Protein AF-0000000075444597 (afdb_homodimer)

Structure (mmCIF, N/CA/C/O backbone):
data_AF-0000000075444597-model_v1
#
loop_
_entity.id
_entity.type
_entity.pdbx_description
1 polymer '6-methylsalicylate decarboxylase'
#
loop_
_atom_site.group_PDB
_atom_site.id
_atom_site.type_symbol
_atom_site.label_atom_id
_atom_site.label_alt_id
_atom_site.label_comp_id
_atom_site.label_asym_id
_atom_site.label_entity_id
_atom_site.label_seq_id
_atom_site.pdbx_PDB_ins_code
_atom_site.Cartn_x
_atom_site.Cartn_y
_atom_site.Cartn_z
_atom_site.occupancy
_atom_site.B_iso_or_equiv
_atom_site.auth_seq_id
_atom_site.auth_comp_id
_atom_site.auth_asym_id
_atom_site.auth_atom_id
_atom_site.pdbx_PDB_model_num
ATOM 1 N N . MET A 1 1 ? -12.586 -16.625 10.609 1 75.44 1 MET A N 1
ATOM 2 C CA . MET A 1 1 ? -12.367 -17.156 9.266 1 75.44 1 MET A CA 1
ATOM 3 C C . MET A 1 1 ? -11 -16.734 8.727 1 75.44 1 MET A C 1
ATOM 5 O O . MET A 1 1 ? -10.453 -15.711 9.156 1 75.44 1 MET A O 1
ATOM 9 N N . PRO A 1 2 ? -10.531 -17.484 7.871 1 85.94 2 PRO A N 1
ATOM 10 C CA . PRO A 1 2 ? -9.219 -17.109 7.348 1 85.94 2 PRO A CA 1
ATOM 11 C C . PRO A 1 2 ? -9.18 -15.688 6.805 1 85.94 2 PRO A C 1
ATOM 13 O O . PRO A 1 2 ? -10.148 -15.234 6.188 1 85.94 2 PRO A O 1
ATOM 16 N N . ASP A 1 3 ? -8.172 -14.898 7.242 1 92.56 3 ASP A N 1
ATOM 17 C CA . ASP A 1 3 ? -7.852 -13.578 6.715 1 92.56 3 ASP A CA 1
ATOM 18 C C . ASP A 1 3 ? -8.945 -12.57 7.062 1 92.56 3 ASP A C 1
ATOM 20 O O . ASP A 1 3 ? -9.031 -11.508 6.441 1 92.56 3 ASP A O 1
ATOM 24 N N . GLY A 1 4 ? -9.898 -12.93 7.938 1 88.81 4 GLY A N 1
ATOM 25 C CA . GLY A 1 4 ? -10.961 -12.031 8.359 1 88.81 4 GLY A CA 1
ATOM 26 C C . GLY A 1 4 ? -12.148 -12.023 7.41 1 88.81 4 GLY A C 1
ATOM 27 O O . GLY A 1 4 ? -13.008 -11.148 7.496 1 88.81 4 GLY A O 1
ATOM 28 N N . MET A 1 5 ? -12.188 -13.008 6.469 1 89.25 5 MET A N 1
ATOM 29 C CA . MET A 1 5 ? -13.289 -13.094 5.508 1 89.25 5 MET A CA 1
ATOM 30 C C . MET A 1 5 ? -14.539 -13.68 6.156 1 89.25 5 MET A C 1
ATOM 32 O O . MET A 1 5 ? -14.438 -14.461 7.102 1 89.25 5 MET A O 1
ATOM 36 N N . PRO A 1 6 ? -15.68 -13.344 5.645 1 83.81 6 PRO A N 1
ATOM 37 C CA . PRO A 1 6 ? -16.906 -13.828 6.27 1 83.81 6 PRO A CA 1
ATOM 38 C C . PRO A 1 6 ? -17.156 -15.312 6.008 1 83.81 6 PRO A C 1
ATOM 40 O O . PRO A 1 6 ? -17.828 -15.984 6.801 1 83.81 6 PRO A O 1
ATOM 43 N N . ALA A 1 7 ? -16.688 -15.812 4.832 1 82.94 7 ALA A N 1
ATOM 44 C CA . ALA A 1 7 ? -16.891 -17.219 4.496 1 82.94 7 ALA A CA 1
ATOM 45 C C . ALA A 1 7 ? -15.859 -17.688 3.479 1 82.94 7 ALA A C 1
ATOM 47 O O . ALA A 1 7 ? -15.203 -16.875 2.82 1 82.94 7 ALA A O 1
ATOM 48 N N . ILE A 1 8 ? -15.727 -18.953 3.443 1 84.88 8 ILE A N 1
ATOM 49 C CA . ILE A 1 8 ? -14.961 -19.594 2.377 1 84.88 8 ILE A CA 1
ATOM 50 C C . ILE A 1 8 ? -15.891 -19.969 1.227 1 84.88 8 ILE A C 1
ATOM 52 O O . ILE A 1 8 ? -16.906 -20.641 1.435 1 84.88 8 ILE A O 1
ATOM 56 N N . PRO A 1 9 ? -15.547 -19.516 0.134 1 89.56 9 PRO A N 1
ATOM 57 C CA . PRO A 1 9 ? -16.453 -19.844 -0.97 1 89.56 9 PRO A CA 1
ATOM 58 C C . PRO A 1 9 ? -16.484 -21.328 -1.296 1 89.56 9 PRO A C 1
ATOM 60 O O . PRO A 1 9 ? -15.469 -22.016 -1.139 1 89.56 9 PRO A O 1
ATOM 63 N N . GLN A 1 10 ? -17.594 -21.75 -1.744 1 92.25 10 GLN A N 1
ATOM 64 C CA . GLN A 1 10 ? -17.719 -23.125 -2.227 1 92.25 10 GLN A CA 1
ATOM 65 C C . GLN A 1 10 ? -17.125 -23.266 -3.623 1 92.25 10 GLN A C 1
ATOM 67 O O . GLN A 1 10 ? -17.125 -22.312 -4.406 1 92.25 10 GLN A O 1
ATOM 72 N N . TRP A 1 11 ? -16.672 -24.469 -3.84 1 96.31 11 TRP A N 1
ATOM 73 C CA . TRP A 1 11 ? -16.094 -24.75 -5.152 1 96.31 11 TRP A CA 1
ATOM 74 C C . TRP A 1 11 ? -16.406 -26.188 -5.59 1 96.31 11 TRP A C 1
ATOM 76 O O . TRP A 1 11 ? -16.281 -27.125 -4.797 1 96.31 11 TRP A O 1
ATOM 86 N N . THR A 1 12 ? -16.906 -26.312 -6.781 1 97.5 12 THR A N 1
ATOM 87 C CA . THR A 1 12 ? -17.047 -27.609 -7.441 1 97.5 12 THR A CA 1
ATOM 88 C C . THR A 1 12 ? -16.5 -27.547 -8.867 1 97.5 12 THR A C 1
ATOM 90 O O . THR A 1 12 ? -16.469 -26.469 -9.484 1 97.5 12 THR A O 1
ATOM 93 N N . GLU A 1 13 ? -16.047 -28.688 -9.289 1 98.19 13 GLU A N 1
ATOM 94 C CA . GLU A 1 13 ? -15.562 -28.781 -10.664 1 98.19 13 GLU A CA 1
ATOM 95 C C . GLU A 1 13 ? -16.625 -28.344 -11.648 1 98.19 13 GLU A C 1
ATOM 97 O O . GLU A 1 13 ? -16.344 -27.578 -12.578 1 98.19 13 GLU A O 1
ATOM 102 N N . GLU A 1 14 ? -17.828 -28.719 -11.414 1 98 14 GLU A N 1
ATOM 103 C CA . GLU A 1 14 ? -18.938 -28.406 -12.305 1 98 14 GLU A CA 1
ATOM 104 C C . GLU A 1 14 ? -19.219 -26.906 -12.336 1 98 14 GLU A C 1
ATOM 106 O O . GLU A 1 14 ? -19.422 -26.328 -13.406 1 98 14 GLU A O 1
ATOM 111 N N . ALA A 1 15 ? -19.234 -26.297 -11.211 1 97.88 15 ALA A N 1
ATOM 112 C CA . ALA A 1 15 ? -19.5 -24.859 -11.125 1 97.88 15 ALA A CA 1
ATOM 113 C C . ALA A 1 15 ? -18.375 -24.062 -11.789 1 97.88 15 ALA A C 1
ATOM 115 O O . ALA A 1 15 ? -18.641 -23.031 -12.422 1 97.88 15 ALA A O 1
ATOM 116 N N . HIS A 1 16 ? -17.172 -24.531 -11.609 1 98.44 16 HIS A N 1
ATOM 117 C CA . HIS A 1 16 ? -16.031 -23.859 -12.227 1 98.44 16 HIS A CA 1
ATOM 118 C C . HIS A 1 16 ? -16.125 -23.891 -13.75 1 98.44 16 HIS A C 1
ATOM 120 O O . HIS A 1 16 ? -15.945 -22.875 -14.414 1 98.44 16 HIS A O 1
ATOM 126 N N . LEU A 1 17 ? -16.438 -25.031 -14.297 1 98.38 17 LEU A N 1
ATOM 127 C CA . LEU A 1 17 ? -16.562 -25.203 -15.742 1 98.38 17 LEU A CA 1
ATOM 128 C C . LEU A 1 17 ? -17.719 -24.344 -16.281 1 98.38 17 LEU A C 1
ATOM 130 O O . LEU A 1 17 ? -17.609 -23.766 -17.375 1 98.38 17 LEU A O 1
ATOM 134 N N . ALA A 1 18 ? -18.781 -24.266 -15.5 1 98 18 ALA A N 1
ATOM 135 C CA . ALA A 1 18 ? -19.906 -23.438 -15.898 1 98 18 ALA A CA 1
ATOM 136 C C . ALA A 1 18 ? -19.516 -21.969 -15.945 1 98 18 ALA A C 1
ATOM 138 O O . ALA A 1 18 ? -19.844 -21.25 -16.906 1 98 18 ALA A O 1
ATOM 139 N N . MET A 1 19 ? -18.828 -21.531 -14.922 1 97.81 19 MET A N 1
ATOM 140 C CA . MET A 1 19 ? -18.344 -20.156 -14.875 1 97.81 19 MET A CA 1
ATOM 141 C C . MET A 1 19 ? -17.422 -19.859 -16.047 1 97.81 19 MET A C 1
ATOM 143 O O . MET A 1 19 ? -17.531 -18.812 -16.688 1 97.81 19 MET A O 1
ATOM 147 N N . MET A 1 20 ? -16.531 -20.797 -16.406 1 98.19 20 MET A N 1
ATOM 148 C CA . MET A 1 20 ? -15.625 -20.641 -17.547 1 98.19 20 MET A CA 1
ATOM 149 C C . MET A 1 20 ? -16.406 -20.438 -18.844 1 98.19 20 MET A C 1
ATOM 151 O O . MET A 1 20 ? -16.078 -19.562 -19.641 1 98.19 20 MET A O 1
ATOM 155 N N . ARG A 1 21 ? -17.422 -21.219 -19.016 1 97.62 21 ARG A N 1
ATOM 156 C CA . ARG A 1 21 ? -18.25 -21.109 -20.219 1 97.62 21 ARG A CA 1
ATOM 157 C C . ARG A 1 21 ? -18.906 -19.734 -20.297 1 97.62 21 ARG A C 1
ATOM 159 O O . ARG A 1 21 ? -18.875 -19.078 -21.344 1 97.62 21 ARG A O 1
ATOM 166 N N . GLN A 1 22 ? -19.406 -19.312 -19.219 1 97.25 22 GLN A N 1
ATOM 167 C CA . GLN A 1 22 ? -20.109 -18.031 -19.188 1 97.25 22 GLN A CA 1
ATOM 168 C C . GLN A 1 22 ? -19.156 -16.859 -19.391 1 97.25 22 GLN A C 1
ATOM 170 O O . GLN A 1 22 ? -19.516 -15.859 -20.016 1 97.25 22 GLN A O 1
ATOM 175 N N . ALA A 1 23 ? -17.969 -16.984 -18.922 1 96.62 23 ALA A N 1
ATOM 176 C CA . ALA A 1 23 ? -16.984 -15.906 -18.984 1 96.62 23 ALA A CA 1
ATOM 177 C C . ALA A 1 23 ? -16.109 -16.016 -20.219 1 96.62 23 ALA A C 1
ATOM 179 O O . ALA A 1 23 ? -15.203 -15.211 -20.422 1 96.62 23 ALA A O 1
ATOM 180 N N . ASN A 1 24 ? -16.344 -17.031 -21.031 1 95.88 24 ASN A N 1
ATOM 181 C CA . ASN A 1 24 ? -15.547 -17.297 -22.219 1 95.88 24 ASN A CA 1
ATOM 182 C C . ASN A 1 24 ? -14.07 -17.516 -21.891 1 95.88 24 ASN A C 1
ATOM 184 O O . ASN A 1 24 ? -13.195 -16.922 -22.516 1 95.88 24 ASN A O 1
ATOM 188 N N . ILE A 1 25 ? -13.875 -18.297 -20.797 1 96.94 25 ILE A N 1
ATOM 189 C CA . ILE A 1 25 ? -12.539 -18.703 -20.391 1 96.94 25 ILE A CA 1
ATOM 190 C C . ILE A 1 25 ? -12.25 -20.109 -20.922 1 96.94 25 ILE A C 1
ATOM 192 O O . ILE A 1 25 ? -12.984 -21.047 -20.609 1 96.94 25 ILE A O 1
ATOM 196 N N . THR A 1 26 ? -11.211 -20.234 -21.672 1 95.88 26 THR A N 1
ATOM 197 C CA . THR A 1 26 ? -10.891 -21.5 -22.312 1 95.88 26 THR A CA 1
ATOM 198 C C . THR A 1 26 ? -10.125 -22.406 -21.359 1 95.88 26 THR A C 1
ATOM 200 O O . THR A 1 26 ? -10.336 -23.625 -21.344 1 95.88 26 THR A O 1
ATOM 203 N N . LYS A 1 27 ? -9.25 -21.859 -20.578 1 97.06 27 LYS A N 1
ATOM 204 C CA . LYS A 1 27 ? -8.414 -22.625 -19.656 1 97.06 27 LYS A CA 1
ATOM 205 C C . LYS A 1 27 ? -8.172 -21.859 -18.359 1 97.06 27 LYS A C 1
ATOM 207 O O . LYS A 1 27 ? -7.926 -20.656 -18.391 1 97.06 27 LYS A O 1
ATOM 212 N N . SER A 1 28 ? -8.289 -22.547 -17.266 1 97.75 28 SER A N 1
ATOM 213 C CA . SER A 1 28 ? -8.008 -21.984 -15.945 1 97.75 28 SER A CA 1
ATOM 214 C C . SER A 1 28 ? -6.777 -22.656 -15.32 1 97.75 28 SER A C 1
ATOM 216 O O . SER A 1 28 ? -6.633 -23.875 -15.375 1 97.75 28 SER A O 1
ATOM 218 N N . ILE A 1 29 ? -5.859 -21.844 -14.875 1 98.12 29 ILE A N 1
ATOM 219 C CA . ILE A 1 29 ? -4.773 -22.344 -14.039 1 98.12 29 ILE A CA 1
ATOM 220 C C . ILE A 1 29 ? -5.16 -22.234 -12.57 1 98.12 29 ILE A C 1
ATOM 222 O O . ILE A 1 29 ? -5.277 -21.141 -12.031 1 98.12 29 ILE A O 1
ATOM 226 N N . LEU A 1 30 ? -5.332 -23.328 -11.875 1 98.19 30 LEU A N 1
ATOM 227 C CA . LEU A 1 30 ? -5.828 -23.406 -10.5 1 98.19 30 LEU A CA 1
ATOM 228 C C . LEU A 1 30 ? -4.688 -23.25 -9.5 1 98.19 30 LEU A C 1
ATOM 230 O O . LEU A 1 30 ? -3.545 -23.625 -9.797 1 98.19 30 LEU A O 1
ATOM 234 N N . SER A 1 31 ? -4.957 -22.734 -8.367 1 97.88 31 SER A N 1
ATOM 235 C CA . SER A 1 31 ? -3.99 -22.672 -7.273 1 97.88 31 SER A CA 1
ATOM 236 C C . SER A 1 31 ? -4.688 -22.594 -5.918 1 97.88 31 SER A C 1
ATOM 238 O O . SER A 1 31 ? -5.855 -22.203 -5.836 1 97.88 31 SER A O 1
ATOM 240 N N . ILE A 1 32 ? -4.031 -23.109 -4.914 1 96.19 32 ILE A N 1
ATOM 241 C CA . ILE A 1 32 ? -4.453 -22.875 -3.537 1 96.19 32 ILE A CA 1
ATOM 242 C C . ILE A 1 32 ? -3.895 -21.547 -3.041 1 96.19 32 ILE A C 1
ATOM 244 O O . ILE A 1 32 ? -2.678 -21.344 -3.016 1 96.19 32 ILE A O 1
ATOM 248 N N . THR A 1 33 ? -4.832 -20.688 -2.695 1 93.56 33 THR A N 1
ATOM 249 C CA . THR A 1 33 ? -4.383 -19.375 -2.223 1 93.56 33 THR A CA 1
ATOM 250 C C . THR A 1 33 ? -4.484 -19.297 -0.703 1 93.56 33 THR A C 1
ATOM 252 O O . THR A 1 33 ? -4.414 -20.312 -0.009 1 93.56 33 THR A O 1
ATOM 255 N N . SER A 1 34 ? -4.465 -18.172 -0.198 1 94.44 34 SER A N 1
ATOM 256 C CA . SER A 1 34 ? -4.449 -17.969 1.248 1 94.44 34 SER A CA 1
ATOM 257 C C . SER A 1 34 ? -5.59 -18.734 1.923 1 94.44 34 SER A C 1
ATOM 259 O O . SER A 1 34 ? -6.734 -18.672 1.463 1 94.44 34 SER A O 1
ATOM 261 N N . PRO A 1 35 ? -5.316 -19.469 2.959 1 93.88 35 PRO A N 1
ATOM 262 C CA . PRO A 1 35 ? -4.156 -19.438 3.854 1 93.88 35 PRO A CA 1
ATOM 263 C C . PRO A 1 35 ? -3.094 -20.469 3.486 1 93.88 35 PRO A C 1
ATOM 265 O O . PRO A 1 35 ? -2.121 -20.641 4.223 1 93.88 35 PRO A O 1
ATOM 268 N N . GLY A 1 36 ? -3.238 -21.141 2.371 1 95.81 36 GLY A N 1
ATOM 269 C CA . GLY A 1 36 ? -2.262 -22.109 1.91 1 95.81 36 GLY A CA 1
ATOM 270 C C . GLY A 1 36 ? -2.482 -23.5 2.484 1 95.81 36 GLY A C 1
ATOM 271 O O . GLY A 1 36 ? -3.613 -23.859 2.803 1 95.81 36 GLY A O 1
ATOM 272 N N . THR A 1 37 ? -1.376 -24.281 2.48 1 98 37 THR A N 1
ATOM 273 C CA . THR A 1 37 ? -1.525 -25.672 2.875 1 98 37 THR A CA 1
ATOM 274 C C . THR A 1 37 ? -0.771 -25.953 4.172 1 98 37 THR A C 1
ATOM 276 O O . THR A 1 37 ? -0.87 -27.047 4.73 1 98 37 THR A O 1
ATOM 279 N N . HIS A 1 38 ? 0.083 -25.031 4.594 1 97.56 38 HIS A N 1
ATOM 280 C CA . HIS A 1 38 ? 0.702 -25.109 5.91 1 97.56 38 HIS A CA 1
ATOM 281 C C . HIS A 1 38 ? -0.169 -24.453 6.977 1 97.56 38 HIS A C 1
ATOM 283 O O . HIS A 1 38 ? 0.127 -23.344 7.422 1 97.56 38 HIS A O 1
ATOM 289 N N . LEU A 1 39 ? -1.088 -25.141 7.492 1 95.69 39 LEU A N 1
ATOM 290 C CA . LEU A 1 39 ? -2.193 -24.562 8.25 1 95.69 39 LEU A CA 1
ATOM 291 C C . LEU A 1 39 ? -1.831 -24.438 9.727 1 95.69 39 LEU A C 1
ATOM 293 O O . LEU A 1 39 ? -2.373 -23.594 10.43 1 95.69 39 LEU A O 1
ATOM 297 N N . VAL A 1 40 ? -0.916 -25.328 10.164 1 94.81 40 VAL A N 1
ATOM 298 C CA . VAL A 1 40 ? -0.507 -25.344 11.562 1 94.81 40 VAL A CA 1
ATOM 299 C C . VAL A 1 40 ? 0.991 -25.062 11.672 1 94.81 40 VAL A C 1
ATOM 301 O O . VAL A 1 40 ? 1.811 -25.906 11.305 1 94.81 40 VAL A O 1
ATOM 304 N N . PRO A 1 41 ? 1.325 -23.875 12.211 1 93.38 41 PRO A N 1
ATOM 305 C CA . PRO A 1 41 ? 2.754 -23.562 12.312 1 93.38 41 PRO A CA 1
ATOM 306 C C . PRO A 1 41 ? 3.545 -24.672 13.016 1 93.38 41 PRO A C 1
ATOM 308 O O . PRO A 1 41 ? 3.137 -25.141 14.078 1 93.38 41 PRO A O 1
ATOM 311 N N . GLY A 1 42 ? 4.609 -25.078 12.367 1 92.81 42 GLY A N 1
ATOM 312 C CA . GLY A 1 42 ? 5.504 -26.047 12.984 1 92.81 42 GLY A CA 1
ATOM 313 C C . GLY A 1 42 ? 5.148 -27.484 12.664 1 92.81 42 GLY A C 1
ATOM 314 O O . GLY A 1 42 ? 5.957 -28.391 12.875 1 92.81 42 GLY A O 1
ATOM 315 N N . ASP A 1 43 ? 3.973 -27.734 12.211 1 97.12 43 ASP A N 1
ATOM 316 C CA . ASP A 1 43 ? 3.576 -29.094 11.852 1 97.12 43 ASP A CA 1
ATOM 317 C C . ASP A 1 43 ? 3.871 -29.375 10.375 1 97.12 43 ASP A C 1
ATOM 319 O O . ASP A 1 43 ? 2.951 -29.469 9.562 1 97.12 43 ASP A O 1
ATOM 323 N N . ASP A 1 44 ? 5.047 -29.672 10.102 1 98.31 44 ASP A N 1
ATOM 324 C CA . ASP A 1 44 ? 5.523 -29.875 8.734 1 98.31 44 ASP A CA 1
ATOM 325 C C . ASP A 1 44 ? 4.93 -31.141 8.133 1 98.31 44 ASP A C 1
ATOM 327 O O . ASP A 1 44 ? 4.613 -31.188 6.941 1 98.31 44 ASP A O 1
ATOM 331 N N . ALA A 1 45 ? 4.789 -32.125 8.93 1 98.62 45 ALA A N 1
ATOM 332 C CA . ALA A 1 45 ? 4.25 -33.375 8.43 1 98.62 45 ALA A CA 1
ATOM 333 C C . ALA A 1 45 ? 2.828 -33.219 7.902 1 98.62 45 ALA A C 1
ATOM 335 O O . ALA A 1 45 ? 2.498 -33.688 6.816 1 98.62 45 ALA A O 1
ATOM 336 N N . LEU A 1 46 ? 2.045 -32.531 8.711 1 98.69 46 LEU A N 1
ATOM 337 C CA . LEU A 1 46 ? 0.681 -32.25 8.273 1 98.69 46 LEU A CA 1
ATOM 338 C C . LEU A 1 46 ? 0.679 -31.406 7.004 1 98.69 46 LEU A C 1
ATOM 340 O O . LEU A 1 46 ? -0.085 -31.688 6.078 1 98.69 46 LEU A O 1
ATOM 344 N N . ALA A 1 47 ? 1.509 -30.391 6.934 1 98.69 47 ALA A N 1
ATOM 345 C CA . ALA A 1 47 ? 1.602 -29.516 5.773 1 98.69 47 ALA A CA 1
ATOM 346 C C . ALA A 1 47 ? 1.978 -30.281 4.516 1 98.69 47 ALA A C 1
ATOM 348 O O . ALA A 1 47 ? 1.402 -30.062 3.449 1 98.69 47 ALA A O 1
ATOM 349 N N . ARG A 1 48 ? 2.955 -31.203 4.652 1 98.88 48 ARG A N 1
ATOM 350 C CA . ARG A 1 48 ? 3.373 -32.031 3.523 1 98.88 48 ARG A CA 1
ATOM 351 C C . ARG A 1 48 ? 2.219 -32.875 3.02 1 98.88 48 ARG A C 1
ATOM 353 O O . ARG A 1 48 ? 1.994 -33 1.812 1 98.88 48 ARG A O 1
ATOM 360 N N . ASN A 1 49 ? 1.52 -33.438 3.943 1 98.81 49 ASN A N 1
ATOM 361 C CA . ASN A 1 49 ? 0.397 -34.281 3.594 1 98.81 49 ASN A CA 1
ATOM 362 C C . ASN A 1 49 ? -0.702 -33.5 2.869 1 98.81 49 ASN A C 1
ATOM 364 O O . ASN A 1 49 ? -1.166 -33.938 1.81 1 98.81 49 ASN A O 1
ATOM 368 N N . ILE A 1 50 ? -1.09 -32.375 3.432 1 98.75 50 ILE A N 1
ATOM 369 C CA . ILE A 1 50 ? -2.145 -31.562 2.848 1 98.75 50 ILE A CA 1
ATOM 370 C C . ILE A 1 50 ? -1.706 -31.062 1.472 1 98.75 50 ILE A C 1
ATOM 372 O O . ILE A 1 50 ? -2.484 -31.094 0.516 1 98.75 50 ILE A O 1
ATOM 376 N N . THR A 1 51 ? -0.479 -30.656 1.374 1 98.88 51 THR A N 1
ATOM 377 C CA . THR A 1 51 ? 0.065 -30.141 0.121 1 98.88 51 THR A CA 1
ATOM 378 C C . THR A 1 51 ? 0.015 -31.203 -0.967 1 98.88 51 THR A C 1
ATOM 380 O O . THR A 1 51 ? -0.459 -30.953 -2.076 1 98.88 51 THR A O 1
ATOM 383 N N . ARG A 1 52 ? 0.47 -32.406 -0.603 1 98.88 52 ARG A N 1
ATOM 384 C CA . ARG A 1 52 ? 0.484 -33.5 -1.54 1 98.88 52 ARG A CA 1
ATOM 385 C C . ARG A 1 52 ? -0.921 -33.812 -2.043 1 98.88 52 ARG A C 1
ATOM 387 O O . ARG A 1 52 ? -1.133 -34 -3.246 1 98.88 52 ARG A O 1
ATOM 394 N N . ARG A 1 53 ? -1.858 -33.844 -1.197 1 98.75 53 ARG A N 1
ATOM 395 C CA . ARG A 1 53 ? -3.242 -34.125 -1.553 1 98.75 53 ARG A CA 1
ATOM 396 C C . ARG A 1 53 ? -3.82 -33.062 -2.463 1 98.75 53 ARG A C 1
ATOM 398 O O . ARG A 1 53 ? -4.523 -33.375 -3.428 1 98.75 53 ARG A O 1
ATOM 405 N N . CYS A 1 54 ? -3.564 -31.812 -2.123 1 98.75 54 CYS A N 1
ATOM 406 C CA . CYS A 1 54 ? -4.051 -30.703 -2.932 1 98.75 54 CYS A CA 1
ATOM 407 C C . CYS A 1 54 ? -3.461 -30.75 -4.336 1 98.75 54 CYS A C 1
ATOM 409 O O . CYS A 1 54 ? -4.18 -30.578 -5.32 1 98.75 54 CYS A O 1
ATOM 411 N N . ASN A 1 55 ? -2.148 -30.984 -4.387 1 98.88 55 ASN A N 1
ATOM 412 C CA . ASN A 1 55 ? -1.485 -31.031 -5.684 1 98.88 55 ASN A CA 1
ATOM 413 C C . ASN A 1 55 ? -1.976 -32.219 -6.516 1 98.88 55 ASN A C 1
ATOM 415 O O . ASN A 1 55 ? -2.172 -32.094 -7.727 1 98.88 55 ASN A O 1
ATOM 419 N N . GLU A 1 56 ? -2.197 -33.344 -5.891 1 98.94 56 GLU A N 1
ATOM 420 C CA . GLU A 1 56 ? -2.693 -34.531 -6.598 1 98.94 56 GLU A CA 1
ATOM 421 C C . GLU A 1 56 ? -4.125 -34.312 -7.086 1 98.94 56 GLU A C 1
ATOM 423 O O . GLU A 1 56 ? -4.488 -34.781 -8.172 1 98.94 56 GLU A O 1
ATOM 428 N N . PHE A 1 57 ? -4.895 -33.688 -6.277 1 98.81 57 PHE A N 1
ATOM 429 C CA . PHE A 1 57 ? -6.25 -33.344 -6.691 1 98.81 57 PHE A CA 1
ATOM 430 C C . PHE A 1 57 ? -6.23 -32.469 -7.941 1 98.81 57 PHE A C 1
ATOM 432 O O . PHE A 1 57 ? -6.949 -32.75 -8.906 1 98.81 57 PHE A O 1
ATOM 439 N N . ALA A 1 58 ? -5.414 -31.406 -7.93 1 98.69 58 ALA A N 1
ATOM 440 C CA . ALA A 1 58 ? -5.305 -30.5 -9.078 1 98.69 58 ALA A CA 1
ATOM 441 C C . ALA A 1 58 ? -4.77 -31.234 -10.305 1 98.69 58 ALA A C 1
ATOM 443 O O . ALA A 1 58 ? -5.234 -31.016 -11.422 1 98.69 58 ALA A O 1
ATOM 444 N N . ALA A 1 59 ? -3.828 -32.062 -10.047 1 98.81 59 ALA A N 1
ATOM 445 C CA . ALA A 1 59 ? -3.26 -32.875 -11.133 1 98.81 59 ALA A CA 1
ATOM 446 C C . ALA A 1 59 ? -4.316 -33.75 -11.773 1 98.81 59 ALA A C 1
ATOM 448 O O . ALA A 1 59 ? -4.328 -33.938 -12.992 1 98.81 59 ALA A O 1
ATOM 449 N N . ASP A 1 60 ? -5.141 -34.344 -10.938 1 98.75 60 ASP A N 1
ATOM 450 C CA . ASP A 1 60 ? -6.219 -35.188 -11.438 1 98.75 60 ASP A CA 1
ATOM 451 C C . ASP A 1 60 ? -7.18 -34.375 -12.32 1 98.75 60 ASP A C 1
ATOM 453 O O . ASP A 1 60 ? -7.617 -34.875 -13.367 1 98.75 60 ASP A O 1
ATOM 457 N N . LEU A 1 61 ? -7.543 -33.188 -11.898 1 98.56 61 LEU A N 1
ATOM 458 C CA . LEU A 1 61 ? -8.406 -32.312 -12.695 1 98.56 61 LEU A CA 1
ATOM 459 C C . LEU A 1 61 ? -7.785 -32.031 -14.055 1 98.56 61 LEU A C 1
ATOM 461 O O . LEU A 1 61 ? -8.469 -32.094 -15.078 1 98.56 61 LEU A O 1
ATOM 465 N N . LYS A 1 62 ? -6.523 -31.734 -14.047 1 98.12 62 LYS A N 1
ATOM 466 C CA . LYS A 1 62 ? -5.809 -31.469 -15.289 1 98.12 62 LYS A CA 1
ATOM 467 C C . LYS A 1 62 ? -5.781 -32.688 -16.188 1 98.12 62 LYS A C 1
ATOM 469 O O . LYS A 1 62 ? -5.961 -32.594 -17.406 1 98.12 62 LYS A O 1
ATOM 474 N N . ARG A 1 63 ? -5.551 -33.812 -15.602 1 98.06 63 ARG A N 1
ATOM 475 C CA . ARG A 1 63 ? -5.508 -35.062 -16.359 1 98.06 63 ARG A CA 1
ATOM 476 C C . ARG A 1 63 ? -6.848 -35.344 -17.031 1 98.06 63 ARG A C 1
ATOM 478 O O . ARG A 1 63 ? -6.898 -35.719 -18.203 1 98.06 63 ARG A O 1
ATOM 485 N N . ARG A 1 64 ? -7.922 -35.125 -16.344 1 98.06 64 ARG A N 1
ATOM 486 C CA . ARG A 1 64 ? -9.258 -35.438 -16.828 1 98.06 64 ARG A CA 1
ATOM 487 C C . ARG A 1 64 ? -9.727 -34.375 -17.844 1 98.06 64 ARG A C 1
ATOM 489 O O . ARG A 1 64 ? -10.523 -34.688 -18.719 1 98.06 64 ARG A O 1
ATOM 496 N N . HIS A 1 65 ? -9.227 -33.094 -17.625 1 97.44 65 HIS A N 1
ATOM 497 C CA . HIS A 1 65 ? -9.594 -31.984 -18.5 1 97.44 65 HIS A CA 1
ATOM 498 C C . HIS A 1 65 ? -8.367 -31.172 -18.906 1 97.44 65 HIS A C 1
ATOM 500 O O . HIS A 1 65 ? -8.281 -29.984 -18.594 1 97.44 65 HIS A O 1
ATOM 506 N N . PRO A 1 66 ? -7.48 -31.75 -19.719 1 96.06 66 PRO A N 1
ATOM 507 C CA . PRO A 1 66 ? -6.203 -31.094 -20 1 96.06 66 PRO A CA 1
ATOM 508 C C . PRO A 1 66 ? -6.371 -29.797 -20.781 1 96.06 66 PRO A C 1
ATOM 510 O O . PRO A 1 66 ? -5.512 -28.906 -20.703 1 96.06 66 PRO A O 1
ATOM 513 N N . ASP A 1 67 ? -7.461 -29.594 -21.453 1 95.75 67 ASP A N 1
ATOM 514 C CA . ASP A 1 67 ? -7.699 -28.391 -22.219 1 95.75 67 ASP A CA 1
ATOM 515 C C . ASP A 1 67 ? -8.383 -27.312 -21.375 1 95.75 67 ASP A C 1
ATOM 517 O O . ASP A 1 67 ? -8.461 -26.156 -21.781 1 95.75 67 ASP A O 1
ATOM 521 N N . LYS A 1 68 ? -8.82 -27.688 -20.141 1 97.62 68 LYS A N 1
ATOM 522 C CA . LYS A 1 68 ? -9.609 -26.766 -19.312 1 97.62 68 LYS A CA 1
ATOM 523 C C . LYS A 1 68 ? -8.836 -26.344 -18.078 1 97.62 68 LYS A C 1
ATOM 525 O O . LYS A 1 68 ? -9.039 -25.234 -17.562 1 97.62 68 LYS A O 1
ATOM 530 N N . PHE A 1 69 ? -7.988 -27.25 -17.656 1 98.06 69 PHE A N 1
ATOM 531 C CA . PHE A 1 69 ? -7.387 -26.969 -16.359 1 98.06 69 PHE A CA 1
ATOM 532 C C . PHE A 1 69 ? -5.875 -27.125 -16.406 1 98.06 69 PHE A C 1
ATOM 534 O O . PHE A 1 69 ? -5.371 -28.047 -17.062 1 98.06 69 PHE A O 1
ATOM 541 N N . GLY A 1 70 ? -5.105 -26.312 -15.875 1 97.94 70 GLY A N 1
ATOM 542 C CA . GLY A 1 70 ? -3.758 -26.438 -15.344 1 97.94 70 GLY A CA 1
ATOM 543 C C . GLY A 1 70 ? -3.662 -26.047 -13.883 1 97.94 70 GLY A C 1
ATOM 544 O O . GLY A 1 70 ? -4.672 -25.734 -13.25 1 97.94 70 GLY A O 1
ATOM 545 N N . PHE A 1 71 ? -2.426 -26.109 -13.344 1 98.38 71 PHE A N 1
ATOM 546 C CA . PHE A 1 71 ? -2.381 -25.703 -11.945 1 98.38 71 PHE A CA 1
ATOM 547 C C . PHE A 1 71 ? -0.972 -25.281 -11.547 1 98.38 71 PHE A C 1
ATOM 549 O O . PHE A 1 71 ? 0.011 -25.781 -12.094 1 98.38 71 PHE A O 1
ATOM 556 N N . TRP A 1 72 ? -0.913 -24.266 -10.648 1 98.62 72 TRP A N 1
ATOM 557 C CA . TRP A 1 72 ? 0.274 -23.969 -9.859 1 98.62 72 TRP A CA 1
ATOM 558 C C . TRP A 1 72 ? 0.326 -24.844 -8.609 1 98.62 72 TRP A C 1
ATOM 560 O O . TRP A 1 72 ? -0.572 -24.781 -7.762 1 98.62 72 TRP A O 1
ATOM 570 N N . ALA A 1 73 ? 1.368 -25.547 -8.461 1 98.88 73 ALA A N 1
ATOM 571 C CA . ALA A 1 73 ? 1.457 -26.484 -7.336 1 98.88 73 ALA A CA 1
ATOM 572 C C . ALA A 1 73 ? 1.739 -25.734 -6.035 1 98.88 73 ALA A C 1
ATOM 574 O O . ALA A 1 73 ? 2.541 -24.797 -6.012 1 98.88 73 ALA A O 1
ATOM 575 N N . SER A 1 74 ? 1.076 -26.172 -4.965 1 98.88 74 SER A N 1
ATOM 576 C CA . SER A 1 74 ? 1.336 -25.609 -3.641 1 98.88 74 SER A CA 1
ATOM 577 C C . SER A 1 74 ? 2.65 -26.141 -3.07 1 98.88 74 SER A C 1
ATOM 579 O O . SER A 1 74 ? 3.1 -27.234 -3.438 1 98.88 74 SER A O 1
ATOM 581 N N . LEU A 1 75 ? 3.287 -25.406 -2.291 1 98.94 75 LEU A N 1
ATOM 582 C CA . LEU A 1 75 ? 4.457 -25.812 -1.517 1 98.94 75 LEU A CA 1
ATOM 583 C C . LEU A 1 75 ? 4.199 -25.656 -0.022 1 98.94 75 LEU A C 1
ATOM 585 O O . LEU A 1 75 ? 3.561 -24.688 0.407 1 98.94 75 LEU A O 1
ATOM 589 N N . PRO A 1 76 ? 4.645 -26.547 0.794 1 98.81 76 PRO A N 1
ATOM 590 C CA . PRO A 1 76 ? 4.426 -26.453 2.238 1 98.81 76 PRO A CA 1
ATOM 591 C C . PRO A 1 76 ? 5.402 -25.5 2.918 1 98.81 76 PRO A C 1
ATOM 593 O O . PRO A 1 76 ? 5.898 -25.781 4.008 1 98.81 76 PRO A O 1
ATOM 596 N N . LEU A 1 77 ? 5.648 -24.375 2.303 1 98.44 77 LEU A N 1
ATOM 597 C CA . LEU A 1 77 ? 6.473 -23.359 2.947 1 98.44 77 LEU A CA 1
ATOM 598 C C . LEU A 1 77 ? 5.926 -23 4.328 1 98.44 77 LEU A C 1
ATOM 600 O O . LEU A 1 77 ? 4.711 -23.047 4.547 1 98.44 77 LEU A O 1
ATOM 604 N N . PRO A 1 78 ? 6.922 -22.828 5.359 1 97.62 78 PRO A N 1
ATOM 605 C CA . PRO A 1 78 ? 8.352 -22.562 5.203 1 97.62 78 PRO A CA 1
ATOM 606 C C . PRO A 1 78 ? 9.211 -23.797 5.391 1 97.62 78 PRO A C 1
ATOM 608 O O . PRO A 1 78 ? 10.422 -23.688 5.605 1 97.62 78 PRO A O 1
ATOM 611 N N . ASP A 1 79 ? 8.625 -24.953 5.32 1 98.5 79 ASP A N 1
ATOM 612 C CA . ASP A 1 79 ? 9.352 -26.219 5.371 1 98.5 79 ASP A CA 1
ATOM 613 C C . ASP A 1 79 ? 10.18 -26.422 4.105 1 98.5 79 ASP A C 1
ATOM 615 O O . ASP A 1 79 ? 9.688 -26.969 3.119 1 98.5 79 ASP A O 1
ATOM 619 N N . VAL A 1 80 ? 11.477 -26.109 4.172 1 98.75 80 VAL A N 1
ATOM 620 C CA . VAL A 1 80 ? 12.352 -26.109 3.002 1 98.75 80 VAL A CA 1
ATOM 621 C C . VAL A 1 80 ? 12.516 -27.531 2.471 1 98.75 80 VAL A C 1
ATOM 623 O O . VAL A 1 80 ? 12.359 -27.766 1.273 1 98.75 80 VAL A O 1
ATOM 626 N N . GLU A 1 81 ? 12.742 -28.453 3.342 1 98.69 81 GLU A N 1
ATOM 627 C CA . GLU A 1 81 ? 12.953 -29.844 2.932 1 98.69 81 GLU A CA 1
ATOM 628 C C . GLU A 1 81 ? 11.719 -30.406 2.234 1 98.69 81 GLU A C 1
ATOM 630 O O . GLU A 1 81 ? 11.82 -30.953 1.138 1 98.69 81 GLU A O 1
ATOM 635 N N . GLY A 1 82 ? 10.578 -30.25 2.877 1 98.88 82 GLY A N 1
ATOM 636 C CA . GLY A 1 82 ? 9.336 -30.703 2.281 1 98.88 82 GLY A CA 1
ATOM 637 C C . GLY A 1 82 ? 9.008 -30.016 0.974 1 98.88 82 GLY A C 1
ATOM 638 O O . GLY A 1 82 ? 8.477 -30.625 0.05 1 98.88 82 GLY A O 1
ATOM 639 N N . SER A 1 83 ? 9.336 -28.766 0.89 1 98.94 83 SER A N 1
ATOM 640 C CA . SER A 1 83 ? 9.055 -27.984 -0.31 1 98.94 83 SER A CA 1
ATOM 641 C C . SER A 1 83 ? 9.93 -28.422 -1.479 1 98.94 83 SER A C 1
ATOM 643 O O . SER A 1 83 ? 9.453 -28.531 -2.613 1 98.94 83 SER A O 1
ATOM 645 N N . LEU A 1 84 ? 11.211 -28.688 -1.185 1 98.88 84 LEU A N 1
ATOM 646 C CA . LEU A 1 84 ? 12.102 -29.156 -2.236 1 98.88 84 LEU A CA 1
ATOM 647 C C . LEU A 1 84 ? 11.633 -30.5 -2.789 1 98.88 84 LEU A C 1
ATOM 649 O O . LEU A 1 84 ? 11.594 -30.703 -4.008 1 98.88 84 LEU A O 1
ATOM 653 N N . ALA A 1 85 ? 11.219 -31.375 -1.902 1 98.88 85 ALA A N 1
ATOM 654 C CA . ALA A 1 85 ? 10.695 -32.656 -2.324 1 98.88 85 ALA A CA 1
ATOM 655 C C . ALA A 1 85 ? 9.422 -32.5 -3.146 1 98.88 85 ALA A C 1
ATOM 657 O O . ALA A 1 85 ? 9.227 -33.188 -4.152 1 98.88 85 ALA A O 1
ATOM 658 N N . GLU A 1 86 ? 8.602 -31.594 -2.709 1 98.94 86 GLU A N 1
ATOM 659 C CA . GLU A 1 86 ? 7.324 -31.391 -3.387 1 98.94 86 GLU A CA 1
ATOM 660 C C . GLU A 1 86 ? 7.523 -30.734 -4.754 1 98.94 86 GLU A C 1
ATOM 662 O O . GLU A 1 86 ? 6.785 -31.031 -5.699 1 98.94 86 GLU A O 1
ATOM 667 N N . ILE A 1 87 ? 8.492 -29.844 -4.859 1 98.88 87 ILE A N 1
ATOM 668 C CA . ILE A 1 87 ? 8.797 -29.219 -6.145 1 98.88 87 ILE A CA 1
ATOM 669 C C . ILE A 1 87 ? 9.141 -30.297 -7.172 1 98.88 87 ILE A C 1
ATOM 671 O O . ILE A 1 87 ? 8.586 -30.312 -8.273 1 98.88 87 ILE A O 1
ATOM 675 N N . GLU A 1 88 ? 10 -31.172 -6.805 1 98.75 88 GLU A N 1
ATOM 676 C CA . GLU A 1 88 ? 10.391 -32.25 -7.695 1 98.75 88 GLU A CA 1
ATOM 677 C C . GLU A 1 88 ? 9.195 -33.125 -8.078 1 98.75 88 GLU A C 1
ATOM 679 O O . GLU A 1 88 ? 8.969 -33.375 -9.266 1 98.75 88 GLU A O 1
ATOM 684 N N . TYR A 1 89 ? 8.414 -33.5 -7.148 1 98.88 89 TYR A N 1
ATOM 685 C CA . TYR A 1 89 ? 7.262 -34.344 -7.367 1 98.88 89 TYR A CA 1
ATOM 686 C C . TYR A 1 89 ? 6.219 -33.656 -8.234 1 98.88 89 TYR A C 1
ATOM 688 O O . TYR A 1 89 ? 5.719 -34.25 -9.203 1 98.88 89 TYR A O 1
ATOM 696 N N . ALA A 1 90 ? 5.891 -32.406 -7.914 1 98.81 90 ALA A N 1
ATOM 697 C CA . ALA A 1 90 ? 4.836 -31.672 -8.594 1 98.81 90 ALA A CA 1
ATOM 698 C C . ALA A 1 90 ? 5.211 -31.375 -10.039 1 98.81 90 ALA A C 1
ATOM 700 O O . ALA A 1 90 ? 4.383 -31.531 -10.945 1 98.81 90 ALA A O 1
ATOM 701 N N . LEU A 1 91 ? 6.449 -30.984 -10.258 1 98.44 91 LEU A N 1
ATOM 702 C CA . LEU A 1 91 ? 6.855 -30.594 -11.602 1 98.44 91 LEU A CA 1
ATOM 703 C C . LEU A 1 91 ? 7.176 -31.812 -12.461 1 98.44 91 LEU A C 1
ATOM 705 O O . LEU A 1 91 ? 6.797 -31.859 -13.633 1 98.44 91 LEU A O 1
ATOM 709 N N . ASP A 1 92 ? 7.781 -32.844 -11.906 1 98.44 92 ASP A N 1
ATOM 710 C CA . ASP A 1 92 ? 8.297 -33.938 -12.703 1 98.44 92 ASP A CA 1
ATOM 711 C C . ASP A 1 92 ? 7.27 -35.062 -12.812 1 98.44 92 ASP A C 1
ATOM 713 O O . ASP A 1 92 ? 7.191 -35.75 -13.836 1 98.44 92 ASP A O 1
ATOM 717 N N . THR A 1 93 ? 6.508 -35.281 -11.766 1 98.69 93 THR A N 1
ATOM 718 C CA . THR A 1 93 ? 5.59 -36.406 -11.727 1 98.69 93 THR A CA 1
ATOM 719 C C . THR A 1 93 ? 4.164 -35.969 -12.047 1 98.69 93 THR A C 1
ATOM 721 O O . THR A 1 93 ? 3.479 -36.594 -12.852 1 98.69 93 THR A O 1
ATOM 724 N N . LEU A 1 94 ? 3.734 -34.844 -11.484 1 98.62 94 LEU A N 1
ATOM 725 C CA . LEU A 1 94 ? 2.348 -34.438 -11.633 1 98.62 94 LEU A CA 1
ATOM 726 C C . LEU A 1 94 ? 2.189 -33.5 -12.828 1 98.62 94 LEU A C 1
ATOM 728 O O . LEU A 1 94 ? 1.069 -33.156 -13.211 1 98.62 94 LEU A O 1
ATOM 732 N N . ASN A 1 95 ? 3.299 -33.062 -13.367 1 97.44 95 ASN A N 1
ATOM 733 C CA . ASN A 1 95 ? 3.312 -32.156 -14.516 1 97.44 95 ASN A CA 1
ATOM 734 C C . ASN A 1 95 ? 2.625 -30.844 -14.195 1 97.44 95 ASN A C 1
ATOM 736 O O . ASN A 1 95 ? 1.781 -30.375 -14.961 1 97.44 95 ASN A O 1
ATOM 740 N N . ALA A 1 96 ? 2.885 -30.312 -13.055 1 98.38 96 ALA A N 1
ATOM 741 C CA . ALA A 1 96 ? 2.4 -28.969 -12.711 1 98.38 96 ALA A CA 1
ATOM 742 C C . ALA A 1 96 ? 2.963 -27.922 -13.672 1 98.38 96 ALA A C 1
ATOM 744 O O . ALA A 1 96 ? 4.051 -28.094 -14.219 1 98.38 96 ALA A O 1
ATOM 745 N N . ASP A 1 97 ? 2.248 -26.812 -13.852 1 98.19 97 ASP A N 1
ATOM 746 C CA . ASP A 1 97 ? 2.66 -25.75 -14.758 1 98.19 97 ASP A CA 1
ATOM 747 C C . ASP A 1 97 ? 3.611 -24.766 -14.07 1 98.19 97 ASP A C 1
ATOM 749 O O . ASP A 1 97 ? 4.234 -23.938 -14.727 1 98.19 97 ASP A O 1
ATOM 753 N N . GLY A 1 98 ? 3.797 -24.828 -12.828 1 98.31 98 GLY A N 1
ATOM 754 C CA . GLY A 1 98 ? 4.621 -24.031 -11.93 1 98.31 98 GLY A CA 1
ATOM 755 C C . GLY A 1 98 ? 4.25 -24.203 -10.469 1 98.31 98 GLY A C 1
ATOM 756 O O . GLY A 1 98 ? 3.658 -25.219 -10.094 1 98.31 98 GLY A O 1
ATOM 757 N N . VAL A 1 99 ? 4.621 -23.25 -9.688 1 98.75 99 VAL A N 1
ATOM 758 C CA . VAL A 1 99 ? 4.301 -23.344 -8.266 1 98.75 99 VAL A CA 1
ATOM 759 C C . VAL A 1 99 ? 3.582 -22.062 -7.812 1 98.75 99 VAL A C 1
ATOM 761 O O . VAL A 1 99 ? 3.74 -21 -8.422 1 98.75 99 VAL A O 1
ATOM 764 N N . ALA A 1 100 ? 2.736 -22.219 -6.82 1 98.75 100 ALA A N 1
ATOM 765 C CA . ALA A 1 100 ? 2.098 -21.109 -6.137 1 98.75 100 ALA A CA 1
ATOM 766 C C . ALA A 1 100 ? 2.645 -20.938 -4.719 1 98.75 100 ALA A C 1
ATOM 768 O O . ALA A 1 100 ? 2.734 -21.922 -3.969 1 98.75 100 ALA A O 1
ATOM 769 N N . VAL A 1 101 ? 3.053 -19.766 -4.445 1 98.75 101 VAL A N 1
ATOM 770 C CA . VAL A 1 101 ? 3.502 -19.469 -3.092 1 98.75 101 VAL A CA 1
ATOM 771 C C . VAL A 1 101 ? 2.777 -18.219 -2.57 1 98.75 101 VAL A C 1
ATOM 773 O O . VAL A 1 101 ? 2.172 -17.484 -3.346 1 98.75 101 VAL A O 1
ATOM 776 N N . LEU A 1 102 ? 2.783 -18.094 -1.25 1 98.69 102 LEU A N 1
ATOM 777 C CA . LEU A 1 102 ? 2.205 -16.906 -0.625 1 98.69 102 LEU A CA 1
ATOM 778 C C . LEU A 1 102 ? 3.283 -15.875 -0.306 1 98.69 102 LEU A C 1
ATOM 780 O O . LEU A 1 102 ? 4.477 -16.188 -0.363 1 98.69 102 LEU A O 1
ATOM 784 N N . THR A 1 103 ? 2.898 -14.688 -0.029 1 98.75 103 THR A N 1
ATOM 785 C CA . THR A 1 103 ? 3.822 -13.586 0.218 1 98.75 103 THR A CA 1
ATOM 786 C C . THR A 1 103 ? 4.688 -13.867 1.441 1 98.75 103 THR A C 1
ATOM 788 O O . THR A 1 103 ? 5.809 -13.359 1.549 1 98.75 103 THR A O 1
ATOM 791 N N . ASN A 1 104 ? 4.168 -14.586 2.352 1 98.44 104 ASN A N 1
ATOM 792 C CA . ASN A 1 104 ? 4.914 -15.078 3.508 1 9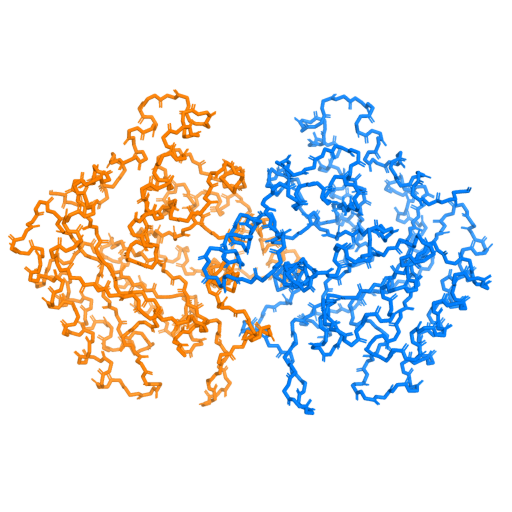8.44 104 ASN A CA 1
ATOM 793 C C . ASN A 1 104 ? 4.371 -16.422 3.998 1 98.44 104 ASN A C 1
ATOM 795 O O . ASN A 1 104 ? 3.244 -16.797 3.668 1 98.44 104 ASN A O 1
ATOM 799 N N . ALA A 1 105 ? 5.141 -17.172 4.605 1 97.69 105 ALA A N 1
ATOM 800 C CA . ALA A 1 105 ? 4.754 -18.422 5.258 1 97.69 105 ALA A CA 1
ATOM 801 C C . ALA A 1 105 ? 5.086 -18.391 6.746 1 97.69 105 ALA A C 1
ATOM 803 O O . ALA A 1 105 ? 6.238 -18.609 7.137 1 97.69 105 ALA A O 1
ATOM 804 N N . HIS A 1 106 ? 4.055 -18.078 7.508 1 96.44 106 HIS A N 1
ATOM 805 C CA . HIS A 1 106 ? 4.234 -17.953 8.945 1 96.44 106 HIS A CA 1
ATOM 806 C C . HIS A 1 106 ? 5.348 -16.969 9.281 1 96.44 106 HIS A C 1
ATOM 808 O O . HIS A 1 106 ? 6.215 -17.266 10.109 1 96.44 106 HIS A O 1
ATOM 814 N N . GLY A 1 107 ? 5.379 -15.844 8.555 1 97.06 107 GLY A N 1
ATOM 815 C CA . GLY A 1 107 ? 6.297 -14.758 8.852 1 97.06 107 GLY A CA 1
ATOM 816 C C . GLY A 1 107 ? 7.602 -14.852 8.086 1 97.06 107 GLY A C 1
ATOM 817 O O . GLY A 1 107 ? 8.422 -13.93 8.125 1 97.06 107 GLY A O 1
ATOM 818 N N . VAL A 1 108 ? 7.844 -15.969 7.441 1 97.75 108 VAL A N 1
ATOM 819 C CA . VAL A 1 108 ? 8.984 -16.078 6.543 1 97.75 108 VAL A CA 1
ATOM 820 C C . VAL A 1 108 ? 8.625 -15.508 5.172 1 97.75 108 VAL A C 1
ATOM 822 O O . VAL A 1 108 ? 7.855 -16.125 4.426 1 97.75 108 VAL A O 1
ATOM 825 N N . TYR A 1 109 ? 9.188 -14.383 4.871 1 98.5 109 TYR A N 1
ATOM 826 C CA . TYR A 1 109 ? 8.891 -13.719 3.605 1 98.5 109 TYR A CA 1
ATOM 827 C C . TYR A 1 109 ? 9.797 -14.234 2.494 1 98.5 109 TYR A C 1
ATOM 829 O O . TYR A 1 109 ? 10.844 -14.828 2.766 1 98.5 109 TYR A O 1
ATOM 837 N N . LEU A 1 110 ? 9.445 -14 1.26 1 98.69 110 LEU A N 1
ATOM 838 C CA . LEU A 1 110 ? 10 -14.688 0.099 1 98.69 110 LEU A CA 1
ATOM 839 C C . LEU A 1 110 ? 11.461 -14.312 -0.114 1 98.69 110 LEU A C 1
ATOM 841 O O . LEU A 1 110 ? 12.211 -15.047 -0.759 1 98.69 110 LEU A O 1
ATOM 845 N N . GLY A 1 111 ? 11.898 -13.172 0.444 1 97.88 111 GLY A N 1
ATOM 846 C CA . GLY A 1 111 ? 13.289 -12.781 0.31 1 97.88 111 GLY A CA 1
ATOM 847 C C . GLY A 1 111 ? 14.164 -13.297 1.44 1 97.88 111 GLY A C 1
ATOM 848 O O . GLY A 1 111 ? 15.367 -13.031 1.47 1 97.88 111 GLY A O 1
ATOM 849 N N . ASP A 1 112 ? 13.594 -13.984 2.395 1 97.56 112 ASP A N 1
ATOM 850 C CA . ASP A 1 112 ? 14.352 -14.523 3.52 1 97.56 112 ASP A CA 1
ATOM 851 C C . ASP A 1 112 ? 15.375 -15.555 3.047 1 97.56 112 ASP A C 1
ATOM 853 O O . ASP A 1 112 ? 15.07 -16.406 2.207 1 97.56 112 ASP A O 1
ATOM 857 N N . LYS A 1 113 ? 16.531 -15.594 3.623 1 97.06 113 LYS A N 1
ATOM 858 C CA . LYS A 1 113 ? 17.641 -16.438 3.205 1 97.06 113 LYS A CA 1
ATOM 859 C C . LYS A 1 113 ? 17.312 -17.906 3.406 1 97.06 113 LYS A C 1
ATOM 861 O O . LYS A 1 113 ? 17.828 -18.766 2.688 1 97.06 113 LYS A O 1
ATOM 866 N N . ILE A 1 114 ? 16.453 -18.203 4.309 1 97.44 114 ILE A N 1
ATOM 867 C CA . ILE A 1 114 ? 16.094 -19.578 4.578 1 97.44 114 ILE A CA 1
ATOM 868 C C . ILE A 1 114 ? 15.469 -20.203 3.336 1 97.44 114 ILE A C 1
ATOM 870 O O . ILE A 1 114 ? 15.5 -21.422 3.16 1 97.44 114 ILE A O 1
ATOM 874 N N . LEU A 1 115 ? 14.969 -19.375 2.43 1 98.62 115 LEU A N 1
ATOM 875 C CA . LEU A 1 115 ? 14.273 -19.875 1.251 1 98.62 115 LEU A CA 1
ATOM 876 C C . LEU A 1 115 ? 15.203 -19.906 0.041 1 98.62 115 LEU A C 1
ATOM 878 O O . LEU A 1 115 ? 14.781 -20.266 -1.059 1 98.62 115 LEU A O 1
ATOM 882 N N . ASP A 1 116 ? 16.484 -19.578 0.245 1 98.5 116 ASP A N 1
ATOM 883 C CA . ASP A 1 116 ? 17.438 -19.547 -0.854 1 98.5 116 ASP A CA 1
ATOM 884 C C . ASP A 1 116 ? 17.453 -20.875 -1.613 1 98.5 116 ASP A C 1
ATOM 886 O O . ASP A 1 116 ? 17.438 -20.875 -2.846 1 98.5 116 ASP A O 1
ATOM 890 N N . PRO A 1 117 ? 17.422 -22.016 -0.909 1 98.81 117 PRO A N 1
ATOM 891 C CA . PRO A 1 117 ? 17.438 -23.281 -1.638 1 98.81 117 PRO A CA 1
ATOM 892 C C . PRO A 1 117 ? 16.234 -23.469 -2.543 1 98.81 117 PRO A C 1
ATOM 894 O O . PRO A 1 117 ? 16.344 -24.094 -3.607 1 98.81 117 PRO A O 1
ATOM 897 N N . ILE A 1 118 ? 15.109 -22.953 -2.105 1 98.88 118 ILE A N 1
ATOM 898 C CA . ILE A 1 118 ? 13.891 -23.047 -2.904 1 98.88 118 ILE A CA 1
ATOM 899 C C . ILE A 1 118 ? 14.07 -22.266 -4.207 1 98.88 118 ILE A C 1
ATOM 901 O O . ILE A 1 118 ? 13.82 -22.797 -5.293 1 98.88 118 ILE A O 1
ATOM 905 N N . PHE A 1 119 ? 14.531 -21.047 -4.164 1 98.88 119 PHE A N 1
ATOM 906 C CA . PHE A 1 119 ? 14.703 -20.203 -5.336 1 98.88 119 PHE A CA 1
ATOM 907 C C . PHE A 1 119 ? 15.805 -20.75 -6.242 1 98.88 119 PHE A C 1
ATOM 909 O O . PHE A 1 119 ? 15.727 -20.609 -7.465 1 98.88 119 PHE A O 1
ATOM 916 N N . GLU A 1 120 ? 16.812 -21.344 -5.605 1 98.75 120 GLU A N 1
ATOM 917 C CA . GLU A 1 120 ? 17.859 -21.969 -6.398 1 98.75 120 GLU A CA 1
ATOM 918 C C . GLU A 1 120 ? 17.312 -23.078 -7.289 1 98.75 120 GLU A C 1
ATOM 920 O O . GLU A 1 120 ? 17.609 -23.125 -8.484 1 98.75 120 GLU A O 1
ATOM 925 N N . VAL A 1 121 ? 16.5 -23.922 -6.746 1 98.81 121 VAL A N 1
ATOM 926 C CA . VAL A 1 121 ? 15.938 -25.031 -7.504 1 98.81 121 VAL A CA 1
ATOM 927 C C . VAL A 1 121 ? 14.969 -24.5 -8.562 1 98.81 121 VAL A C 1
ATOM 929 O O . VAL A 1 121 ? 14.992 -24.953 -9.711 1 98.81 121 VAL A O 1
ATOM 932 N N . LEU A 1 122 ? 14.141 -23.531 -8.219 1 98.88 122 LEU A N 1
ATOM 933 C CA . LEU A 1 122 ? 13.203 -22.953 -9.18 1 98.88 122 LEU A CA 1
ATOM 934 C C . LEU A 1 122 ? 13.945 -22.281 -10.32 1 98.88 122 LEU A C 1
ATOM 936 O O . LEU A 1 122 ? 13.531 -22.359 -11.477 1 98.88 122 LEU A O 1
ATOM 940 N N . ASN A 1 123 ? 15 -21.594 -9.93 1 98.75 123 ASN A N 1
ATOM 941 C CA . ASN A 1 123 ? 15.82 -20.922 -10.93 1 98.75 123 ASN A CA 1
ATOM 942 C C . ASN A 1 123 ? 16.469 -21.906 -11.891 1 98.75 123 ASN A C 1
ATOM 944 O O . ASN A 1 123 ? 16.438 -21.719 -13.109 1 98.75 123 ASN A O 1
ATOM 948 N N . ASN A 1 124 ? 17.031 -22.984 -11.344 1 98.56 124 ASN A N 1
ATOM 949 C CA . ASN A 1 124 ? 17.672 -24.016 -12.156 1 98.56 124 ASN A CA 1
ATOM 950 C C . ASN A 1 124 ? 16.688 -24.688 -13.109 1 98.56 124 ASN A C 1
ATOM 952 O O . ASN A 1 124 ? 17.078 -25.125 -14.195 1 98.56 124 ASN A O 1
ATOM 956 N N . ARG A 1 125 ? 15.445 -24.641 -12.812 1 98.12 125 ARG A N 1
ATOM 957 C CA . ARG A 1 125 ? 14.414 -25.312 -13.594 1 98.12 125 ARG A CA 1
ATOM 958 C C . ARG A 1 125 ? 13.688 -24.344 -14.508 1 98.12 125 ARG A C 1
ATOM 960 O O . ARG A 1 125 ? 12.75 -24.719 -15.211 1 98.12 125 ARG A O 1
ATOM 967 N N . ASN A 1 126 ? 14.086 -23.062 -14.484 1 98 126 ASN A N 1
ATOM 968 C CA . ASN A 1 126 ? 13.352 -22.031 -15.203 1 98 126 ASN A CA 1
ATOM 969 C C . ASN A 1 126 ? 11.859 -22.062 -14.891 1 98 126 ASN A C 1
ATOM 971 O O . ASN A 1 126 ? 11.031 -22.016 -15.797 1 98 126 ASN A O 1
ATOM 975 N N . ALA A 1 127 ? 11.555 -22.188 -13.625 1 98.19 127 ALA A N 1
ATOM 976 C CA . ALA A 1 127 ? 10.18 -22.422 -13.203 1 98.19 127 ALA A CA 1
ATOM 977 C C . ALA A 1 127 ? 9.383 -21.125 -13.156 1 98.19 127 ALA A C 1
ATOM 979 O O . ALA A 1 127 ? 9.969 -20.031 -13.078 1 98.19 127 ALA A O 1
ATOM 980 N N . THR A 1 128 ? 8.047 -21.281 -13.266 1 98.44 128 THR A N 1
ATOM 981 C CA . THR A 1 128 ? 7.113 -20.188 -13.031 1 98.44 128 THR A CA 1
ATOM 982 C C . THR A 1 128 ? 6.586 -20.219 -11.602 1 98.44 128 THR A C 1
ATOM 984 O O . THR A 1 128 ? 6.223 -21.281 -11.094 1 98.44 128 THR A O 1
ATOM 987 N N . MET A 1 129 ? 6.629 -19.078 -11 1 98.69 129 MET A N 1
ATOM 988 C CA . MET A 1 129 ? 6.133 -18.922 -9.641 1 98.69 129 MET A CA 1
ATOM 989 C C . MET A 1 129 ? 5.023 -17.875 -9.578 1 98.69 129 MET A C 1
ATOM 991 O O . MET A 1 129 ? 5.242 -16.719 -9.914 1 98.69 129 MET A O 1
ATOM 995 N N . PHE A 1 130 ? 3.832 -18.359 -9.211 1 98.75 130 PHE A N 1
ATOM 996 C CA . PHE A 1 130 ? 2.695 -17.484 -8.953 1 98.75 130 PHE A CA 1
ATOM 997 C C . PHE A 1 130 ? 2.65 -17.078 -7.488 1 98.75 130 PHE A C 1
ATOM 999 O O . PHE A 1 130 ? 2.688 -17.922 -6.598 1 98.75 130 PHE A O 1
ATOM 1006 N N . ILE A 1 131 ? 2.602 -15.773 -7.238 1 98.88 131 ILE A N 1
ATOM 1007 C CA . ILE A 1 131 ? 2.574 -15.273 -5.867 1 98.88 131 ILE A CA 1
ATOM 1008 C C . ILE A 1 131 ? 1.19 -14.711 -5.547 1 98.88 131 ILE A C 1
ATOM 1010 O O . ILE A 1 131 ? 0.703 -13.82 -6.238 1 98.88 131 ILE A O 1
ATOM 1014 N N . HIS A 1 132 ? 0.547 -15.266 -4.574 1 98.69 132 HIS A N 1
ATOM 1015 C CA . HIS A 1 132 ? -0.694 -14.727 -4.027 1 98.69 132 HIS A CA 1
ATOM 1016 C C . HIS A 1 132 ? -0.487 -14.195 -2.611 1 98.69 132 HIS A C 1
ATOM 1018 O O . HIS A 1 132 ? 0.231 -14.805 -1.814 1 98.69 132 HIS A O 1
ATOM 1024 N N . PRO A 1 133 ? -1.111 -13.062 -2.305 1 98.44 133 PRO A N 1
ATOM 1025 C CA . PRO A 1 133 ? -0.928 -12.492 -0.969 1 98.44 133 PRO A CA 1
ATOM 1026 C C . PRO A 1 133 ? -1.643 -13.289 0.118 1 98.44 133 PRO A C 1
ATOM 1028 O O . PRO A 1 133 ? -2.518 -14.109 -0.184 1 98.44 133 PRO A O 1
ATOM 1031 N N . THR A 1 134 ? -1.203 -13.125 1.298 1 97.94 134 THR A N 1
ATOM 1032 C CA . THR A 1 134 ? -1.835 -13.625 2.514 1 97.94 134 THR A CA 1
ATOM 1033 C C . THR A 1 134 ? -1.73 -12.594 3.639 1 97.94 134 THR A C 1
ATOM 1035 O O . THR A 1 134 ? -1.229 -11.492 3.432 1 97.94 134 THR A O 1
ATOM 1038 N N . SER A 1 135 ? -2.273 -12.891 4.816 1 97.5 135 SER A N 1
ATOM 1039 C CA . SER A 1 135 ? -2.234 -11.984 5.957 1 97.5 135 SER A CA 1
ATOM 1040 C C . SER A 1 135 ? -0.803 -11.734 6.422 1 97.5 135 SER A C 1
ATOM 1042 O O . SER A 1 135 ? 0.013 -12.664 6.449 1 97.5 135 SER A O 1
ATOM 1044 N N . PRO A 1 136 ? -0.478 -10.461 6.715 1 97.81 136 PRO A N 1
ATOM 1045 C CA . PRO A 1 136 ? 0.859 -10.195 7.25 1 97.81 136 PRO A CA 1
ATOM 1046 C C . PRO A 1 136 ? 1.12 -10.922 8.57 1 97.81 136 PRO A C 1
ATOM 1048 O O . PRO A 1 136 ? 0.217 -11.039 9.398 1 97.81 136 PRO A O 1
ATOM 1051 N N . CYS A 1 137 ? 2.32 -11.398 8.672 1 96.25 137 CYS A N 1
ATOM 1052 C CA . CYS A 1 137 ? 2.678 -12.18 9.852 1 96.25 137 CYS A CA 1
ATOM 1053 C C . CYS A 1 137 ? 4.047 -11.766 10.383 1 96.25 137 CYS A C 1
ATOM 1055 O O . CYS A 1 137 ? 4.973 -11.531 9.602 1 96.25 137 CYS A O 1
ATOM 1057 N N . LEU A 1 138 ? 4.094 -11.57 11.664 1 93.69 138 LEU A N 1
ATOM 1058 C CA . LEU A 1 138 ? 5.336 -11.266 12.359 1 93.69 138 LEU A CA 1
ATOM 1059 C C . LEU A 1 138 ? 5.859 -12.492 13.102 1 93.69 138 LEU A C 1
ATOM 1061 O O . LEU A 1 138 ? 5.094 -13.203 13.75 1 93.69 138 LEU A O 1
ATOM 1065 N N . ARG A 1 139 ? 7.105 -12.734 12.852 1 90.56 139 ARG A N 1
ATOM 1066 C CA . ARG A 1 139 ? 7.777 -13.852 13.5 1 90.56 139 ARG A CA 1
ATOM 1067 C C . ARG A 1 139 ? 8.875 -13.367 14.438 1 90.56 139 ARG A C 1
ATOM 1069 O O . ARG A 1 139 ? 9.797 -12.664 14.008 1 90.56 139 ARG A O 1
ATOM 1076 N N . ARG A 1 140 ? 8.711 -13.602 15.68 1 86.69 140 ARG A N 1
ATOM 1077 C CA . ARG A 1 140 ? 9.703 -13.328 16.719 1 86.69 140 ARG A CA 1
ATOM 1078 C C . ARG A 1 140 ? 10.047 -14.594 17.484 1 86.69 140 ARG A C 1
ATOM 1080 O O . ARG A 1 140 ? 9.367 -14.938 18.453 1 86.69 140 ARG A O 1
ATOM 1087 N N . GLY A 1 141 ? 11.102 -15.227 17.078 1 83.25 141 GLY A N 1
ATOM 1088 C CA . GLY A 1 141 ? 11.383 -16.531 17.641 1 83.25 141 GLY A CA 1
ATOM 1089 C C . GLY A 1 141 ? 10.297 -17.562 17.359 1 83.25 141 GLY A C 1
ATOM 1090 O O . GLY A 1 141 ? 9.953 -17.797 16.203 1 83.25 141 GLY A O 1
ATOM 1091 N N . ASN A 1 142 ? 9.672 -18.016 18.406 1 83.94 142 ASN A N 1
ATOM 1092 C CA . ASN A 1 142 ? 8.648 -19.047 18.25 1 83.94 142 ASN A CA 1
ATOM 1093 C C . ASN A 1 142 ? 7.25 -18.438 18.203 1 83.94 142 ASN A C 1
ATOM 1095 O O . ASN A 1 142 ? 6.266 -19.141 18 1 83.94 142 ASN A O 1
ATOM 1099 N N . VAL A 1 143 ? 7.234 -17.156 18.297 1 86.12 143 VAL A N 1
ATOM 1100 C CA . VAL A 1 143 ? 5.941 -16.484 18.297 1 86.12 143 VAL A CA 1
ATOM 1101 C C . VAL A 1 143 ? 5.59 -16.047 16.875 1 86.12 143 VAL A C 1
ATOM 1103 O O . VAL A 1 143 ? 6.371 -15.344 16.219 1 86.12 143 VAL A O 1
ATOM 1106 N N . ILE A 1 144 ? 4.52 -16.547 16.359 1 91.19 144 ILE A N 1
ATOM 1107 C CA . ILE A 1 144 ? 3.982 -16.219 15.047 1 91.19 144 ILE A CA 1
ATOM 1108 C C . ILE A 1 144 ? 2.605 -15.57 15.203 1 91.19 144 ILE A C 1
ATOM 1110 O O . ILE A 1 144 ? 1.715 -16.141 15.836 1 91.19 144 ILE A O 1
ATOM 1114 N N . GLU A 1 145 ? 2.49 -14.359 14.656 1 91.06 145 GLU A N 1
ATOM 1115 C CA . GLU A 1 145 ? 1.232 -13.648 14.852 1 91.06 145 GLU A CA 1
ATOM 1116 C C . GLU A 1 145 ? 0.847 -12.852 13.609 1 91.06 145 GLU A C 1
ATOM 1118 O O . GLU A 1 145 ? 1.697 -12.211 12.984 1 91.06 145 GLU A O 1
ATOM 1123 N N . THR A 1 146 ? -0.435 -13.031 13.273 1 92.69 146 THR A N 1
ATOM 1124 C CA . THR A 1 146 ? -0.969 -12.117 12.266 1 92.69 146 THR A CA 1
ATOM 1125 C C . THR A 1 146 ? -0.992 -10.688 12.797 1 92.69 146 THR A C 1
ATOM 1127 O O . THR A 1 146 ? -1.448 -10.438 13.914 1 92.69 146 THR A O 1
ATOM 1130 N N . VAL A 1 147 ? -0.539 -9.648 11.992 1 94.12 147 VAL A N 1
ATOM 1131 C CA . VAL A 1 147 ? -0.315 -8.32 12.555 1 94.12 147 VAL A CA 1
ATOM 1132 C C . VAL A 1 147 ? -0.997 -7.27 11.688 1 94.12 147 VAL A C 1
ATOM 1134 O O . VAL A 1 147 ? -0.415 -6.219 11.406 1 94.12 147 VAL A O 1
ATOM 1137 N N . ALA A 1 148 ? -2.201 -7.477 11.312 1 94.81 148 ALA A N 1
ATOM 1138 C CA . ALA A 1 148 ? -3.045 -6.473 10.664 1 94.81 148 ALA A CA 1
ATOM 1139 C C . ALA A 1 148 ? -3.703 -5.562 11.695 1 94.81 148 ALA A C 1
ATOM 1141 O O . ALA A 1 148 ? -4.555 -6.008 12.469 1 94.81 148 ALA A O 1
ATOM 1142 N N . PRO A 1 149 ? -3.383 -4.227 11.688 1 96.19 149 PRO A N 1
ATOM 1143 C CA . PRO A 1 149 ? -3.816 -3.361 12.781 1 96.19 149 PRO A CA 1
ATOM 1144 C C . PRO A 1 149 ? -5.336 -3.201 12.844 1 96.19 149 PRO A C 1
ATOM 1146 O O . PRO A 1 149 ? -5.906 -3.107 13.93 1 96.19 149 PRO A O 1
ATOM 1149 N N . LEU A 1 150 ? -6.023 -3.107 11.727 1 96.12 150 LEU A N 1
ATOM 1150 C CA . LEU A 1 150 ? -7.461 -2.879 11.672 1 96.12 150 LEU A CA 1
ATOM 1151 C C . LEU A 1 150 ? -8.219 -4.195 11.523 1 96.12 150 LEU A C 1
ATOM 1153 O O . LEU A 1 150 ? -8.664 -4.535 10.422 1 96.12 150 LEU A O 1
ATOM 1157 N N . THR A 1 151 ? -8.438 -4.879 12.602 1 92.88 151 THR A N 1
ATOM 1158 C CA . THR A 1 151 ? -8.883 -6.27 12.641 1 92.88 151 THR A CA 1
ATOM 1159 C C . THR A 1 151 ? -10.352 -6.379 12.242 1 92.88 151 THR A C 1
ATOM 1161 O O . THR A 1 151 ? -10.844 -7.477 11.969 1 92.88 151 THR A O 1
ATOM 1164 N N . GLN A 1 152 ? -11.047 -5.242 12.188 1 91.19 152 GLN A N 1
ATOM 1165 C CA . GLN A 1 152 ? -12.461 -5.273 11.836 1 91.19 152 GLN A CA 1
ATOM 1166 C C . GLN A 1 152 ? -12.656 -5.414 10.328 1 91.19 152 GLN A C 1
ATOM 1168 O O . GLN A 1 152 ? -13.766 -5.672 9.859 1 91.19 152 GLN A O 1
ATOM 1173 N N . TYR A 1 153 ? -11.586 -5.227 9.578 1 93.75 153 TYR A N 1
ATOM 1174 C CA . TYR A 1 153 ? -11.68 -5.336 8.125 1 93.75 153 TYR A CA 1
ATOM 1175 C C . TYR A 1 153 ? -11 -6.609 7.633 1 93.75 153 TYR A C 1
ATOM 1177 O O . TYR A 1 153 ? -9.953 -7.008 8.156 1 93.75 153 TYR A O 1
ATOM 1185 N N . PRO A 1 154 ? -11.562 -7.234 6.613 1 95.19 154 PRO A N 1
ATOM 1186 C CA . PRO A 1 154 ? -10.875 -8.398 6.051 1 95.19 154 PRO A CA 1
ATOM 1187 C C . PRO A 1 154 ? -9.539 -8.039 5.402 1 95.19 154 PRO A C 1
ATOM 1189 O O . PRO A 1 154 ? -9.422 -6.984 4.77 1 95.19 154 PRO A O 1
ATOM 1192 N N . ASN A 1 155 ? -8.57 -8.875 5.527 1 96.81 155 ASN A N 1
ATOM 1193 C CA . ASN A 1 155 ? -7.215 -8.602 5.066 1 96.81 155 ASN A CA 1
ATOM 1194 C C . ASN A 1 155 ? -7.156 -8.445 3.551 1 96.81 155 ASN A C 1
ATOM 1196 O O . ASN A 1 155 ? -6.379 -7.641 3.035 1 96.81 155 ASN A O 1
ATOM 1200 N N . PRO A 1 156 ? -8.016 -9.18 2.742 1 96.56 156 PRO A N 1
ATOM 1201 C CA . PRO A 1 156 ? -7.984 -8.992 1.29 1 96.56 156 PRO A CA 1
ATOM 1202 C C . PRO A 1 156 ? -8.406 -7.586 0.866 1 96.56 156 PRO A C 1
ATOM 1204 O O . PRO A 1 156 ? -8.172 -7.184 -0.276 1 96.56 156 PRO A O 1
ATOM 1207 N N . MET A 1 157 ? -9.023 -6.895 1.789 1 96.5 157 MET A N 1
ATOM 1208 C CA . MET A 1 157 ? -9.508 -5.555 1.471 1 96.5 157 MET A CA 1
ATOM 1209 C C . MET A 1 157 ? -8.352 -4.605 1.198 1 96.5 157 MET A C 1
ATOM 1211 O O . MET A 1 157 ? -8.422 -3.77 0.295 1 96.5 157 MET A O 1
ATOM 1215 N N . PHE A 1 158 ? -7.23 -4.754 1.979 1 98.06 158 PHE A N 1
ATOM 1216 C CA . PHE A 1 158 ? -6.102 -3.873 1.691 1 98.06 158 PHE A CA 1
ATOM 1217 C C . PHE A 1 158 ? -4.801 -4.473 2.207 1 98.06 158 PHE A C 1
ATOM 1219 O O . PHE A 1 158 ? -3.746 -4.309 1.588 1 98.06 158 PHE A O 1
ATOM 1226 N N . GLU A 1 159 ? -4.785 -5.289 3.252 1 98.44 159 GLU A N 1
ATOM 1227 C CA . GLU A 1 159 ? -3.551 -5.848 3.793 1 98.44 159 GLU A CA 1
ATOM 1228 C C . GLU A 1 159 ? -2.859 -6.75 2.773 1 98.44 159 GLU A C 1
ATOM 1230 O O . GLU A 1 159 ? -1.631 -6.832 2.74 1 98.44 159 GLU A O 1
ATOM 1235 N N . PHE A 1 160 ? -3.631 -7.488 1.955 1 98.62 160 PHE A N 1
ATOM 1236 C CA . PHE A 1 160 ? -3.076 -8.328 0.902 1 98.62 160 PHE A CA 1
ATOM 1237 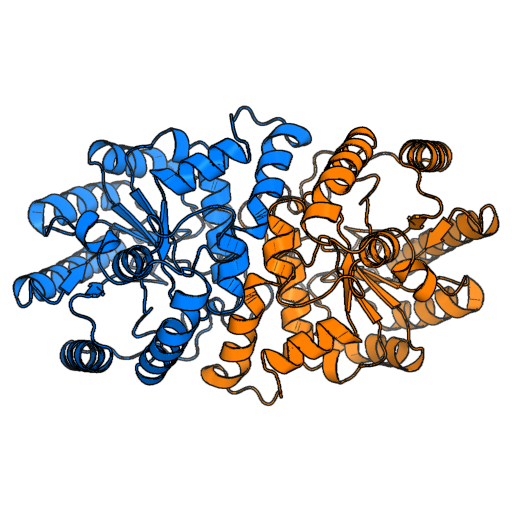C C . PHE A 1 160 ? -2.188 -7.52 -0.03 1 98.62 160 PHE A C 1
ATOM 1239 O O . PHE A 1 160 ? -1.094 -7.957 -0.393 1 98.62 160 PHE A O 1
ATOM 1246 N N . PHE A 1 161 ? -2.666 -6.316 -0.435 1 98.88 161 PHE A N 1
ATOM 1247 C CA . PHE A 1 161 ? -1.882 -5.461 -1.318 1 98.88 161 PHE A CA 1
ATOM 1248 C C . PHE A 1 161 ? -0.576 -5.047 -0.651 1 98.88 161 PHE A C 1
ATOM 1250 O O . PHE A 1 161 ? 0.475 -5.02 -1.295 1 98.88 161 PHE A O 1
ATOM 1257 N N . PHE A 1 162 ? -0.669 -4.77 0.641 1 98.88 162 PHE A N 1
ATOM 1258 C CA . PHE A 1 162 ? 0.512 -4.367 1.395 1 98.88 162 PHE A CA 1
ATOM 1259 C C . PHE A 1 162 ? 1.506 -5.516 1.502 1 98.88 162 PHE A C 1
ATOM 1261 O O . PHE A 1 162 ? 2.713 -5.316 1.352 1 98.88 162 PHE A O 1
ATOM 1268 N N . ASP A 1 163 ? 0.973 -6.668 1.71 1 98.81 163 ASP A N 1
ATOM 1269 C CA . ASP A 1 163 ? 1.87 -7.801 1.918 1 98.81 163 ASP A CA 1
ATOM 1270 C C . ASP A 1 163 ? 2.533 -8.219 0.609 1 98.81 163 ASP A C 1
ATOM 1272 O O . ASP A 1 163 ? 3.672 -8.695 0.608 1 98.81 163 ASP A O 1
ATOM 1276 N N . THR A 1 164 ? 1.818 -8.094 -0.549 1 98.81 164 THR A N 1
ATOM 1277 C CA . THR A 1 164 ? 2.459 -8.25 -1.85 1 98.81 164 THR A CA 1
ATOM 1278 C C . THR A 1 164 ? 3.648 -7.305 -1.986 1 98.81 164 THR A C 1
ATOM 1280 O O . THR A 1 164 ? 4.738 -7.727 -2.379 1 98.81 164 THR A O 1
ATOM 1283 N N . ALA A 1 165 ? 3.428 -6.074 -1.593 1 98.88 165 ALA A N 1
ATOM 1284 C CA . ALA A 1 165 ? 4.496 -5.082 -1.688 1 98.88 165 ALA A CA 1
ATOM 1285 C C . ALA A 1 165 ? 5.66 -5.441 -0.771 1 98.88 165 ALA A C 1
ATOM 1287 O O . ALA A 1 165 ? 6.824 -5.344 -1.171 1 98.88 165 ALA A O 1
ATOM 1288 N N . ARG A 1 166 ? 5.375 -5.871 0.461 1 98.62 166 ARG A N 1
ATOM 1289 C CA . ARG A 1 166 ? 6.422 -6.297 1.386 1 98.62 166 ARG A CA 1
ATOM 1290 C C . ARG A 1 166 ? 7.281 -7.395 0.771 1 98.62 166 ARG A C 1
ATOM 1292 O O . ARG A 1 166 ? 8.508 -7.324 0.812 1 98.62 166 ARG A O 1
ATOM 1299 N N . ALA A 1 167 ? 6.605 -8.398 0.217 1 98.81 167 ALA A N 1
ATOM 1300 C CA . ALA A 1 167 ? 7.309 -9.547 -0.346 1 98.81 167 ALA A CA 1
ATOM 1301 C C . ALA A 1 167 ? 8.195 -9.125 -1.513 1 98.81 167 ALA A C 1
ATOM 1303 O O . ALA A 1 167 ? 9.352 -9.562 -1.613 1 98.81 167 ALA A O 1
ATOM 1304 N N . VAL A 1 168 ? 7.684 -8.289 -2.381 1 98.75 168 VAL A N 1
ATOM 1305 C CA . VAL A 1 168 ? 8.422 -7.855 -3.564 1 98.75 168 VAL A CA 1
ATOM 1306 C C . VAL A 1 168 ? 9.625 -7.016 -3.146 1 98.75 168 VAL A C 1
ATOM 1308 O O . VAL A 1 168 ? 10.742 -7.246 -3.615 1 98.75 168 VAL A O 1
ATOM 1311 N N . VAL A 1 169 ? 9.414 -6.066 -2.209 1 97.94 169 VAL A N 1
ATOM 1312 C CA . VAL A 1 169 ? 10.516 -5.246 -1.706 1 97.94 169 VAL A CA 1
ATOM 1313 C C . VAL A 1 169 ? 11.578 -6.145 -1.076 1 97.94 169 VAL A C 1
ATOM 1315 O O . VAL A 1 169 ? 12.773 -5.996 -1.356 1 97.94 169 VAL A O 1
ATOM 1318 N N . ASN A 1 170 ? 11.133 -7.059 -0.273 1 97.81 170 ASN A N 1
ATOM 1319 C CA . ASN A 1 170 ? 12.023 -7.996 0.404 1 97.81 170 ASN A CA 1
ATOM 1320 C C . ASN A 1 170 ? 12.859 -8.789 -0.592 1 97.81 170 ASN A C 1
ATOM 1322 O O . ASN A 1 170 ? 14.07 -8.938 -0.414 1 97.81 170 ASN A O 1
ATOM 1326 N N . MET A 1 171 ? 12.266 -9.297 -1.667 1 98.06 171 MET A N 1
ATOM 1327 C CA . MET A 1 171 ? 12.961 -10.102 -2.668 1 98.06 171 MET A CA 1
ATOM 1328 C C . MET A 1 171 ? 13.984 -9.266 -3.424 1 98.06 171 MET A C 1
ATOM 1330 O O . MET A 1 171 ? 15.07 -9.75 -3.762 1 98.06 171 MET A O 1
ATOM 1334 N N . PHE A 1 172 ? 13.68 -8.008 -3.723 1 97.56 172 PHE A N 1
ATOM 1335 C CA . PHE A 1 172 ? 14.625 -7.148 -4.426 1 97.56 172 PHE A CA 1
ATOM 1336 C C . PHE A 1 172 ? 15.797 -6.781 -3.521 1 97.56 172 PHE A C 1
ATOM 1338 O O . PHE A 1 172 ? 16.953 -6.934 -3.908 1 97.56 172 PHE A O 1
ATOM 1345 N N . VAL A 1 173 ? 15.492 -6.359 -2.299 1 95.75 173 VAL A N 1
ATOM 1346 C CA . VAL A 1 173 ? 16.516 -5.797 -1.422 1 95.75 173 VAL A CA 1
ATOM 1347 C C . VAL A 1 173 ? 17.406 -6.914 -0.895 1 95.75 173 VAL A C 1
ATOM 1349 O O . VAL A 1 173 ? 18.609 -6.707 -0.676 1 95.75 173 VAL A O 1
ATOM 1352 N N . SER A 1 174 ? 16.906 -8.117 -0.758 1 94.81 174 SER A N 1
ATOM 1353 C CA . SER A 1 174 ? 17.703 -9.242 -0.277 1 94.81 174 SER A CA 1
ATOM 1354 C C . SER A 1 174 ? 18.594 -9.812 -1.381 1 94.81 174 SER A C 1
ATOM 1356 O O . SER A 1 174 ? 19.484 -10.617 -1.115 1 94.81 174 SER A O 1
ATOM 1358 N N . GLY A 1 175 ? 18.281 -9.445 -2.625 1 94.88 175 GLY A N 1
ATOM 1359 C CA . GLY A 1 175 ? 19.047 -9.953 -3.754 1 94.88 175 GLY A CA 1
ATOM 1360 C C . GLY A 1 175 ? 18.469 -11.211 -4.363 1 94.88 175 GLY A C 1
ATOM 1361 O O . GLY A 1 175 ? 19.016 -11.758 -5.32 1 94.88 175 GLY A O 1
ATOM 1362 N N . THR A 1 176 ? 17.344 -11.672 -3.898 1 97 176 THR A N 1
ATOM 1363 C CA . THR A 1 176 ? 16.688 -12.883 -4.375 1 97 176 THR A CA 1
ATOM 1364 C C . THR A 1 176 ? 16.375 -12.789 -5.863 1 97 176 THR A C 1
ATOM 1366 O O . THR A 1 176 ? 16.609 -13.734 -6.617 1 97 176 THR A O 1
ATOM 1369 N N . ILE A 1 177 ? 15.898 -11.633 -6.348 1 97.25 177 ILE A N 1
ATOM 1370 C CA . ILE A 1 177 ? 15.531 -11.438 -7.746 1 97.25 177 ILE A CA 1
ATOM 1371 C C . ILE A 1 177 ? 16.781 -11.547 -8.625 1 97.25 177 ILE A C 1
ATOM 1373 O O . ILE A 1 177 ? 16.766 -12.25 -9.641 1 97.25 177 ILE A O 1
ATOM 1377 N N . ASP A 1 178 ? 17.828 -10.938 -8.164 1 95 178 ASP A N 1
ATOM 1378 C CA . ASP A 1 178 ? 19.062 -10.945 -8.93 1 95 178 ASP A CA 1
ATOM 1379 C C . ASP A 1 178 ? 19.688 -12.344 -8.969 1 95 178 ASP A C 1
ATOM 1381 O O . ASP A 1 178 ? 20.266 -12.742 -9.977 1 95 178 ASP A O 1
ATOM 1385 N N . LYS A 1 179 ? 19.562 -13.062 -7.902 1 95.88 179 LYS A N 1
ATOM 1386 C CA . LYS A 1 179 ? 20.188 -14.375 -7.77 1 95.88 179 LYS A CA 1
ATOM 1387 C C . LYS A 1 179 ? 19.375 -15.445 -8.516 1 95.88 179 LYS A C 1
ATOM 1389 O O . LYS A 1 179 ? 19.891 -16.547 -8.766 1 95.88 179 LYS A O 1
ATOM 1394 N N . SER A 1 180 ? 18.172 -15.141 -8.883 1 97.94 180 SER A N 1
ATOM 1395 C CA . SER A 1 180 ? 17.297 -16.141 -9.516 1 97.94 180 SER A CA 1
ATOM 1396 C C . SER A 1 180 ? 16.656 -15.578 -10.773 1 97.94 180 SER A C 1
ATOM 1398 O O . SER A 1 180 ? 15.43 -15.633 -10.922 1 97.94 180 SER A O 1
ATOM 1400 N N . PRO A 1 181 ? 17.422 -15.18 -11.742 1 97.5 181 PRO A N 1
ATOM 1401 C CA . PRO A 1 181 ? 16.906 -14.477 -12.922 1 97.5 181 PRO A CA 1
ATOM 1402 C C . PRO A 1 181 ? 16.047 -15.375 -13.812 1 97.5 181 PRO A C 1
ATOM 1404 O O . PRO A 1 181 ? 15.297 -14.883 -14.656 1 97.5 181 PRO A O 1
ATOM 1407 N N . ASN A 1 182 ? 16.156 -16.672 -13.594 1 98.31 182 ASN A N 1
ATOM 1408 C CA . ASN A 1 182 ? 15.461 -17.594 -14.492 1 98.31 182 ASN A CA 1
ATOM 1409 C C . ASN A 1 182 ? 14.102 -18 -13.93 1 98.31 182 ASN A C 1
ATOM 1411 O O . ASN A 1 182 ? 13.367 -18.766 -14.562 1 98.31 182 ASN A O 1
ATOM 1415 N N . VAL A 1 183 ? 13.75 -17.5 -12.766 1 98.62 183 VAL A N 1
ATOM 1416 C CA . VAL A 1 183 ? 12.406 -17.719 -12.234 1 98.62 183 VAL A CA 1
ATOM 1417 C C . VAL A 1 183 ? 11.445 -16.703 -12.844 1 98.62 183 VAL A C 1
ATOM 1419 O O . VAL A 1 183 ? 11.68 -15.492 -12.758 1 98.62 183 VAL A O 1
ATOM 1422 N N . THR A 1 184 ? 10.414 -17.172 -13.508 1 98.69 184 THR A N 1
ATOM 1423 C CA . THR A 1 184 ? 9.344 -16.297 -13.938 1 98.69 184 THR A CA 1
ATOM 1424 C C . THR A 1 184 ? 8.344 -16.062 -12.812 1 98.69 184 THR A C 1
ATOM 1426 O O . THR A 1 184 ? 7.812 -17.016 -12.234 1 98.69 184 THR A O 1
ATOM 1429 N N . ILE A 1 185 ? 8.07 -14.836 -12.516 1 98.81 185 ILE A N 1
ATOM 1430 C CA . ILE A 1 185 ? 7.246 -14.508 -11.359 1 98.81 185 ILE A CA 1
ATOM 1431 C C . ILE A 1 185 ? 5.945 -13.859 -11.82 1 98.81 185 ILE A C 1
ATOM 1433 O O . ILE A 1 185 ? 5.965 -12.914 -12.617 1 98.81 185 ILE A O 1
ATOM 1437 N N . ILE A 1 186 ? 4.805 -14.359 -11.367 1 98.81 186 ILE A N 1
ATOM 1438 C CA . ILE A 1 186 ? 3.496 -13.766 -11.625 1 98.81 186 ILE A CA 1
ATOM 1439 C C . ILE A 1 186 ? 2.951 -13.141 -10.344 1 98.81 186 ILE A C 1
ATOM 1441 O O . ILE A 1 186 ? 2.758 -13.828 -9.344 1 98.81 186 ILE A O 1
ATOM 1445 N N . LEU A 1 187 ? 2.756 -11.836 -10.375 1 98.75 187 LEU A N 1
ATOM 1446 C CA . LEU A 1 187 ? 2.127 -11.133 -9.258 1 98.75 187 LEU A CA 1
ATOM 1447 C C . LEU A 1 187 ? 0.632 -10.953 -9.508 1 98.75 187 LEU A C 1
ATOM 1449 O O . LEU A 1 187 ? 0.222 -10.586 -10.609 1 98.75 187 LEU A O 1
ATOM 1453 N N . SER A 1 188 ? -0.112 -11.188 -8.484 1 98.25 188 SER A N 1
ATOM 1454 C CA . SER A 1 188 ? -1.562 -11.062 -8.602 1 98.25 188 SER A CA 1
ATOM 1455 C C . SER A 1 188 ? -2.014 -9.617 -8.414 1 98.25 188 SER A C 1
ATOM 1457 O O . SER A 1 188 ? -1.256 -8.789 -7.914 1 98.25 188 SER A O 1
ATOM 1459 N N . HIS A 1 189 ? -3.186 -9.273 -8.875 1 98.56 189 HIS A N 1
ATOM 1460 C CA . HIS A 1 189 ? -3.91 -8.039 -8.594 1 98.56 189 HIS A CA 1
ATOM 1461 C C . HIS A 1 189 ? -3.141 -6.824 -9.094 1 98.56 189 HIS A C 1
ATOM 1463 O O . HIS A 1 189 ? -3.043 -5.812 -8.391 1 98.56 189 HIS A O 1
ATOM 1469 N N . ALA A 1 190 ? -2.518 -6.984 -10.188 1 98.56 190 ALA A N 1
ATOM 1470 C CA . ALA A 1 190 ? -1.774 -5.906 -10.836 1 98.56 190 ALA A CA 1
ATOM 1471 C C . ALA A 1 190 ? -0.654 -5.395 -9.93 1 98.56 190 ALA A C 1
ATOM 1473 O O . ALA A 1 190 ? -0.318 -4.211 -9.953 1 98.56 190 ALA A O 1
ATOM 1474 N N . GLY A 1 191 ? -0.152 -6.246 -9.016 1 98.62 191 GLY A N 1
ATOM 1475 C CA . GLY A 1 191 ? 0.989 -5.891 -8.188 1 98.62 191 GLY A CA 1
ATOM 1476 C C . GLY A 1 191 ? 0.595 -5.219 -6.883 1 98.62 191 GLY A C 1
ATOM 1477 O O . GLY A 1 191 ? 1.457 -4.836 -6.094 1 98.62 191 GLY A O 1
ATOM 1478 N N . GLY A 1 192 ? -0.716 -5.023 -6.695 1 98.38 192 GLY A N 1
ATOM 1479 C CA . GLY A 1 192 ? -1.185 -4.445 -5.445 1 98.38 192 GLY A CA 1
ATOM 1480 C C . GLY A 1 192 ? -0.589 -3.082 -5.156 1 98.38 192 GLY A C 1
ATOM 1481 O O . GLY A 1 192 ? -0.666 -2.178 -5.992 1 98.38 192 GLY A O 1
ATOM 1482 N N . ALA A 1 193 ? 0.144 -2.961 -4.047 1 98.81 193 ALA A N 1
ATOM 1483 C CA . ALA A 1 193 ? 0.684 -1.679 -3.602 1 98.81 193 ALA A CA 1
ATOM 1484 C C . ALA A 1 193 ? 2.146 -1.529 -4.008 1 98.81 193 ALA A C 1
ATOM 1486 O O . ALA A 1 193 ? 2.852 -0.651 -3.506 1 98.81 193 ALA A O 1
ATOM 1487 N N . VAL A 1 194 ? 2.637 -2.326 -4.938 1 98.88 194 VAL A N 1
ATOM 1488 C CA . VAL A 1 194 ? 4.039 -2.293 -5.34 1 98.88 194 VAL A CA 1
ATOM 1489 C C . VAL A 1 194 ? 4.316 -1.02 -6.137 1 98.88 194 VAL A C 1
ATOM 1491 O O . VAL A 1 194 ? 5.301 -0.32 -5.879 1 98.88 194 VAL A O 1
ATOM 1494 N N . PRO A 1 195 ? 3.406 -0.621 -7.047 1 98.62 195 PRO A N 1
ATOM 1495 C CA . PRO A 1 195 ? 3.779 0.421 -8.008 1 98.62 195 PRO A CA 1
ATOM 1496 C C . PRO A 1 195 ? 4.141 1.743 -7.332 1 98.62 195 PRO A C 1
ATOM 1498 O O . PRO A 1 195 ? 5.172 2.342 -7.648 1 98.62 195 PRO A O 1
ATOM 1501 N N . PRO A 1 196 ? 3.42 2.168 -6.324 1 98.56 196 PRO A N 1
ATOM 1502 C CA . PRO A 1 196 ? 3.781 3.465 -5.746 1 98.56 196 PRO A CA 1
ATOM 1503 C C . PRO A 1 196 ? 5.074 3.41 -4.938 1 98.56 196 PRO A C 1
ATOM 1505 O O . PRO A 1 196 ? 5.617 4.453 -4.559 1 98.56 196 PRO A O 1
ATOM 1508 N N . LEU A 1 197 ? 5.629 2.264 -4.742 1 98.44 197 LEU A N 1
ATOM 1509 C CA . LEU A 1 197 ? 6.73 2.096 -3.799 1 98.44 197 LEU A CA 1
ATOM 1510 C C . LEU A 1 197 ? 8.062 1.997 -4.535 1 98.44 197 LEU A C 1
ATOM 1512 O O . LEU A 1 197 ? 9.125 2.094 -3.916 1 98.44 197 LEU A O 1
ATOM 1516 N N . VAL A 1 198 ? 8.102 1.86 -5.855 1 98.44 198 VAL A N 1
ATOM 1517 C CA . VAL A 1 198 ? 9.289 1.438 -6.59 1 98.44 198 VAL A CA 1
ATOM 1518 C C . VAL A 1 198 ? 10.406 2.453 -6.391 1 98.44 198 VAL A C 1
ATOM 1520 O O . VAL A 1 198 ? 11.516 2.094 -5.977 1 98.44 198 VAL A O 1
ATOM 1523 N N . ALA A 1 199 ? 10.117 3.697 -6.578 1 97.44 199 ALA A N 1
ATOM 1524 C CA . ALA A 1 199 ? 11.156 4.711 -6.402 1 97.44 199 ALA A CA 1
ATOM 1525 C C . ALA A 1 199 ? 11.562 4.832 -4.938 1 97.44 199 ALA A C 1
ATOM 1527 O O . ALA A 1 199 ? 12.742 5 -4.625 1 97.44 199 ALA A O 1
ATOM 1528 N N . ARG A 1 200 ? 10.625 4.738 -4.074 1 97 200 ARG A N 1
ATOM 1529 C CA . ARG A 1 200 ? 10.859 4.953 -2.65 1 97 200 ARG A CA 1
ATOM 1530 C C . ARG A 1 200 ? 11.766 3.871 -2.074 1 97 200 ARG A C 1
ATOM 1532 O O . ARG A 1 200 ? 12.797 4.176 -1.471 1 97 200 ARG A O 1
ATOM 1539 N N . PHE A 1 201 ? 11.453 2.559 -2.35 1 96.88 201 PHE A N 1
ATOM 1540 C CA . PHE A 1 201 ? 12.25 1.533 -1.678 1 96.88 201 PHE A CA 1
ATOM 1541 C C . PHE A 1 201 ? 13.625 1.412 -2.312 1 96.88 201 PHE A C 1
ATOM 1543 O O . PHE A 1 201 ? 14.602 1.076 -1.635 1 96.88 201 PHE A O 1
ATOM 1550 N N . THR A 1 202 ? 13.789 1.721 -3.637 1 96.25 202 THR A N 1
ATOM 1551 C CA . THR A 1 202 ? 15.102 1.658 -4.266 1 96.25 202 THR A CA 1
ATOM 1552 C C . THR A 1 202 ? 16 2.781 -3.756 1 96.25 202 THR A C 1
ATOM 1554 O O . THR A 1 202 ? 17.172 2.559 -3.463 1 96.25 202 THR A O 1
ATOM 1557 N N . GLN A 1 203 ? 15.391 3.979 -3.562 1 92.94 203 GLN A N 1
ATOM 1558 C CA . GLN A 1 203 ? 16.172 5.113 -3.082 1 92.94 203 GLN A CA 1
ATOM 1559 C C . GLN A 1 203 ? 16.547 4.949 -1.61 1 92.94 203 GLN A C 1
ATOM 1561 O O . GLN A 1 203 ? 17.641 5.305 -1.195 1 92.94 203 GLN A O 1
ATOM 1566 N N . PHE A 1 204 ? 15.609 4.414 -0.823 1 92.44 204 PHE A N 1
ATOM 1567 C CA . PHE A 1 204 ? 15.906 4.129 0.575 1 92.44 204 PHE A CA 1
ATOM 1568 C C . PHE A 1 204 ? 17.047 3.119 0.69 1 92.44 204 PHE A C 1
ATOM 1570 O O . PHE A 1 204 ? 17.969 3.305 1.483 1 92.44 204 PHE A O 1
ATOM 1577 N N . ALA A 1 205 ? 16.938 2.104 -0.113 1 90.81 205 ALA A N 1
ATOM 1578 C CA . ALA A 1 205 ? 17.906 1.023 -0.041 1 90.81 205 ALA A CA 1
ATOM 1579 C C . ALA A 1 205 ? 19.312 1.531 -0.37 1 90.81 205 ALA A C 1
ATOM 1581 O O . ALA A 1 205 ? 20.281 1.153 0.284 1 90.81 205 ALA A O 1
ATOM 1582 N N . THR A 1 206 ? 19.438 2.467 -1.283 1 86.38 206 THR A N 1
ATOM 1583 C CA . THR A 1 206 ? 20.734 2.906 -1.763 1 86.38 206 THR A CA 1
ATOM 1584 C C . THR A 1 206 ? 21.172 4.18 -1.046 1 86.38 206 THR A C 1
ATOM 1586 O O . THR A 1 206 ? 22.141 4.168 -0.281 1 86.38 206 THR A O 1
ATOM 1589 N N . SER A 1 207 ? 20.359 5.16 -1.012 1 82.06 207 SER A N 1
ATOM 1590 C CA . SER A 1 207 ? 20.766 6.5 -0.596 1 82.06 207 SER A CA 1
ATOM 1591 C C . SER A 1 207 ? 20.625 6.676 0.913 1 82.06 207 SER A C 1
ATOM 1593 O O . SER A 1 207 ? 21.359 7.453 1.524 1 82.06 207 SER A O 1
ATOM 1595 N N . ILE A 1 208 ? 19.75 5.906 1.478 1 78.06 208 ILE A N 1
ATOM 1596 C CA . ILE A 1 208 ? 19.484 6.141 2.893 1 78.06 208 ILE A CA 1
ATOM 1597 C C . ILE A 1 208 ? 20.156 5.055 3.729 1 78.06 208 ILE A C 1
ATOM 1599 O O . ILE A 1 208 ? 20.859 5.352 4.703 1 78.06 208 ILE A O 1
ATOM 1603 N N . LEU A 1 209 ? 20 3.803 3.281 1 81 209 LEU A N 1
ATOM 1604 C CA . LEU A 1 209 ? 20.516 2.689 4.074 1 81 209 LEU A CA 1
ATOM 1605 C C . LEU A 1 209 ? 21.891 2.271 3.598 1 81 209 LEU A C 1
ATOM 1607 O O . LEU A 1 209 ? 22.641 1.618 4.332 1 81 209 LEU A O 1
ATOM 1611 N N . GLY A 1 210 ? 22.25 2.684 2.412 1 80.56 210 GLY A N 1
ATOM 1612 C CA . GLY A 1 210 ? 23.547 2.326 1.871 1 80.56 210 GLY A CA 1
ATOM 1613 C C . GLY A 1 210 ? 23.766 0.828 1.759 1 80.56 210 GLY A C 1
ATOM 1614 O O . GLY A 1 210 ? 24.844 0.325 2.043 1 80.56 210 GLY A O 1
ATOM 1615 N N . LEU A 1 211 ? 22.703 0.137 1.468 1 79.44 211 LEU A N 1
ATOM 1616 C CA . LEU A 1 211 ? 22.812 -1.313 1.349 1 79.44 211 LEU A CA 1
ATOM 1617 C C . LEU A 1 211 ? 23.625 -1.705 0.117 1 79.44 211 LEU A C 1
ATOM 1619 O O . LEU A 1 211 ? 23.641 -0.968 -0.872 1 79.44 211 LEU A O 1
ATOM 1623 N N . PRO A 1 212 ? 24.391 -2.762 0.209 1 73.25 212 PRO A N 1
ATOM 1624 C CA . PRO A 1 212 ? 25.266 -3.207 -0.879 1 73.25 212 PRO A CA 1
ATOM 1625 C C . PRO A 1 212 ? 24.5 -3.791 -2.057 1 73.25 212 PRO A C 1
ATOM 1627 O O . PRO A 1 212 ? 25.094 -4.332 -2.988 1 73.25 212 PRO A O 1
ATOM 1630 N N . VAL A 1 213 ? 23.391 -3.584 -2.189 1 71.5 213 VAL A N 1
ATOM 1631 C CA . VAL A 1 213 ? 22.594 -4.141 -3.285 1 71.5 213 VAL A CA 1
ATOM 1632 C C . VAL A 1 213 ? 22.578 -3.164 -4.457 1 71.5 213 VAL A C 1
ATOM 1634 O O . VAL A 1 213 ? 22.547 -1.946 -4.258 1 71.5 213 VAL A O 1
ATOM 1637 N N . GLN A 1 214 ? 22.734 -3.643 -5.625 1 81.69 214 GLN A N 1
ATOM 1638 C CA . GLN A 1 214 ? 22.625 -2.838 -6.84 1 81.69 214 GLN A CA 1
ATOM 1639 C C . GLN A 1 214 ? 21.188 -2.719 -7.301 1 81.69 214 GLN A C 1
ATOM 1641 O O . GLN A 1 214 ? 20.766 -3.414 -8.227 1 81.69 214 GLN A O 1
ATOM 1646 N N . ILE A 1 215 ? 20.438 -1.909 -6.586 1 91.12 215 ILE A N 1
ATOM 1647 C CA . ILE A 1 215 ? 19.031 -1.75 -6.926 1 91.12 215 ILE A CA 1
ATOM 1648 C C . ILE A 1 215 ? 18.75 -0.298 -7.312 1 91.12 215 ILE A C 1
ATOM 1650 O O . ILE A 1 215 ? 19.297 0.626 -6.707 1 91.12 215 ILE A O 1
ATOM 1654 N N . SER A 1 216 ? 18.078 -0.112 -8.328 1 93.44 216 SER A N 1
ATOM 1655 C CA . SER A 1 216 ? 17.609 1.175 -8.852 1 93.44 216 SER A CA 1
ATOM 1656 C C . SER A 1 216 ? 16.219 1.062 -9.461 1 93.44 216 SER A C 1
ATOM 1658 O O . SER A 1 216 ? 15.703 -0.042 -9.633 1 93.44 216 SER A O 1
ATOM 1660 N N . ILE A 1 217 ? 15.688 2.156 -9.703 1 95.75 217 ILE A N 1
ATOM 1661 C CA . ILE A 1 217 ? 14.398 2.166 -10.383 1 95.75 217 ILE A CA 1
ATOM 1662 C C . ILE A 1 217 ? 14.523 1.44 -11.719 1 95.75 217 ILE A C 1
ATOM 1664 O O . ILE A 1 217 ? 13.656 0.63 -12.078 1 95.75 217 ILE A O 1
ATOM 1668 N N . GLN A 1 218 ? 15.625 1.614 -12.406 1 95.56 218 GLN A N 1
ATOM 1669 C CA . GLN A 1 218 ? 15.852 1.016 -13.719 1 95.56 218 GLN A CA 1
ATOM 1670 C C . GLN A 1 218 ? 16 -0.499 -13.609 1 95.56 218 GLN A C 1
ATOM 1672 O O . GLN A 1 218 ? 15.5 -1.238 -14.461 1 95.56 218 GLN A O 1
ATOM 1677 N N . SER A 1 219 ? 16.672 -0.912 -12.594 1 95.31 219 SER A N 1
ATOM 1678 C CA . SER A 1 219 ? 16.844 -2.354 -12.438 1 95.31 219 SER A CA 1
ATOM 1679 C C . SER A 1 219 ? 15.523 -3.031 -12.109 1 95.31 219 SER A C 1
ATOM 1681 O O . SER A 1 219 ? 15.273 -4.156 -12.539 1 95.31 219 SER A O 1
ATOM 1683 N N . VAL A 1 220 ? 14.664 -2.387 -11.32 1 97.94 220 VAL A N 1
ATOM 1684 C CA . VAL A 1 220 ? 13.352 -2.93 -11.008 1 97.94 220 VAL A CA 1
ATOM 1685 C C . VAL A 1 220 ? 12.484 -2.967 -12.266 1 97.94 220 VAL A C 1
ATOM 1687 O O . VAL A 1 220 ? 11.844 -3.975 -12.555 1 97.94 220 VAL A O 1
ATOM 1690 N N . LYS A 1 221 ? 12.531 -1.906 -13.039 1 98.06 221 LYS A N 1
ATOM 1691 C CA . LYS A 1 221 ? 11.797 -1.868 -14.297 1 98.06 221 LYS A CA 1
ATOM 1692 C C . LYS A 1 221 ? 12.25 -2.98 -15.234 1 98.06 221 LYS A C 1
ATOM 1694 O O . LYS A 1 221 ? 11.43 -3.637 -15.875 1 98.06 221 LYS A O 1
ATOM 1699 N N . LYS A 1 222 ? 13.547 -3.176 -15.266 1 97.69 222 LYS A N 1
ATOM 1700 C CA . LYS A 1 222 ? 14.078 -4.25 -16.094 1 97.69 222 LYS A CA 1
ATOM 1701 C C . LYS A 1 222 ? 13.57 -5.609 -15.641 1 97.69 222 LYS A C 1
ATOM 1703 O O . LYS A 1 222 ? 13.141 -6.426 -16.453 1 97.69 222 LYS A O 1
ATOM 1708 N N . ALA A 1 223 ? 13.594 -5.812 -14.375 1 98.12 223 ALA A N 1
ATOM 1709 C CA . ALA A 1 223 ? 13.102 -7.078 -13.836 1 98.12 223 ALA A CA 1
ATOM 1710 C C . ALA A 1 223 ? 11.617 -7.27 -14.164 1 98.12 223 ALA A C 1
ATOM 1712 O O . ALA A 1 223 ? 11.203 -8.359 -14.562 1 98.12 223 ALA A O 1
ATOM 1713 N N . PHE A 1 224 ? 10.828 -6.195 -14.008 1 98.62 224 PHE A N 1
ATOM 1714 C CA . PHE A 1 224 ? 9.398 -6.258 -14.281 1 98.62 224 PHE A CA 1
ATOM 1715 C C . PHE A 1 224 ? 9.133 -6.574 -15.75 1 98.62 224 PHE A C 1
ATOM 1717 O O . PHE A 1 224 ? 8.148 -7.23 -16.078 1 98.62 224 PHE A O 1
ATOM 1724 N N . GLN A 1 225 ? 10.031 -6.262 -16.594 1 97.44 225 GLN A N 1
ATOM 1725 C CA . GLN A 1 225 ? 9.836 -6.406 -18.031 1 97.44 225 GLN A CA 1
ATOM 1726 C C . GLN A 1 225 ? 10.422 -7.723 -18.531 1 97.44 225 GLN A C 1
ATOM 1728 O O . GLN A 1 225 ? 10.18 -8.117 -19.672 1 97.44 225 GLN A O 1
ATOM 1733 N N . THR A 1 226 ? 11.172 -8.438 -17.672 1 97.06 226 THR A N 1
ATOM 1734 C CA . THR A 1 226 ? 11.852 -9.625 -18.172 1 97.06 226 THR A CA 1
ATOM 1735 C C . THR A 1 226 ? 11.508 -10.844 -17.328 1 97.06 226 THR A C 1
ATOM 1737 O O . THR A 1 226 ? 11.516 -11.969 -17.828 1 97.06 226 THR A O 1
ATOM 1740 N N . GLN A 1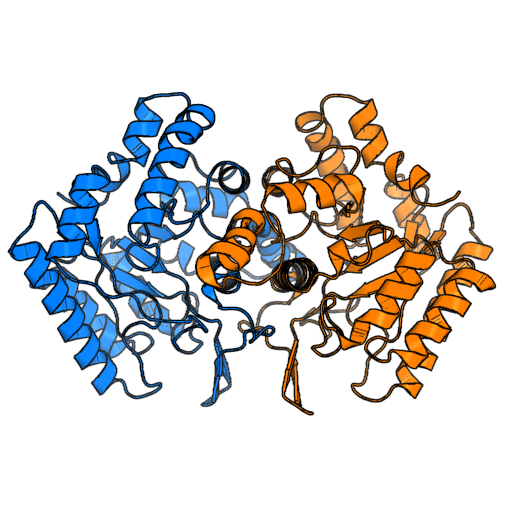 227 ? 11.227 -10.586 -16.109 1 98.06 227 GLN A N 1
ATOM 1741 C CA . GLN A 1 227 ? 11.094 -11.711 -15.18 1 98.06 227 GLN A CA 1
ATOM 1742 C C . GLN A 1 227 ? 9.672 -11.797 -14.617 1 98.06 227 GLN A C 1
ATOM 1744 O O . GLN A 1 227 ? 9.203 -12.883 -14.273 1 98.06 227 GLN A O 1
ATOM 1749 N N . PHE A 1 228 ? 8.93 -10.68 -14.625 1 98.81 228 PHE A N 1
ATOM 1750 C CA . PHE A 1 228 ? 7.652 -10.617 -13.93 1 98.81 228 PHE A CA 1
ATOM 1751 C C . PHE A 1 228 ? 6.496 -10.578 -14.922 1 98.81 228 PHE A C 1
ATOM 1753 O O . PHE A 1 228 ? 6.652 -10.094 -16.047 1 98.81 228 PHE A O 1
ATOM 1760 N N . PHE A 1 229 ? 5.391 -11.117 -14.539 1 98.81 229 PHE A N 1
ATOM 1761 C CA . PHE A 1 229 ? 4.059 -10.891 -15.094 1 98.81 229 PHE A CA 1
ATOM 1762 C C . PHE A 1 229 ? 3.104 -10.398 -14.016 1 98.81 229 PHE A C 1
ATOM 1764 O O . PHE A 1 229 ? 3.32 -10.648 -12.828 1 98.81 229 PHE A O 1
ATOM 1771 N N . PHE A 1 230 ? 2.082 -9.68 -14.461 1 98.88 230 PHE A N 1
ATOM 1772 C CA . PHE A 1 230 ? 1.052 -9.164 -13.57 1 98.88 230 PHE A CA 1
ATOM 1773 C C . PHE A 1 230 ? -0.335 -9.594 -14.039 1 98.88 230 PHE A C 1
ATOM 1775 O O . PHE A 1 230 ? -0.713 -9.336 -15.18 1 98.88 230 PHE A O 1
ATOM 1782 N N . ASP A 1 231 ? -1.058 -10.242 -13.18 1 98.38 231 ASP A N 1
ATOM 1783 C CA . ASP A 1 231 ? -2.422 -10.531 -13.609 1 98.38 231 ASP A CA 1
ATOM 1784 C C . ASP A 1 231 ? -3.383 -9.43 -13.164 1 98.38 231 ASP A C 1
ATOM 1786 O O . ASP A 1 231 ? -3.057 -8.625 -12.289 1 98.38 231 ASP A O 1
ATOM 1790 N N . LEU A 1 232 ? -4.535 -9.414 -13.734 1 98.12 232 LEU A N 1
ATOM 1791 C CA . LEU A 1 232 ? -5.473 -8.305 -13.547 1 98.12 232 LEU A CA 1
ATOM 1792 C C . LEU A 1 232 ? -6.66 -8.742 -12.688 1 98.12 232 LEU A C 1
ATOM 1794 O O . LEU A 1 232 ? -7.777 -8.258 -12.883 1 98.12 232 LEU A O 1
ATOM 1798 N N . ALA A 1 233 ? -6.414 -9.719 -11.828 1 97.75 233 ALA A N 1
ATOM 1799 C CA . ALA A 1 233 ? -7.469 -10.109 -10.891 1 97.75 233 ALA A CA 1
ATOM 1800 C C . ALA A 1 233 ? -7.883 -8.93 -10.008 1 97.75 233 ALA A C 1
ATOM 1802 O O . ALA A 1 233 ? -7.027 -8.219 -9.484 1 97.75 233 ALA A O 1
ATOM 1803 N N . GLY A 1 234 ? -9.188 -8.773 -9.844 1 96.19 234 GLY A N 1
ATOM 1804 C CA . GLY A 1 234 ? -9.695 -7.715 -8.984 1 96.19 234 GLY A CA 1
ATOM 1805 C C . GLY A 1 234 ? -10.164 -6.492 -9.75 1 96.19 234 GLY A C 1
ATOM 1806 O O . GLY A 1 234 ? -10.516 -6.594 -10.93 1 96.19 234 GLY A O 1
ATOM 1807 N N . PHE A 1 235 ? -10.234 -5.352 -9.125 1 96.81 235 PHE A N 1
ATOM 1808 C CA . PHE A 1 235 ? -10.828 -4.117 -9.633 1 96.81 235 PHE A CA 1
ATOM 1809 C C . PHE A 1 235 ? -9.758 -3.211 -10.227 1 96.81 235 PHE A C 1
ATOM 1811 O O . PHE A 1 235 ? -9.617 -2.055 -9.828 1 96.81 235 PHE A O 1
ATOM 1818 N N . VAL A 1 236 ? -9.125 -3.691 -11.297 1 98.12 236 VAL A N 1
ATOM 1819 C CA . VAL A 1 236 ? -7.91 -3.062 -11.812 1 98.12 236 VAL A CA 1
ATOM 1820 C C . VAL A 1 236 ? -8.281 -1.891 -12.719 1 98.12 236 VAL A C 1
ATOM 1822 O O . VAL A 1 236 ? -7.574 -0.879 -12.758 1 98.12 236 VAL A O 1
ATOM 1825 N N . PHE A 1 237 ? -9.352 -2.051 -13.484 1 97.62 237 PHE A N 1
ATOM 1826 C CA . PHE A 1 237 ? -9.773 -1.016 -14.422 1 97.62 237 PHE A CA 1
ATOM 1827 C C . PHE A 1 237 ? -10.891 -0.167 -13.828 1 97.62 237 PHE A C 1
ATOM 1829 O O . PHE A 1 237 ? -11.742 -0.676 -13.094 1 97.62 237 PHE A O 1
ATOM 1836 N N . PRO A 1 238 ? -10.945 1.111 -14.102 1 97.75 238 PRO A N 1
ATOM 1837 C CA . PRO A 1 238 ? -10.047 1.818 -15.016 1 97.75 238 PRO A CA 1
ATOM 1838 C C . PRO A 1 238 ? -8.859 2.449 -14.289 1 97.75 238 PRO A C 1
ATOM 1840 O O . PRO A 1 238 ? -7.883 2.855 -14.938 1 97.75 238 PRO A O 1
ATOM 1843 N N . ASP A 1 239 ? -8.891 2.488 -12.984 1 98.25 239 ASP A N 1
ATOM 1844 C CA . ASP A 1 239 ? -8.039 3.441 -12.289 1 98.25 239 ASP A CA 1
ATOM 1845 C C . ASP A 1 239 ? -6.719 2.797 -11.875 1 98.25 239 ASP A C 1
ATOM 1847 O O . ASP A 1 239 ? -5.645 3.326 -12.172 1 98.25 239 ASP A O 1
ATOM 1851 N N . GLN A 1 240 ? -6.715 1.607 -11.281 1 98.5 240 GLN A N 1
ATOM 1852 C CA . GLN A 1 240 ? -5.531 0.998 -10.688 1 98.5 240 GLN A CA 1
ATOM 1853 C C . GLN A 1 240 ? -4.457 0.744 -11.742 1 98.5 240 GLN A C 1
ATOM 1855 O O . GLN A 1 240 ? -3.264 0.905 -11.477 1 98.5 240 GLN A O 1
ATOM 1860 N N . ILE A 1 241 ? -4.91 0.386 -13 1 98.69 241 ILE A N 1
ATOM 1861 C CA . ILE A 1 241 ? -3.994 -0.002 -14.062 1 98.69 241 ILE A CA 1
ATOM 1862 C C . ILE A 1 241 ? -3.045 1.154 -14.375 1 98.69 241 ILE A C 1
ATOM 1864 O O . ILE A 1 241 ? -1.904 0.935 -14.789 1 98.69 241 ILE A O 1
ATOM 1868 N N . GLN A 1 242 ? -3.465 2.367 -14.094 1 98.5 242 GLN A N 1
ATOM 1869 C CA . GLN A 1 242 ? -2.678 3.547 -14.438 1 98.5 242 GLN A CA 1
ATOM 1870 C C . GLN A 1 242 ? -1.363 3.576 -13.664 1 98.5 242 GLN A C 1
ATOM 1872 O O . GLN A 1 242 ? -0.343 4.035 -14.188 1 98.5 242 GLN A O 1
ATOM 1877 N N . GLY A 1 243 ? -1.361 3.078 -12.477 1 98.5 243 GLY A N 1
ATOM 1878 C CA . GLY A 1 243 ? -0.157 3.049 -11.664 1 98.5 243 GLY A CA 1
ATOM 1879 C C . GLY A 1 243 ? 0.847 2.008 -12.117 1 98.5 243 GLY A C 1
ATOM 1880 O O . GLY A 1 243 ? 2.033 2.096 -11.789 1 98.5 243 GLY A O 1
ATOM 1881 N N . LEU A 1 244 ? 0.418 1.018 -12.867 1 98.69 244 LEU A N 1
ATOM 1882 C CA . LEU A 1 244 ? 1.262 -0.093 -13.289 1 98.69 244 LEU A CA 1
ATOM 1883 C C . LEU A 1 244 ? 1.924 0.21 -14.633 1 98.69 244 LEU A C 1
ATOM 1885 O O . LEU A 1 244 ? 3.02 -0.28 -14.914 1 98.69 244 LEU A O 1
ATOM 1889 N N . LEU A 1 245 ? 1.386 1.094 -15.391 1 98.19 245 LEU A N 1
ATOM 1890 C CA . LEU A 1 245 ? 1.712 1.285 -16.797 1 98.19 245 LEU A CA 1
ATOM 1891 C C . LEU A 1 245 ? 3.115 1.859 -16.969 1 98.19 245 LEU A C 1
ATOM 1893 O O . LEU A 1 245 ? 3.768 1.641 -17.984 1 98.19 245 LEU A O 1
ATOM 1897 N N . PRO A 1 246 ? 3.662 2.605 -15.977 1 98 246 PRO A N 1
ATOM 1898 C CA . PRO A 1 246 ? 5.047 3.066 -16.109 1 98 246 PRO A CA 1
ATOM 1899 C C . PRO A 1 246 ? 6.055 1.922 -16.078 1 98 246 PRO A C 1
ATOM 1901 O O . PRO A 1 246 ? 7.227 2.113 -16.406 1 98 246 PRO A O 1
ATOM 1904 N N . TYR A 1 247 ? 5.602 0.754 -15.719 1 98.19 247 TYR A N 1
ATOM 1905 C CA . TYR A 1 247 ? 6.566 -0.289 -15.391 1 98.19 247 TYR A CA 1
ATOM 1906 C C . TYR A 1 247 ? 6.488 -1.44 -16.391 1 98.19 247 TYR A C 1
ATOM 1908 O O . TYR A 1 247 ? 7.457 -2.18 -16.562 1 98.19 247 TYR A O 1
ATOM 1916 N N . VAL A 1 248 ? 5.34 -1.606 -16.969 1 98 248 VAL A N 1
ATOM 1917 C CA . VAL A 1 248 ? 5.18 -2.783 -17.828 1 98 248 VAL A CA 1
ATOM 1918 C C . VAL A 1 248 ? 4.367 -2.42 -19.062 1 98 248 VAL A C 1
ATOM 1920 O O . VAL A 1 248 ? 3.676 -1.398 -19.078 1 98 248 VAL A O 1
ATOM 1923 N N . ASP A 1 249 ? 4.469 -3.236 -20.078 1 97.94 249 ASP A N 1
ATOM 1924 C CA . ASP A 1 249 ? 3.602 -3.154 -21.25 1 97.94 249 ASP A CA 1
ATOM 1925 C C . ASP A 1 249 ? 2.709 -4.391 -21.359 1 97.94 249 ASP A C 1
ATOM 1927 O O . ASP A 1 249 ? 2.695 -5.234 -20.469 1 97.94 249 ASP A O 1
ATOM 1931 N N . ALA A 1 250 ? 1.996 -4.484 -22.406 1 98.38 250 ALA A N 1
ATOM 1932 C CA . ALA A 1 250 ? 0.98 -5.52 -22.578 1 98.38 250 ALA A CA 1
ATOM 1933 C C . ALA A 1 250 ? 1.601 -6.914 -22.531 1 98.38 250 ALA A C 1
ATOM 1935 O O . ALA A 1 250 ? 0.944 -7.875 -22.125 1 98.38 250 ALA A O 1
ATOM 1936 N N . SER A 1 251 ? 2.875 -7.039 -22.891 1 98.25 251 SER A N 1
ATOM 1937 C CA . SER A 1 251 ? 3.523 -8.344 -22.984 1 98.25 251 SER A CA 1
ATOM 1938 C C . SER A 1 251 ? 3.768 -8.945 -21.609 1 98.25 251 SER A C 1
ATOM 1940 O O . SER A 1 251 ? 4.113 -10.125 -21.5 1 98.25 251 SER A O 1
ATOM 1942 N N . ARG A 1 252 ? 3.492 -8.125 -20.531 1 98.62 252 ARG A N 1
ATOM 1943 C CA . ARG A 1 252 ? 3.789 -8.586 -19.172 1 98.62 252 ARG A CA 1
ATOM 1944 C C . ARG A 1 252 ? 2.516 -8.688 -18.344 1 98.62 252 ARG A C 1
ATOM 1946 O O . ARG A 1 252 ? 2.58 -8.805 -17.109 1 98.62 252 ARG A O 1
ATOM 1953 N N . ILE A 1 253 ? 1.367 -8.625 -18.953 1 98.75 253 ILE A N 1
ATOM 1954 C CA . ILE A 1 253 ? 0.092 -8.578 -18.25 1 98.75 253 ILE A CA 1
ATOM 1955 C C . ILE A 1 253 ? -0.74 -9.812 -18.609 1 98.75 253 ILE A C 1
ATOM 1957 O O . ILE A 1 253 ? -0.774 -10.234 -19.766 1 98.75 253 ILE A O 1
ATOM 1961 N N . LEU A 1 254 ? -1.359 -10.398 -17.641 1 98.44 254 LEU A N 1
ATOM 1962 C CA . LEU A 1 254 ? -2.201 -11.578 -17.781 1 98.44 254 LEU A CA 1
ATOM 1963 C C . LEU A 1 254 ? -3.611 -11.305 -17.281 1 98.44 254 LEU A C 1
ATOM 1965 O O . LEU A 1 254 ? -3.824 -10.375 -16.5 1 98.44 254 LEU A O 1
ATOM 1969 N N . TYR A 1 255 ? -4.551 -12.086 -17.766 1 97.81 255 TYR A N 1
ATOM 1970 C CA . TYR A 1 255 ? -5.887 -12.086 -17.172 1 97.81 255 TYR A CA 1
ATOM 1971 C C . TYR A 1 255 ? -5.938 -12.977 -15.938 1 97.81 255 TYR A C 1
ATOM 1973 O O . TYR A 1 255 ? -5.332 -14.047 -15.906 1 97.81 255 TYR A O 1
ATOM 1981 N N . GLY A 1 256 ? -6.539 -12.516 -14.914 1 97.12 256 GLY A N 1
ATOM 1982 C CA . GLY A 1 256 ? -6.84 -13.281 -13.719 1 97.12 256 GLY A CA 1
ATOM 1983 C C . GLY A 1 256 ? -8.234 -13.031 -13.18 1 97.12 256 GLY A C 1
ATOM 1984 O O . GLY A 1 256 ? -8.688 -11.891 -13.125 1 97.12 256 GLY A O 1
ATOM 1985 N N . SER A 1 257 ? -8.93 -14.094 -12.773 1 96.06 257 SER A N 1
ATOM 1986 C CA . SER A 1 257 ? -10.312 -13.938 -12.32 1 96.06 257 SER A CA 1
ATOM 1987 C C . SER A 1 257 ? -10.391 -13.914 -10.797 1 96.06 257 SER A C 1
ATOM 1989 O O . SER A 1 257 ? -11.281 -13.289 -10.227 1 96.06 257 SER A O 1
ATOM 1991 N N . ASP A 1 258 ? -9.547 -14.625 -10.18 1 95.88 258 ASP A N 1
ATOM 1992 C CA . ASP A 1 258 ? -9.555 -14.82 -8.734 1 95.88 258 ASP A CA 1
ATOM 1993 C C . ASP A 1 258 ? -10.781 -15.617 -8.289 1 95.88 258 ASP A C 1
ATOM 1995 O O . ASP A 1 258 ? -11.234 -15.477 -7.156 1 95.88 258 ASP A O 1
ATOM 1999 N N . TYR A 1 259 ? -11.352 -16.391 -9.164 1 96.38 259 TYR A N 1
ATOM 2000 C CA . TYR A 1 259 ? -12.453 -17.297 -8.828 1 96.38 259 TYR A CA 1
ATOM 2001 C C . TYR A 1 259 ? -11.977 -18.422 -7.918 1 96.38 259 TYR A C 1
ATOM 2003 O O . TYR A 1 259 ? -10.906 -19 -8.141 1 96.38 259 TYR A O 1
ATOM 2011 N N . PRO A 1 260 ? -12.742 -18.781 -6.867 1 95.25 260 PRO A N 1
ATOM 2012 C CA . PRO A 1 260 ? -14.117 -18.375 -6.57 1 95.25 260 PRO A CA 1
ATOM 2013 C C . PRO A 1 260 ? -14.195 -17.297 -5.48 1 95.25 260 PRO A C 1
ATOM 2015 O O . PRO A 1 260 ? -15.281 -16.953 -5.027 1 95.25 260 PRO A O 1
ATOM 2018 N N . TYR A 1 261 ? -13.062 -16.797 -5.062 1 92.5 261 TYR A N 1
ATOM 2019 C CA . TYR A 1 261 ? -13.125 -15.719 -4.086 1 92.5 261 TYR A CA 1
ATOM 2020 C C . TYR A 1 261 ? -13.836 -14.5 -4.664 1 92.5 261 TYR A C 1
ATOM 2022 O O . TYR A 1 261 ? -14.5 -13.766 -3.934 1 92.5 261 TYR A O 1
ATOM 2030 N N . THR A 1 262 ? -13.617 -14.219 -5.91 1 93.25 262 THR A N 1
ATOM 2031 C CA . THR A 1 262 ? -14.555 -13.414 -6.688 1 93.25 262 THR A CA 1
ATOM 2032 C C . THR A 1 262 ? -15.703 -14.273 -7.207 1 93.25 262 THR A C 1
ATOM 2034 O O . THR A 1 262 ? -15.508 -15.094 -8.109 1 93.25 262 THR A O 1
ATOM 2037 N N . PRO A 1 263 ? -16.844 -14.102 -6.656 1 92.12 263 PRO A N 1
ATOM 2038 C CA . PRO A 1 263 ? -17.938 -14.969 -7.094 1 92.12 263 PRO A CA 1
ATOM 2039 C C . PRO A 1 263 ? -18.25 -14.805 -8.578 1 92.12 263 PRO A C 1
ATOM 2041 O O . PRO A 1 263 ? -17.891 -13.797 -9.188 1 92.12 263 PRO A O 1
ATOM 2044 N N . GLU A 1 264 ? -18.969 -15.758 -9.094 1 94.94 264 GLU A N 1
ATOM 2045 C CA . GLU A 1 264 ? -19.234 -15.82 -10.523 1 94.94 264 GLU A CA 1
ATOM 2046 C C . GLU A 1 264 ? -19.781 -14.5 -11.047 1 94.94 264 GLU A C 1
ATOM 2048 O O . GLU A 1 264 ? -19.328 -13.977 -12.062 1 94.94 264 GLU A O 1
ATOM 2053 N N . ALA A 1 265 ? -20.766 -13.969 -10.375 1 93.69 265 ALA A N 1
ATOM 2054 C CA . ALA A 1 265 ? -21.359 -12.703 -10.805 1 93.69 265 ALA A CA 1
ATOM 2055 C C . ALA A 1 265 ? -20.312 -11.594 -10.844 1 93.69 265 ALA A C 1
ATOM 2057 O O . ALA A 1 265 ? -20.344 -10.734 -11.727 1 93.69 265 ALA A O 1
ATOM 2058 N N . GLY A 1 266 ? -19.406 -11.641 -9.898 1 94 266 GLY A N 1
ATOM 2059 C CA . GLY A 1 266 ? -18.312 -10.695 -9.875 1 94 266 GLY A CA 1
ATOM 2060 C C . GLY A 1 266 ? -17.328 -10.875 -11.023 1 94 266 GLY A C 1
ATOM 2061 O O . GLY A 1 266 ? -16.906 -9.898 -11.648 1 94 266 GLY A O 1
ATOM 2062 N N . VAL A 1 267 ? -17 -12.148 -11.312 1 96.56 267 VAL A N 1
ATOM 2063 C CA . VAL A 1 267 ? -16.109 -12.461 -12.422 1 96.56 267 VAL A CA 1
ATOM 2064 C C . VAL A 1 267 ? -16.688 -11.914 -1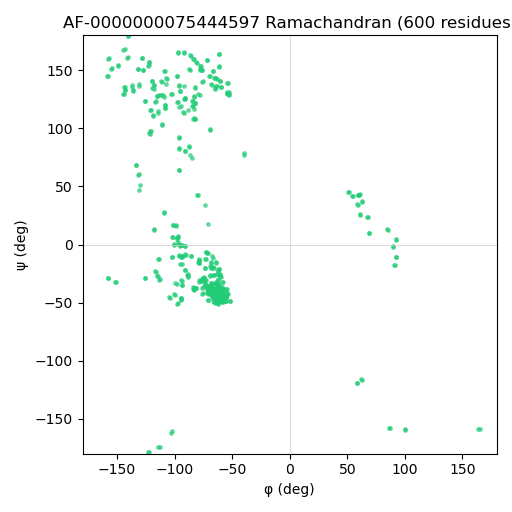3.727 1 96.56 267 VAL A C 1
ATOM 2066 O O . VAL A 1 267 ? -15.992 -11.234 -14.484 1 96.56 267 VAL A O 1
ATOM 2069 N N . LEU A 1 268 ? -17.969 -12.164 -13.953 1 97.12 268 LEU A N 1
ATOM 2070 C CA . LEU A 1 268 ? -18.641 -11.734 -15.18 1 97.12 268 LEU A CA 1
ATOM 2071 C C . LEU A 1 268 ? -18.703 -10.211 -15.258 1 97.12 268 LEU A C 1
ATOM 2073 O O . LEU A 1 268 ? -18.453 -9.633 -16.312 1 97.12 268 LEU A O 1
ATOM 2077 N N . GLY A 1 269 ? -19 -9.586 -14.156 1 96.25 269 GLY A N 1
ATOM 2078 C CA . GLY A 1 269 ? -19.031 -8.133 -14.117 1 96.25 269 GLY A CA 1
ATOM 2079 C C . GLY A 1 269 ? -17.672 -7.496 -14.391 1 96.25 269 GLY A C 1
ATOM 2080 O O . GLY A 1 269 ? -17.578 -6.531 -15.156 1 96.25 269 GLY A O 1
ATOM 2081 N N . LEU A 1 270 ? -16.656 -8.062 -13.789 1 96.31 270 LEU A N 1
ATOM 2082 C CA . LEU A 1 270 ? -15.312 -7.531 -13.969 1 96.31 270 LEU A CA 1
ATOM 2083 C C . LEU A 1 270 ? -14.82 -7.766 -15.398 1 96.31 270 LEU A C 1
ATOM 2085 O O . LEU A 1 270 ? -14.094 -6.938 -15.945 1 96.31 270 LEU A O 1
ATOM 2089 N N . ALA A 1 271 ? -15.211 -8.914 -15.977 1 96.75 271 ALA A N 1
ATOM 2090 C CA . ALA A 1 271 ? -14.875 -9.188 -17.375 1 96.75 271 ALA A CA 1
ATOM 2091 C C . ALA A 1 271 ? -15.492 -8.148 -18.297 1 96.75 271 ALA A C 1
ATOM 2093 O O . ALA A 1 271 ? -14.859 -7.703 -19.25 1 96.75 271 ALA A O 1
ATOM 2094 N N . GLU A 1 272 ? -16.719 -7.742 -18.031 1 97.12 272 GLU A N 1
ATOM 2095 C CA . GLU A 1 272 ? -17.391 -6.723 -18.828 1 97.12 272 GLU A CA 1
ATOM 2096 C C . GLU A 1 272 ? -16.672 -5.379 -18.734 1 97.12 272 GLU A C 1
ATOM 2098 O O . GLU A 1 272 ? -16.469 -4.711 -19.75 1 97.12 272 GLU A O 1
ATOM 2103 N N . VAL A 1 273 ? -16.281 -5.023 -17.547 1 97.25 273 VAL A N 1
ATOM 2104 C CA . VAL A 1 273 ? -15.531 -3.785 -17.344 1 97.25 273 VAL A CA 1
ATOM 2105 C C . VAL A 1 273 ? -14.219 -3.836 -18.109 1 97.25 273 VAL A C 1
ATOM 2107 O O . VAL A 1 273 ? -13.844 -2.869 -18.781 1 97.25 273 VAL A O 1
ATOM 2110 N N . MET A 1 274 ? -13.547 -4.984 -18.047 1 97.25 274 MET A N 1
ATOM 2111 C CA . MET A 1 274 ? -12.266 -5.137 -18.719 1 97.25 274 MET A CA 1
ATOM 2112 C C . MET A 1 274 ? -12.445 -5.035 -20.234 1 97.25 274 MET A C 1
ATOM 2114 O O . MET A 1 274 ? -11.641 -4.395 -20.922 1 97.25 274 MET A O 1
ATOM 2118 N N . ASN A 1 275 ? -13.477 -5.656 -20.734 1 97 275 ASN A N 1
ATOM 2119 C CA . ASN A 1 275 ? -13.75 -5.605 -22.172 1 97 275 ASN A CA 1
ATOM 2120 C C . ASN A 1 275 ? -13.938 -4.168 -22.656 1 97 275 ASN A C 1
ATOM 2122 O O . ASN A 1 275 ? -13.57 -3.832 -23.781 1 97 275 ASN A O 1
ATOM 2126 N N . GLN A 1 276 ? -14.469 -3.344 -21.812 1 97.75 276 GLN A N 1
ATOM 2127 C CA . GLN A 1 276 ? -14.727 -1.952 -22.172 1 97.75 276 GLN A CA 1
ATOM 2128 C C . GLN A 1 276 ? -13.477 -1.097 -22 1 97.75 276 GLN A C 1
ATOM 2130 O O . GLN A 1 276 ? -13.18 -0.239 -22.828 1 97.75 276 GLN A O 1
ATOM 2135 N N . GLU A 1 277 ? -12.711 -1.364 -20.969 1 98.12 277 GLU A N 1
ATOM 2136 C CA . GLU A 1 277 ? -11.648 -0.452 -20.547 1 98.12 277 GLU A CA 1
ATOM 2137 C C . GLU A 1 277 ? -10.312 -0.84 -21.188 1 98.12 277 GLU A C 1
ATOM 2139 O O . GLU A 1 277 ? -9.469 0.021 -21.438 1 98.12 277 GLU A O 1
ATOM 2144 N N . LEU A 1 278 ? -10.086 -2.141 -21.438 1 98.25 278 LEU A N 1
ATOM 2145 C CA . LEU A 1 278 ? -8.805 -2.633 -21.922 1 98.25 278 LEU A CA 1
ATOM 2146 C C . LEU A 1 278 ? -8.43 -1.953 -23.234 1 98.25 278 LEU A C 1
ATOM 2148 O O . LEU A 1 278 ? -7.305 -1.471 -23.391 1 98.25 278 LEU A O 1
ATOM 2152 N N . PRO A 1 279 ? -9.375 -1.756 -24.219 1 97.81 279 PRO A N 1
ATOM 2153 C CA . PRO A 1 279 ? -9.023 -1.105 -25.484 1 97.81 279 PRO A CA 1
ATOM 2154 C C . PRO A 1 279 ? -8.711 0.38 -25.312 1 97.81 279 PRO A C 1
ATOM 2156 O O . PRO A 1 279 ? -8.086 0.984 -26.188 1 97.81 279 PRO A O 1
ATOM 2159 N N . ARG A 1 280 ? -9.148 0.964 -24.203 1 97.44 280 ARG A N 1
ATOM 2160 C CA . ARG A 1 280 ? -8.875 2.373 -23.953 1 97.44 280 ARG A CA 1
ATOM 2161 C C . ARG A 1 280 ? -7.43 2.576 -23.5 1 97.44 280 ARG A C 1
ATOM 2163 O O . ARG A 1 280 ? -6.836 3.627 -23.75 1 97.44 280 ARG A O 1
ATOM 2170 N N . VAL A 1 281 ? -6.914 1.562 -22.859 1 97.62 281 VAL A N 1
ATOM 2171 C CA . VAL A 1 281 ? -5.559 1.638 -22.328 1 97.62 281 VAL A CA 1
ATOM 2172 C C . VAL A 1 281 ? -4.574 1.047 -23.344 1 97.62 281 VAL A C 1
ATOM 2174 O O . VAL A 1 281 ? -3.518 1.629 -23.594 1 97.62 281 VAL A O 1
ATOM 2177 N N . PHE A 1 282 ? -4.953 -0.083 -23.844 1 97.94 282 PHE A N 1
ATOM 2178 C CA . PHE A 1 282 ? -4.164 -0.779 -24.859 1 97.94 282 PHE A CA 1
ATOM 2179 C C . PHE A 1 282 ? -4.871 -0.761 -26.203 1 97.94 282 PHE A C 1
ATOM 2181 O O . PHE A 1 282 ? -5.688 -1.639 -26.5 1 97.94 282 PHE A O 1
ATOM 2188 N N . LYS A 1 283 ? -4.418 0.119 -27.141 1 97.19 283 LYS A N 1
ATOM 2189 C CA . LYS A 1 283 ? -5.164 0.445 -28.344 1 97.19 283 LYS A CA 1
ATOM 2190 C C . LYS A 1 283 ? -5.008 -0.646 -29.406 1 97.19 283 LYS A C 1
ATOM 2192 O O . LYS A 1 283 ? -5.922 -0.891 -30.188 1 97.19 283 LYS A O 1
ATOM 2197 N N . ARG A 1 284 ? -3.838 -1.382 -29.453 1 97.56 284 ARG A N 1
ATOM 2198 C CA . ARG A 1 284 ? -3.59 -2.404 -30.469 1 97.56 284 ARG A CA 1
ATOM 2199 C C . ARG A 1 284 ? -4.305 -3.705 -30.125 1 97.56 284 ARG A C 1
ATOM 2201 O O . ARG A 1 284 ? -4.191 -4.199 -29 1 97.56 284 ARG A O 1
ATOM 2208 N N . ARG A 1 285 ? -5.023 -4.246 -31 1 97.56 285 ARG A N 1
ATOM 2209 C CA . ARG A 1 285 ? -5.719 -5.516 -30.812 1 97.56 285 ARG A CA 1
ATOM 2210 C C . ARG A 1 285 ? -4.75 -6.621 -30.406 1 97.56 285 ARG A C 1
ATOM 2212 O O . ARG A 1 285 ? -5.098 -7.5 -29.625 1 97.56 285 ARG A O 1
ATOM 2219 N N . SER A 1 286 ? -3.629 -6.562 -30.984 1 97.88 286 SER A N 1
ATOM 2220 C CA . SER A 1 286 ? -2.619 -7.562 -30.656 1 97.88 286 SER A CA 1
ATOM 2221 C C . SER A 1 286 ? -2.268 -7.527 -29.172 1 97.88 286 SER A C 1
ATOM 2223 O O . SER A 1 286 ? -2.049 -8.57 -28.547 1 97.88 286 SER A O 1
ATOM 2225 N N . SER A 1 287 ? -2.18 -6.301 -28.578 1 98.19 287 SER A N 1
ATOM 2226 C CA . SER A 1 287 ? -1.928 -6.145 -27.156 1 98.19 287 SER A CA 1
ATOM 2227 C C . SER A 1 287 ? -3.066 -6.73 -26.328 1 98.19 287 SER A C 1
ATOM 2229 O O . SER A 1 287 ? -2.826 -7.43 -25.344 1 98.19 287 SER A O 1
ATOM 2231 N N . GLN A 1 288 ? -4.281 -6.465 -26.734 1 98.06 288 GLN A N 1
ATOM 2232 C CA . GLN A 1 288 ? -5.449 -6.98 -26.031 1 98.06 288 GLN A CA 1
ATOM 2233 C C . GLN A 1 288 ? -5.48 -8.508 -26.062 1 98.06 288 GLN A C 1
ATOM 2235 O O . GLN A 1 288 ? -5.699 -9.148 -25.031 1 98.06 288 GLN A O 1
ATOM 2240 N N . LYS A 1 289 ? -5.18 -9.07 -27.219 1 97.56 289 LYS A N 1
ATOM 2241 C CA . LYS A 1 289 ? -5.145 -10.523 -27.375 1 97.56 289 LYS A CA 1
ATOM 2242 C C . LYS A 1 289 ? -4.031 -11.133 -26.531 1 97.56 289 LYS A C 1
ATOM 2244 O O . LYS A 1 289 ? -4.211 -12.203 -25.938 1 97.56 289 LYS A O 1
ATOM 2249 N N . ALA A 1 290 ? -2.891 -10.453 -26.5 1 97.88 290 ALA A N 1
ATOM 2250 C CA . ALA A 1 290 ? -1.777 -10.922 -25.672 1 97.88 290 ALA A CA 1
ATOM 2251 C C . ALA A 1 290 ? -2.176 -11.008 -24.203 1 97.88 290 ALA A C 1
ATOM 2253 O O . ALA A 1 290 ? -1.883 -12 -23.531 1 97.88 290 ALA A O 1
ATOM 2254 N N . ILE A 1 291 ? -2.906 -10.023 -23.719 1 98.38 291 ILE A N 1
ATOM 2255 C CA . ILE A 1 291 ? -3.291 -9.945 -22.312 1 98.38 291 ILE A CA 1
ATOM 2256 C C . ILE A 1 291 ? -4.324 -11.016 -21.984 1 98.38 291 ILE A C 1
ATOM 2258 O O . ILE A 1 291 ? -4.223 -11.703 -20.969 1 98.38 291 ILE A O 1
ATOM 2262 N N . TYR A 1 292 ? -5.242 -11.242 -22.875 1 96.81 292 TYR A N 1
ATOM 2263 C CA . TYR A 1 292 ? -6.328 -12.18 -22.609 1 96.81 292 TYR A CA 1
ATOM 2264 C C . TYR A 1 292 ? -5.84 -13.625 -22.719 1 96.81 292 TYR A C 1
ATOM 2266 O O . TYR A 1 292 ? -6.258 -14.484 -21.938 1 96.81 292 TYR A O 1
ATOM 2274 N N . ASN A 1 293 ? -4.93 -13.93 -23.672 1 94.12 293 ASN A N 1
ATOM 2275 C CA . ASN A 1 293 ? -4.594 -15.344 -23.828 1 94.12 293 ASN A CA 1
ATOM 2276 C C . ASN A 1 293 ? -3.172 -15.531 -24.344 1 94.12 293 ASN A C 1
ATOM 2278 O O . ASN A 1 293 ? -2.479 -16.469 -23.953 1 94.12 293 ASN A O 1
ATOM 2282 N N . GLY A 1 294 ? -2.664 -14.609 -25.172 1 95.88 294 GLY A N 1
ATOM 2283 C CA . GLY A 1 294 ? -1.383 -14.812 -25.828 1 95.88 294 GLY A CA 1
ATOM 2284 C C . GLY A 1 294 ? -0.234 -14.984 -24.859 1 95.88 294 GLY A C 1
ATOM 2285 O O . GLY A 1 294 ? 0.583 -15.898 -25.016 1 95.88 294 GLY A O 1
ATOM 2286 N N . ASN A 1 295 ? -0.144 -14.141 -23.875 1 97.75 295 ASN A N 1
ATOM 2287 C CA . ASN A 1 295 ? 0.943 -14.211 -22.906 1 97.75 295 ASN A CA 1
ATOM 2288 C C . ASN A 1 295 ? 0.887 -15.492 -22.094 1 97.75 295 ASN A C 1
ATOM 2290 O O . ASN A 1 295 ? 1.916 -16.125 -21.859 1 97.75 295 ASN A O 1
ATOM 2294 N N . ALA A 1 296 ? -0.29 -15.867 -21.656 1 96.5 296 ALA A N 1
ATOM 2295 C CA . ALA A 1 296 ? -0.454 -17.094 -20.875 1 96.5 296 ALA A CA 1
ATOM 2296 C C . ALA A 1 296 ? -0.063 -18.312 -21.703 1 96.5 296 ALA A C 1
ATOM 2298 O O . ALA A 1 296 ? 0.569 -19.25 -21.188 1 96.5 296 ALA A O 1
ATOM 2299 N N . MET A 1 297 ? -0.405 -18.344 -22.969 1 94.19 297 MET A N 1
ATOM 2300 C CA . MET A 1 297 ? -0.091 -19.469 -23.844 1 94.19 297 MET A CA 1
ATOM 2301 C C . MET A 1 297 ? 1.417 -19.625 -24 1 94.19 297 MET A C 1
ATOM 2303 O O . MET A 1 297 ? 1.916 -20.75 -24.125 1 94.19 297 MET A O 1
ATOM 2307 N N . LYS A 1 298 ? 2.086 -18.516 -23.969 1 92.69 298 LYS A N 1
ATOM 2308 C CA . LYS A 1 298 ? 3.541 -18.562 -24.062 1 92.69 298 LYS A CA 1
ATOM 2309 C C . LYS A 1 298 ? 4.164 -19.094 -22.781 1 92.69 298 LYS A C 1
ATOM 2311 O O . LYS A 1 298 ? 5.199 -19.766 -22.812 1 92.69 298 LYS A O 1
ATOM 2316 N N . LEU A 1 299 ? 3.564 -18.75 -21.719 1 92.81 299 LEU A N 1
ATOM 2317 C CA . LEU A 1 299 ? 4.086 -19.109 -20.406 1 92.81 299 LEU A CA 1
ATOM 2318 C C . LEU A 1 299 ? 3.832 -20.578 -20.094 1 92.81 299 LEU A C 1
ATOM 2320 O O . LEU A 1 299 ? 4.668 -21.234 -19.469 1 92.81 299 LEU A O 1
ATOM 2324 N N . ILE A 1 300 ? 2.619 -21.031 -20.438 1 86.5 300 ILE A N 1
ATOM 2325 C CA . ILE A 1 300 ? 2.199 -22.375 -20.047 1 86.5 300 ILE A CA 1
ATOM 2326 C C . ILE A 1 300 ? 2.449 -23.359 -21.188 1 86.5 300 ILE A C 1
ATOM 2328 O O . ILE A 1 300 ? 2.227 -23.031 -22.359 1 86.5 300 ILE A O 1
ATOM 2332 N N . ARG A 1 301 ? 3.633 -24.031 -21.234 1 64.19 301 ARG A N 1
ATOM 2333 C CA . ARG A 1 301 ? 3.984 -25.016 -22.25 1 64.19 301 ARG A CA 1
ATOM 2334 C C . ARG A 1 301 ? 2.785 -25.891 -22.594 1 64.19 301 ARG A C 1
ATOM 2336 O O . ARG A 1 301 ? 2.17 -26.5 -21.719 1 64.19 301 ARG A O 1
ATOM 2343 N N . THR A 1 302 ? 1.859 -25.234 -23.484 1 47.75 302 THR A N 1
ATOM 2344 C CA . THR A 1 302 ? 0.818 -26.125 -23.969 1 47.75 302 THR A CA 1
ATOM 2345 C C . THR A 1 302 ? 1.431 -27.344 -24.672 1 47.75 302 THR A C 1
ATOM 2347 O O . THR A 1 302 ? 2.502 -27.234 -25.281 1 47.75 302 THR A O 1
ATOM 2350 N N . MET B 1 1 ? 15.859 3.473 17.031 1 75.5 1 MET B N 1
ATOM 2351 C CA . MET B 1 1 ? 15.461 4.805 16.578 1 75.5 1 MET B CA 1
ATOM 2352 C C . MET B 1 1 ? 14 4.816 16.141 1 75.5 1 MET B C 1
ATOM 2354 O O . MET B 1 1 ? 13.453 3.783 15.758 1 75.5 1 MET B O 1
ATOM 2358 N N . PRO B 1 2 ? 13.453 5.926 16.234 1 85.81 2 PRO B N 1
ATOM 2359 C CA . PRO B 1 2 ? 12.047 5.969 15.828 1 85.81 2 PRO B CA 1
ATOM 2360 C C . PRO B 1 2 ? 11.82 5.441 14.414 1 85.81 2 PRO B C 1
ATOM 2362 O O . PRO B 1 2 ? 12.633 5.68 13.523 1 85.81 2 PRO B O 1
ATOM 2365 N N . ASP B 1 3 ? 10.828 4.512 14.273 1 92.31 3 ASP B N 1
ATOM 2366 C CA . ASP B 1 3 ? 10.328 4.016 12.992 1 92.31 3 ASP B CA 1
ATOM 2367 C C . ASP B 1 3 ? 11.383 3.17 12.281 1 92.31 3 ASP B C 1
ATOM 2369 O O . ASP B 1 3 ? 11.297 2.938 11.07 1 92.31 3 ASP B O 1
ATOM 2373 N N . GLY B 1 4 ? 12.492 2.824 12.953 1 88.5 4 GLY B N 1
ATOM 2374 C CA . GLY B 1 4 ? 13.547 1.999 12.375 1 88.5 4 GLY B CA 1
ATOM 2375 C C . GLY B 1 4 ? 14.547 2.793 11.57 1 88.5 4 GLY B C 1
ATOM 2376 O O . GLY B 1 4 ? 15.344 2.221 10.82 1 88.5 4 GLY B O 1
ATOM 2377 N N . MET B 1 5 ? 14.516 4.152 11.703 1 89 5 MET B N 1
ATOM 2378 C CA . MET B 1 5 ? 15.438 5.012 10.969 1 89 5 MET B CA 1
ATOM 2379 C C . MET B 1 5 ? 16.812 5 11.617 1 89 5 MET B C 1
ATOM 2381 O O . MET B 1 5 ? 16.938 4.797 12.82 1 89 5 MET B O 1
ATOM 2385 N N . PRO B 1 6 ? 17.828 5.246 10.844 1 83.38 6 PRO B N 1
ATOM 2386 C CA . PRO B 1 6 ? 19.188 5.188 11.406 1 83.38 6 PRO B CA 1
ATOM 2387 C C . PRO B 1 6 ? 19.5 6.371 12.312 1 83.38 6 PRO B C 1
ATOM 2389 O O . PRO B 1 6 ? 20.328 6.258 13.219 1 83.38 6 PRO B O 1
ATOM 2392 N N . ALA B 1 7 ? 18.875 7.559 12.016 1 82.56 7 ALA B N 1
ATOM 2393 C CA . ALA B 1 7 ? 19.125 8.75 12.82 1 82.56 7 ALA B CA 1
ATOM 2394 C C . ALA B 1 7 ? 17.984 9.75 12.695 1 82.56 7 ALA B C 1
ATOM 2396 O O . ALA B 1 7 ? 17.172 9.656 11.773 1 82.56 7 ALA B O 1
ATOM 2397 N N . ILE B 1 8 ? 17.922 10.594 13.648 1 84.56 8 ILE B N 1
ATOM 2398 C CA . ILE B 1 8 ? 17.047 11.758 13.562 1 84.56 8 ILE B CA 1
ATOM 2399 C C . ILE B 1 8 ? 17.812 12.938 12.961 1 84.56 8 ILE B C 1
ATOM 2401 O O . ILE B 1 8 ? 18.891 13.289 13.43 1 84.56 8 ILE B O 1
ATOM 2405 N N . PRO B 1 9 ? 17.266 13.43 11.977 1 89.38 9 PRO B N 1
ATOM 2406 C CA . PRO B 1 9 ? 18.016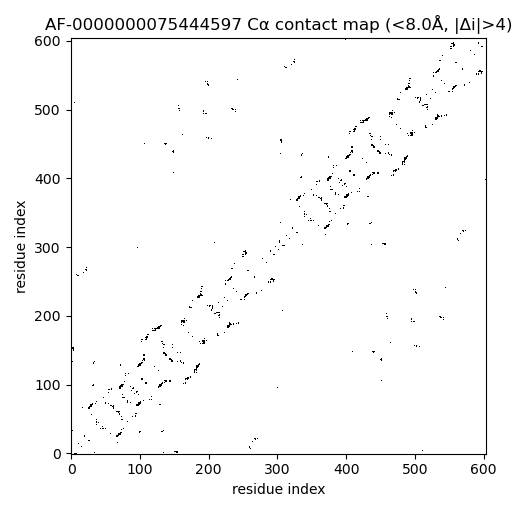 14.539 11.359 1 89.38 9 PRO B CA 1
ATOM 2407 C C . PRO B 1 9 ? 18.094 15.766 12.273 1 89.38 9 PRO B C 1
ATOM 2409 O O . PRO B 1 9 ? 17.172 16.031 13.055 1 89.38 9 PRO B O 1
ATOM 2412 N N . GLN B 1 10 ? 19.156 16.453 12.117 1 92.06 10 GLN B N 1
ATOM 2413 C CA . GLN B 1 10 ? 19.297 17.719 12.812 1 92.06 10 GLN B CA 1
ATOM 2414 C C . GLN B 1 10 ? 18.5 18.828 12.133 1 92.06 10 GLN B C 1
ATOM 2416 O O . GLN B 1 10 ? 18.297 18.797 10.922 1 92.06 10 GLN B O 1
ATOM 2421 N N . TRP B 1 11 ? 18.094 19.75 12.984 1 96.25 11 TRP B N 1
ATOM 2422 C CA . TRP B 1 11 ? 17.328 20.875 12.453 1 96.25 11 TRP B CA 1
ATOM 2423 C C . TRP B 1 11 ? 17.672 22.156 13.195 1 96.25 11 TRP B C 1
ATOM 2425 O O . TRP B 1 11 ? 17.766 22.172 14.43 1 96.25 11 TRP B O 1
ATOM 2435 N N . THR B 1 12 ? 17.984 23.172 12.453 1 97.44 12 THR B N 1
ATOM 2436 C CA . THR B 1 12 ? 18.109 24.531 12.984 1 97.44 12 THR B CA 1
ATOM 2437 C C . THR B 1 12 ? 17.344 25.516 12.117 1 97.44 12 THR B C 1
ATOM 2439 O O . THR B 1 12 ? 17.141 25.281 10.922 1 97.44 12 THR B O 1
ATOM 2442 N N . GLU B 1 13 ? 16.906 26.547 12.781 1 98.12 13 GLU B N 1
ATOM 2443 C CA . GLU B 1 13 ? 16.219 27.625 12.055 1 98.12 13 GLU B CA 1
ATOM 2444 C C . GLU B 1 13 ? 17.078 28.156 10.914 1 98.12 13 GLU B C 1
ATOM 2446 O O . GLU B 1 13 ? 16.578 28.328 9.797 1 98.12 13 GLU B O 1
ATOM 2451 N N . GLU B 1 14 ? 18.328 28.312 11.148 1 98 14 GLU B N 1
ATOM 2452 C CA . GLU B 1 14 ? 19.25 28.859 10.164 1 98 14 GLU B CA 1
ATOM 2453 C C . GLU B 1 14 ? 19.406 27.906 8.977 1 98 14 GLU B C 1
ATOM 2455 O O . GLU B 1 14 ? 19.375 28.359 7.824 1 98 14 GLU B O 1
ATOM 2460 N N . ALA B 1 15 ? 19.562 26.672 9.234 1 97.81 15 ALA B N 1
ATOM 2461 C CA . ALA B 1 15 ? 19.719 25.688 8.172 1 97.81 15 ALA B CA 1
ATOM 2462 C C . ALA B 1 15 ? 18.453 25.578 7.32 1 97.81 15 ALA B C 1
ATOM 2464 O O . ALA B 1 15 ? 18.531 25.406 6.102 1 97.81 15 ALA B O 1
ATOM 2465 N N . HIS B 1 16 ? 17.312 25.656 7.988 1 98.44 16 HIS B N 1
ATOM 2466 C CA . HIS B 1 16 ? 16.047 25.594 7.27 1 98.44 16 HIS B CA 1
ATOM 2467 C C . HIS B 1 16 ? 15.898 26.781 6.312 1 98.44 16 HIS B C 1
ATOM 2469 O O . HIS B 1 16 ? 15.531 26.594 5.148 1 98.44 16 HIS B O 1
ATOM 2475 N N . LEU B 1 17 ? 16.203 27.969 6.77 1 98.38 17 LEU B N 1
ATOM 2476 C CA . LEU B 1 17 ? 16.109 29.172 5.949 1 98.38 17 LEU B CA 1
ATOM 2477 C C . LEU B 1 17 ? 17.094 29.109 4.777 1 98.38 17 LE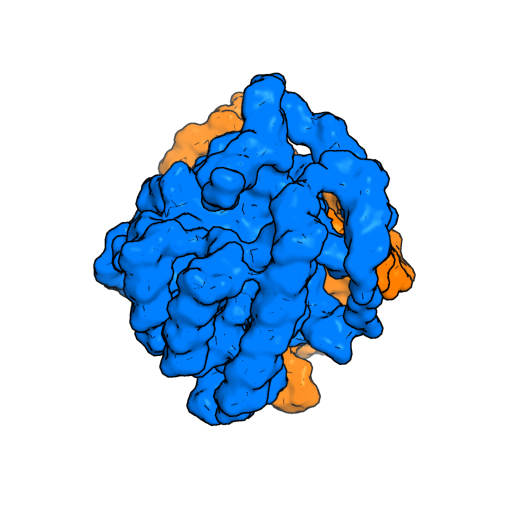U B C 1
ATOM 2479 O O . LEU B 1 17 ? 16.75 29.531 3.668 1 98.38 17 LEU B O 1
ATOM 2483 N N . ALA B 1 18 ? 18.266 28.547 5.043 1 98 18 ALA B N 1
ATOM 2484 C CA . ALA B 1 18 ? 19.25 28.375 3.975 1 98 18 ALA B CA 1
ATOM 2485 C C . ALA B 1 18 ? 18.734 27.422 2.904 1 98 18 ALA B C 1
ATOM 2487 O O . ALA B 1 18 ? 18.844 27.703 1.707 1 98 18 ALA B O 1
ATOM 2488 N N . MET B 1 19 ? 18.188 26.312 3.34 1 97.81 19 MET B N 1
ATOM 2489 C CA . MET B 1 19 ? 17.609 25.344 2.418 1 97.81 19 MET B CA 1
ATOM 2490 C C . MET B 1 19 ? 16.5 25.969 1.594 1 97.81 19 MET B C 1
ATOM 2492 O O . MET B 1 19 ? 16.422 25.75 0.381 1 97.81 19 MET B O 1
ATOM 2496 N N . MET B 1 20 ? 15.633 26.781 2.219 1 98.19 20 MET B N 1
ATOM 2497 C CA . MET B 1 20 ? 14.547 27.469 1.527 1 98.19 20 MET B CA 1
ATOM 2498 C C . MET B 1 20 ? 15.086 28.359 0.42 1 98.19 20 MET B C 1
ATOM 2500 O O . MET B 1 20 ? 14.57 28.359 -0.698 1 98.19 20 MET B O 1
ATOM 2504 N N . ARG B 1 21 ? 16.125 29.078 0.728 1 97.62 21 ARG B N 1
ATOM 2505 C CA . ARG B 1 21 ? 16.719 29.969 -0.264 1 97.62 21 ARG B CA 1
ATOM 2506 C C . ARG B 1 21 ? 17.25 29.172 -1.454 1 97.62 21 ARG B C 1
ATOM 2508 O O . ARG B 1 21 ? 17.016 29.531 -2.607 1 97.62 21 ARG B O 1
ATOM 2515 N N . GLN B 1 22 ? 17.891 28.141 -1.17 1 97.25 22 GLN B N 1
ATOM 2516 C CA . GLN B 1 22 ? 18.5 27.328 -2.219 1 97.25 22 GLN B CA 1
ATOM 2517 C C . GLN B 1 22 ? 17.438 26.641 -3.07 1 97.25 22 GLN B C 1
ATOM 2519 O O . GLN B 1 22 ? 17.609 26.484 -4.281 1 97.25 22 GLN B O 1
ATOM 2524 N N . ALA B 1 23 ? 16.344 26.281 -2.484 1 96.62 23 ALA B N 1
ATOM 2525 C CA . ALA B 1 23 ? 15.297 25.531 -3.168 1 96.62 23 ALA B CA 1
ATOM 2526 C C . ALA B 1 23 ? 14.234 26.484 -3.73 1 96.62 23 ALA B C 1
ATOM 2528 O O . ALA B 1 23 ? 13.25 26.031 -4.324 1 96.62 23 ALA B O 1
ATOM 2529 N N . ASN B 1 24 ? 14.414 27.766 -3.52 1 95.88 24 ASN B N 1
ATOM 2530 C CA . ASN B 1 24 ? 13.461 28.781 -3.963 1 95.88 24 ASN B CA 1
ATOM 2531 C C . ASN B 1 24 ? 12.086 28.562 -3.34 1 95.88 24 ASN B C 1
ATOM 2533 O O . ASN B 1 24 ? 11.07 28.594 -4.039 1 95.88 24 ASN B O 1
ATOM 2537 N N . ILE B 1 25 ? 12.125 28.234 -2.031 1 96.94 25 ILE B N 1
ATOM 2538 C CA . ILE B 1 25 ? 10.898 28.109 -1.242 1 96.94 25 ILE B CA 1
ATOM 2539 C C . ILE B 1 25 ? 10.648 29.391 -0.471 1 96.94 25 ILE B C 1
ATOM 2541 O O . ILE B 1 25 ? 11.492 29.844 0.306 1 96.94 25 ILE B O 1
ATOM 2545 N N . THR B 1 26 ? 9.508 29.969 -0.695 1 95.94 26 THR B N 1
ATOM 2546 C CA . THR B 1 26 ? 9.188 31.25 -0.093 1 95.94 26 THR B CA 1
ATOM 2547 C C . THR B 1 26 ? 8.664 31.078 1.329 1 95.94 26 THR B C 1
ATOM 2549 O O . THR B 1 26 ? 8.977 31.875 2.217 1 95.94 26 THR B O 1
ATOM 2552 N N . LYS B 1 27 ? 7.871 30.078 1.544 1 97.06 27 LYS B N 1
ATOM 2553 C CA . LYS B 1 27 ? 7.262 29.828 2.848 1 97.06 27 LYS B CA 1
ATOM 2554 C C . LYS B 1 27 ? 7.172 28.328 3.139 1 97.06 27 LYS B C 1
ATOM 2556 O O . LYS B 1 27 ? 6.832 27.547 2.258 1 97.06 27 LYS B O 1
ATOM 2561 N N . SER B 1 28 ? 7.523 27.953 4.332 1 97.75 28 SER B N 1
ATOM 2562 C CA . SER B 1 28 ? 7.41 26.578 4.809 1 97.75 28 SER B CA 1
ATOM 2563 C C . SER B 1 28 ? 6.352 26.453 5.902 1 97.75 28 SER B C 1
ATOM 2565 O O . SER B 1 28 ? 6.293 27.297 6.809 1 97.75 28 SER B O 1
ATOM 2567 N N . ILE B 1 29 ? 5.461 25.516 5.734 1 98.06 29 ILE B N 1
ATOM 2568 C CA . ILE B 1 29 ? 4.566 25.156 6.824 1 98.06 29 ILE B CA 1
ATOM 2569 C C . ILE B 1 29 ? 5.176 24 7.617 1 98.06 29 ILE B C 1
ATOM 2571 O O . ILE B 1 29 ? 5.293 22.875 7.109 1 98.06 29 ILE B O 1
ATOM 2575 N N . LEU B 1 30 ? 5.547 24.203 8.859 1 98.19 30 LEU B N 1
ATOM 2576 C CA . LEU B 1 30 ? 6.262 23.25 9.703 1 98.19 30 LEU B CA 1
ATOM 2577 C C . LEU B 1 30 ? 5.289 22.328 10.422 1 98.19 30 LEU B C 1
ATOM 2579 O O . LEU B 1 30 ? 4.145 22.703 10.695 1 98.19 30 LEU B O 1
ATOM 2583 N N . SER B 1 31 ? 5.695 21.156 10.711 1 97.88 31 SER B N 1
ATOM 2584 C CA . SER B 1 31 ? 4.918 20.219 11.516 1 97.88 31 SER B CA 1
ATOM 2585 C C . SER B 1 31 ? 5.82 19.203 12.211 1 97.88 31 SER B C 1
ATOM 2587 O O . SER B 1 31 ? 6.953 18.969 11.781 1 97.88 31 SER B O 1
ATOM 2589 N N . ILE B 1 32 ? 5.375 18.719 13.344 1 96.25 32 ILE B N 1
ATOM 2590 C CA . ILE B 1 32 ? 5.996 17.578 13.977 1 96.25 32 ILE B CA 1
ATOM 2591 C C . ILE B 1 32 ? 5.426 16.281 13.391 1 96.25 32 ILE B C 1
ATOM 2593 O O . ILE B 1 32 ? 4.219 16.047 13.469 1 96.25 32 ILE B O 1
ATOM 2597 N N . THR B 1 33 ? 6.34 15.523 12.805 1 93.75 33 THR B N 1
ATOM 2598 C CA . THR B 1 33 ? 5.875 14.281 12.195 1 93.75 33 THR B CA 1
ATOM 2599 C C . THR B 1 33 ? 6.207 13.086 13.086 1 93.75 33 THR B C 1
ATOM 2601 O O . THR B 1 33 ? 6.305 13.227 14.312 1 93.75 33 THR B O 1
ATOM 2604 N N . SER B 1 34 ? 6.211 11.977 12.57 1 94.56 34 SER B N 1
ATOM 2605 C CA . SER B 1 34 ? 6.422 10.758 13.352 1 94.56 34 SER B CA 1
ATOM 2606 C C . SER B 1 34 ? 7.707 10.836 14.164 1 94.56 34 SER B C 1
ATOM 2608 O O . SER B 1 34 ? 8.75 11.242 13.648 1 94.56 34 SER B O 1
ATOM 2610 N N . PRO B 1 35 ? 7.66 10.516 15.438 1 93.88 35 PRO B N 1
ATOM 2611 C CA . PRO B 1 35 ? 6.664 9.727 16.172 1 93.88 35 PRO B CA 1
ATOM 2612 C C . PRO B 1 35 ? 5.633 10.602 16.875 1 93.88 35 PRO B C 1
ATOM 2614 O O . PRO B 1 35 ? 4.809 10.086 17.641 1 93.88 35 PRO B O 1
ATOM 2617 N N . GLY B 1 36 ? 5.645 11.891 16.656 1 95.88 36 GLY B N 1
ATOM 2618 C CA . GLY B 1 36 ? 4.68 12.797 17.25 1 95.88 36 GLY B CA 1
ATOM 2619 C C . GLY B 1 36 ? 5.094 13.289 18.625 1 95.88 36 GLY B C 1
ATOM 2620 O O . GLY B 1 36 ? 6.285 13.375 18.922 1 95.88 36 GLY B O 1
ATOM 2621 N N . THR B 1 37 ? 4.059 13.727 19.375 1 98 37 THR B N 1
ATOM 2622 C CA . THR B 1 37 ? 4.371 14.359 20.656 1 98 37 THR B CA 1
ATOM 2623 C C . THR B 1 37 ? 3.861 13.508 21.812 1 98 37 THR B C 1
ATOM 2625 O O . THR B 1 37 ? 4.133 13.812 22.984 1 98 37 THR B O 1
ATOM 2628 N N . HIS B 1 38 ? 3.023 12.516 21.531 1 97.62 38 HIS B N 1
ATOM 2629 C CA . HIS B 1 38 ? 2.635 11.539 22.547 1 97.62 38 HIS B CA 1
ATOM 2630 C C . HIS B 1 38 ? 3.617 10.375 22.594 1 97.62 38 HIS B C 1
ATOM 2632 O O . HIS B 1 38 ? 3.316 9.281 22.094 1 97.62 38 HIS B O 1
ATOM 2638 N N . LEU B 1 39 ? 4.652 10.508 23.281 1 95.69 39 LEU B N 1
ATOM 2639 C CA . LEU B 1 39 ? 5.824 9.648 23.156 1 95.69 39 LEU B CA 1
ATOM 2640 C C . LEU B 1 39 ? 5.699 8.43 24.062 1 95.69 39 LEU B C 1
ATOM 2642 O O . LEU B 1 39 ? 6.285 7.379 23.781 1 95.69 39 LEU B O 1
ATOM 2646 N N . VAL B 1 40 ? 4.953 8.609 25.172 1 94.81 40 VAL B N 1
ATOM 2647 C CA . VAL B 1 40 ? 4.777 7.527 26.125 1 94.81 40 VAL B CA 1
ATOM 2648 C C . VAL B 1 40 ? 3.299 7.156 26.234 1 94.81 40 VAL B C 1
ATOM 2650 O O . VAL B 1 40 ? 2.492 7.926 26.75 1 94.81 40 VAL B O 1
ATOM 2653 N N . PRO B 1 41 ? 2.98 5.941 25.734 1 93.31 41 PRO B N 1
ATOM 2654 C CA . PRO B 1 41 ? 1.569 5.555 25.797 1 93.31 41 PRO B CA 1
ATOM 2655 C C . PRO B 1 41 ? 0.978 5.688 27.188 1 93.31 41 PRO B C 1
ATOM 2657 O O . PRO B 1 41 ? 1.582 5.23 28.172 1 93.31 41 PRO B O 1
ATOM 2660 N N . GLY B 1 42 ? -0.147 6.383 27.25 1 92.88 42 GLY B N 1
ATOM 2661 C CA . GLY B 1 42 ? -0.864 6.48 28.516 1 92.88 42 GLY B CA 1
ATOM 2662 C C . GLY B 1 42 ? -0.463 7.691 29.344 1 92.88 42 GLY B C 1
ATOM 2663 O O . GLY B 1 42 ? -1.162 8.062 30.281 1 92.88 42 GLY B O 1
ATOM 2664 N N . ASP B 1 43 ? 0.647 8.281 29.047 1 97.12 43 ASP B N 1
ATOM 2665 C CA . ASP B 1 43 ? 1.076 9.469 29.781 1 97.12 43 ASP B CA 1
ATOM 2666 C C . ASP B 1 43 ? 0.566 10.742 29.109 1 97.12 43 ASP B C 1
ATOM 2668 O O . ASP B 1 43 ? 1.344 11.484 28.516 1 97.12 43 ASP B O 1
ATOM 2672 N N . ASP B 1 44 ? -0.616 11.047 29.344 1 98.31 44 ASP B N 1
ATOM 2673 C CA . ASP B 1 44 ? -1.294 12.172 28.719 1 98.31 44 ASP B CA 1
ATOM 2674 C C . ASP B 1 44 ? -0.714 13.508 29.188 1 98.31 44 ASP B C 1
ATOM 2676 O O . ASP B 1 44 ? -0.593 14.453 28.406 1 98.31 44 ASP B O 1
ATOM 2680 N N . ALA B 1 45 ? -0.373 13.562 30.406 1 98.62 45 ALA B N 1
ATOM 2681 C CA . ALA B 1 45 ? 0.168 14.805 30.953 1 98.62 45 ALA B CA 1
ATOM 2682 C C . ALA B 1 45 ? 1.469 15.188 30.25 1 98.62 45 ALA B C 1
ATOM 2684 O O . ALA B 1 45 ? 1.654 16.344 29.859 1 98.62 45 ALA B O 1
ATOM 2685 N N . LEU B 1 46 ? 2.328 14.195 30.125 1 98.69 46 LEU B N 1
ATOM 2686 C CA . LEU B 1 46 ? 3.576 14.438 29.422 1 98.69 46 LEU B CA 1
ATOM 2687 C C . LEU B 1 46 ? 3.307 14.844 27.969 1 98.69 46 LEU B C 1
ATOM 2689 O O . LEU B 1 46 ? 3.93 15.773 27.453 1 98.69 46 LEU B O 1
ATOM 2693 N N . ALA B 1 47 ? 2.406 14.172 27.281 1 98.69 47 ALA B N 1
ATOM 2694 C CA . ALA B 1 47 ? 2.061 14.453 25.891 1 98.69 47 ALA B CA 1
ATOM 2695 C C . ALA B 1 47 ? 1.543 15.883 25.734 1 98.69 47 ALA B C 1
ATOM 2697 O O . ALA B 1 47 ? 1.919 16.594 24.797 1 98.69 47 ALA B O 1
ATOM 2698 N N . ARG B 1 48 ? 0.664 16.312 26.688 1 98.88 48 ARG B N 1
ATOM 2699 C CA . ARG B 1 48 ? 0.131 17.672 26.656 1 98.88 48 ARG B CA 1
ATOM 2700 C C . ARG B 1 48 ? 1.248 18.703 26.781 1 98.88 48 ARG B C 1
ATOM 2702 O O . ARG B 1 48 ? 1.281 19.688 26.047 1 98.88 48 ARG B O 1
ATOM 2709 N N . ASN B 1 49 ? 2.133 18.406 27.656 1 98.81 49 ASN B N 1
ATOM 2710 C CA . ASN B 1 49 ? 3.246 19.312 27.906 1 98.81 49 ASN B CA 1
ATOM 2711 C C . ASN B 1 49 ? 4.148 19.438 26.672 1 98.81 49 ASN B C 1
ATOM 2713 O O . ASN B 1 49 ? 4.465 20.547 26.234 1 98.81 49 ASN B O 1
ATOM 2717 N N . ILE B 1 50 ? 4.535 18.297 2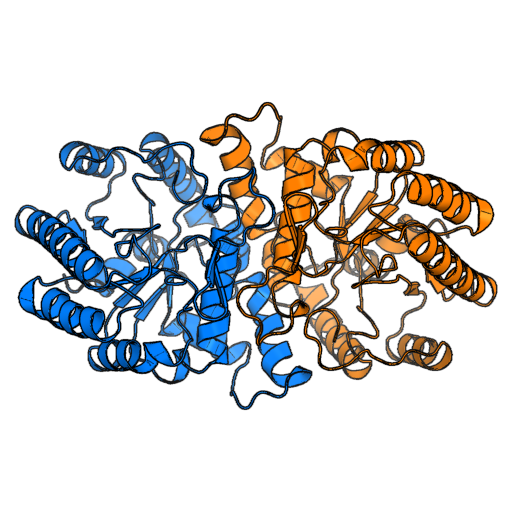6.125 1 98.75 50 ILE B N 1
ATOM 2718 C CA . ILE B 1 50 ? 5.414 18.281 24.969 1 98.75 50 ILE B CA 1
ATOM 2719 C C . ILE B 1 50 ? 4.723 18.953 23.781 1 98.75 50 ILE B C 1
ATOM 2721 O O . ILE B 1 50 ? 5.336 19.75 23.062 1 98.75 50 ILE B O 1
ATOM 2725 N N . THR B 1 51 ? 3.469 18.672 23.609 1 98.88 51 THR B N 1
ATOM 2726 C CA . THR B 1 51 ? 2.691 19.234 22.516 1 98.88 51 THR B CA 1
ATOM 2727 C C . THR B 1 51 ? 2.646 20.766 22.609 1 98.88 51 THR B C 1
ATOM 2729 O O . THR B 1 51 ? 2.916 21.453 21.625 1 98.88 51 THR B O 1
ATOM 2732 N N . ARG B 1 52 ? 2.344 21.219 23.797 1 98.88 52 ARG B N 1
ATOM 2733 C CA . ARG B 1 52 ? 2.264 22.656 24.047 1 98.88 52 ARG B CA 1
ATOM 2734 C C . ARG B 1 52 ? 3.588 23.344 23.734 1 98.88 52 ARG B C 1
ATOM 2736 O O . ARG B 1 52 ? 3.615 24.375 23.047 1 98.88 52 ARG B O 1
ATOM 2743 N N . ARG B 1 53 ? 4.656 22.781 24.141 1 98.75 53 ARG B N 1
ATOM 2744 C CA . ARG B 1 53 ? 5.98 23.344 23.906 1 98.75 53 ARG B CA 1
ATOM 2745 C C . ARG B 1 53 ? 6.32 23.375 22.422 1 98.75 53 ARG B C 1
ATOM 2747 O O . ARG B 1 53 ? 6.879 24.344 21.922 1 98.75 53 ARG B O 1
ATOM 2754 N N . CYS B 1 54 ? 6.031 22.281 21.734 1 98.75 54 CYS B N 1
ATOM 2755 C CA . CYS B 1 54 ? 6.293 22.203 20.312 1 98.75 54 CYS B CA 1
ATOM 2756 C C . CYS B 1 54 ? 5.488 23.234 19.547 1 98.75 54 CYS B C 1
ATOM 2758 O O . CYS B 1 54 ? 6.023 23.922 18.672 1 98.75 54 CYS B O 1
ATOM 2760 N N . ASN B 1 55 ? 4.203 23.344 19.891 1 98.88 55 ASN B N 1
ATOM 2761 C CA . ASN B 1 55 ? 3.344 24.297 19.219 1 98.88 55 ASN B CA 1
ATOM 2762 C C . ASN B 1 55 ? 3.779 25.734 19.5 1 98.88 55 ASN B C 1
ATOM 2764 O O . ASN B 1 55 ? 3.768 26.578 18.594 1 98.88 55 ASN B O 1
ATOM 2768 N N . GLU B 1 56 ? 4.18 26.016 20.719 1 98.94 56 GLU B N 1
ATOM 2769 C CA . GLU B 1 56 ? 4.641 27.359 21.062 1 98.94 56 GLU B CA 1
ATOM 2770 C C . GLU B 1 56 ? 5.953 27.703 20.359 1 98.94 56 GLU B C 1
ATOM 2772 O O . GLU B 1 56 ? 6.168 28.844 19.953 1 98.94 56 GLU B O 1
ATOM 2777 N N . PHE B 1 57 ? 6.805 26.734 20.266 1 98.81 57 PHE B N 1
ATOM 2778 C CA . PHE B 1 57 ? 8.047 26.922 19.531 1 98.81 57 PHE B CA 1
ATOM 2779 C C . PHE B 1 57 ? 7.762 27.281 18.078 1 98.81 57 PHE B C 1
ATOM 2781 O O . PHE B 1 57 ? 8.336 28.234 17.547 1 98.81 57 PHE B O 1
ATOM 2788 N N . ALA B 1 58 ? 6.871 26.531 17.422 1 98.69 58 ALA B N 1
ATOM 2789 C CA . ALA B 1 58 ? 6.512 26.797 16.031 1 98.69 58 ALA B CA 1
ATOM 2790 C C . ALA B 1 58 ? 5.84 28.156 15.891 1 98.69 58 ALA B C 1
ATOM 2792 O O . ALA B 1 58 ? 6.098 28.875 14.922 1 98.69 58 ALA B O 1
ATOM 2793 N N . ALA B 1 59 ? 5.012 28.453 16.828 1 98.81 59 ALA B N 1
ATOM 2794 C CA . ALA B 1 59 ? 4.332 29.734 16.812 1 98.81 59 ALA B CA 1
ATOM 2795 C C . ALA B 1 59 ? 5.336 30.891 16.922 1 98.81 59 ALA B C 1
ATOM 2797 O O . ALA B 1 59 ? 5.156 31.922 16.281 1 98.81 59 ALA B O 1
ATOM 2798 N N . ASP B 1 60 ? 6.324 30.703 17.75 1 98.75 60 ASP B N 1
ATOM 2799 C CA . ASP B 1 60 ? 7.367 31.719 17.891 1 98.75 60 ASP B CA 1
ATOM 2800 C C . ASP B 1 60 ? 8.109 31.922 16.562 1 98.75 60 ASP B C 1
ATOM 2802 O O . ASP B 1 60 ? 8.414 33.062 16.188 1 98.75 60 ASP B O 1
ATOM 2806 N N . LEU B 1 61 ? 8.453 30.844 15.867 1 98.56 61 LEU B N 1
ATOM 2807 C CA . LEU B 1 61 ? 9.109 30.922 14.57 1 98.56 61 LEU B CA 1
ATOM 2808 C C . LEU B 1 61 ? 8.258 31.719 13.586 1 98.56 61 LEU B C 1
ATOM 2810 O O . LEU B 1 61 ? 8.766 32.594 12.875 1 98.56 61 LEU B O 1
ATOM 2814 N N . LYS B 1 62 ? 6.992 31.438 13.578 1 98.12 62 LYS B N 1
ATOM 2815 C CA . LYS B 1 62 ? 6.066 32.125 12.695 1 98.12 62 LYS B CA 1
ATOM 2816 C C . LYS B 1 62 ? 5.988 33.625 13.047 1 98.12 62 LYS B C 1
ATOM 2818 O O . LYS B 1 62 ? 5.957 34.469 12.164 1 98.12 62 LYS B O 1
ATOM 2823 N N . ARG B 1 63 ? 5.941 33.906 14.297 1 98.06 63 ARG B N 1
ATOM 2824 C CA . ARG B 1 63 ? 5.867 35.281 14.75 1 98.06 63 ARG B CA 1
ATOM 2825 C C . ARG B 1 63 ? 7.105 36.062 14.32 1 98.06 63 ARG B C 1
ATOM 2827 O O . ARG B 1 63 ? 6.996 37.188 13.867 1 98.06 63 ARG B O 1
ATOM 2834 N N . ARG B 1 64 ? 8.258 35.5 14.438 1 98 64 ARG B N 1
ATOM 2835 C CA . ARG B 1 64 ? 9.516 36.156 14.133 1 98 64 ARG B CA 1
ATOM 2836 C C . ARG B 1 64 ? 9.734 36.25 12.625 1 98 64 ARG B C 1
ATOM 2838 O O . ARG B 1 64 ? 10.398 37.156 12.148 1 98 64 ARG B O 1
ATOM 2845 N N . HIS B 1 65 ? 9.18 35.219 11.875 1 97.38 65 HIS B N 1
ATOM 2846 C CA . HIS B 1 65 ? 9.305 35.156 10.422 1 97.38 65 HIS B CA 1
ATOM 2847 C C . HIS B 1 65 ? 7.977 34.844 9.758 1 97.38 65 HIS B C 1
ATOM 2849 O O . HIS B 1 65 ? 7.848 33.844 9.07 1 97.38 65 HIS B O 1
ATOM 2855 N N . PRO B 1 66 ? 7.016 35.781 9.805 1 96 66 PRO B N 1
ATOM 2856 C CA . PRO B 1 66 ? 5.664 35.469 9.336 1 96 66 PRO B CA 1
ATOM 2857 C C . PRO B 1 66 ? 5.602 35.219 7.836 1 96 66 PRO B C 1
ATOM 2859 O O . PRO B 1 66 ? 4.699 34.531 7.359 1 96 66 PRO B O 1
ATOM 2862 N N . ASP B 1 67 ? 6.551 35.656 7.09 1 95.75 67 ASP B N 1
ATOM 2863 C CA . ASP B 1 67 ? 6.566 35.469 5.641 1 95.75 67 ASP B CA 1
ATOM 2864 C C . ASP B 1 67 ? 7.293 34.188 5.266 1 95.75 67 ASP B C 1
ATOM 2866 O O . ASP B 1 67 ? 7.227 33.75 4.117 1 95.75 67 ASP B O 1
ATOM 2870 N N . LYS B 1 68 ? 7.953 33.531 6.266 1 97.62 68 LYS B N 1
ATOM 2871 C CA . LYS B 1 68 ? 8.797 32.375 5.973 1 97.62 68 LYS B CA 1
ATOM 2872 C C . LYS B 1 68 ? 8.203 31.094 6.57 1 97.62 68 LYS B C 1
ATOM 2874 O O . LYS B 1 68 ? 8.406 30 6.035 1 97.62 68 LYS B O 1
ATOM 2879 N N . PHE B 1 69 ? 7.508 31.312 7.668 1 98.06 69 PHE B N 1
ATOM 2880 C CA . PHE B 1 69 ? 7.105 30.094 8.367 1 98.06 69 PHE B CA 1
ATOM 2881 C C . PHE B 1 69 ? 5.621 30.141 8.711 1 98.06 69 PHE B C 1
ATOM 2883 O O . PHE B 1 69 ? 5.09 31.188 9.078 1 98.06 69 PHE B O 1
ATOM 2890 N N . GLY B 1 70 ? 4.895 29.141 8.578 1 97.88 70 GLY B N 1
ATOM 2891 C CA . GLY B 1 70 ? 3.662 28.719 9.219 1 97.88 70 GLY B CA 1
ATOM 2892 C C . GLY B 1 70 ? 3.773 27.359 9.883 1 97.88 70 GLY B C 1
ATOM 2893 O O . GLY B 1 70 ? 4.848 26.75 9.883 1 97.88 70 GLY B O 1
ATOM 2894 N N . PHE B 1 71 ? 2.652 26.906 10.469 1 98.38 71 PHE B N 1
ATOM 2895 C CA . PHE B 1 71 ? 2.807 25.594 11.07 1 98.38 71 PHE B CA 1
ATOM 2896 C C . PHE B 1 71 ? 1.454 24.906 11.234 1 98.38 71 PHE B C 1
ATOM 2898 O O . PHE B 1 71 ? 0.436 25.578 11.422 1 98.38 71 PHE B O 1
ATOM 2905 N N . TRP B 1 72 ? 1.471 23.562 11.062 1 98.62 72 TRP B N 1
ATOM 2906 C CA . TRP B 1 72 ? 0.409 22.688 11.539 1 98.62 72 TRP B CA 1
ATOM 2907 C C . TRP B 1 72 ? 0.627 22.312 13 1 98.62 72 TRP B C 1
ATOM 2909 O O . TRP B 1 72 ? 1.644 21.703 13.344 1 98.62 72 TRP B O 1
ATOM 2919 N N . ALA B 1 73 ? -0.326 22.594 13.797 1 98.88 73 ALA B N 1
ATOM 2920 C CA . ALA B 1 73 ? -0.16 22.344 15.227 1 98.88 73 ALA B CA 1
ATOM 2921 C C . ALA B 1 73 ? -0.284 20.859 15.539 1 98.88 73 ALA B C 1
ATOM 2923 O O . ALA B 1 73 ? -1.139 20.172 14.984 1 98.88 73 ALA B O 1
ATOM 2924 N N . SER B 1 74 ? 0.567 20.391 16.453 1 98.88 74 SER B N 1
ATOM 2925 C CA . SER B 1 74 ? 0.485 19.016 16.922 1 98.88 74 SER B CA 1
ATOM 2926 C C . SER B 1 74 ? -0.674 18.828 17.891 1 98.88 74 SER B C 1
ATOM 2928 O O . SER B 1 74 ? -1.097 19.781 18.547 1 98.88 74 SER B O 1
ATOM 2930 N N . LEU B 1 75 ? -1.226 17.703 17.938 1 98.94 75 LEU B N 1
ATOM 2931 C CA . LEU B 1 75 ? -2.219 17.297 18.938 1 98.94 75 LEU B CA 1
ATOM 2932 C C . LEU B 1 75 ? -1.733 16.094 19.734 1 98.94 75 LEU B C 1
ATOM 2934 O O . LEU B 1 75 ? -1.112 15.188 19.172 1 98.94 75 LEU B O 1
ATOM 2938 N N . PRO B 1 76 ? -1.973 16.047 21 1 98.81 76 PRO B N 1
ATOM 2939 C CA . PRO B 1 76 ? -1.529 14.906 21.812 1 98.81 76 PRO B CA 1
ATOM 2940 C C . PRO B 1 76 ? -2.451 13.695 21.688 1 98.81 76 PRO B C 1
ATOM 2942 O O . PRO B 1 76 ? -2.748 13.031 22.688 1 98.81 76 PRO B O 1
ATOM 2945 N N . LEU B 1 77 ? -2.865 13.406 20.5 1 98.44 77 LEU B N 1
ATOM 2946 C CA . LEU B 1 77 ? -3.648 12.188 20.266 1 98.44 77 LEU B CA 1
ATOM 2947 C C . LEU B 1 77 ? -2.912 10.969 20.797 1 98.44 77 LEU B C 1
ATOM 2949 O O . LEU B 1 77 ? -1.681 10.914 20.781 1 98.44 77 LEU B O 1
ATOM 2953 N N . PRO B 1 78 ? -3.75 10 21.484 1 97.62 78 PRO B N 1
ATOM 2954 C CA . PRO B 1 78 ? -5.203 9.82 21.406 1 97.62 78 PRO B CA 1
ATOM 2955 C C . PRO B 1 78 ? -5.934 10.43 22.609 1 97.62 78 PRO B C 1
ATOM 2957 O O . PRO B 1 78 ? -7.102 10.117 22.844 1 97.62 78 PRO B O 1
ATOM 2960 N N . ASP B 1 79 ? -5.266 11.281 23.328 1 98.56 79 ASP B N 1
ATOM 2961 C CA . ASP B 1 79 ? -5.887 12.016 24.438 1 98.56 79 ASP B CA 1
ATOM 2962 C C . ASP B 1 79 ? -6.891 13.039 23.906 1 98.56 79 ASP B C 1
ATOM 2964 O O . ASP B 1 79 ? -6.523 14.18 23.609 1 98.56 79 ASP B O 1
ATOM 2968 N N . VAL B 1 80 ? -8.18 12.695 23.938 1 98.75 80 VAL B N 1
ATOM 2969 C CA . VAL B 1 80 ? -9.227 13.508 23.328 1 98.75 80 VAL B CA 1
ATOM 2970 C C . VAL B 1 80 ? -9.375 14.82 24.078 1 98.75 80 VAL B C 1
ATOM 2972 O O . VAL B 1 80 ? -9.391 15.898 23.484 1 98.75 80 VAL B O 1
ATOM 2975 N N . GLU B 1 81 ? -9.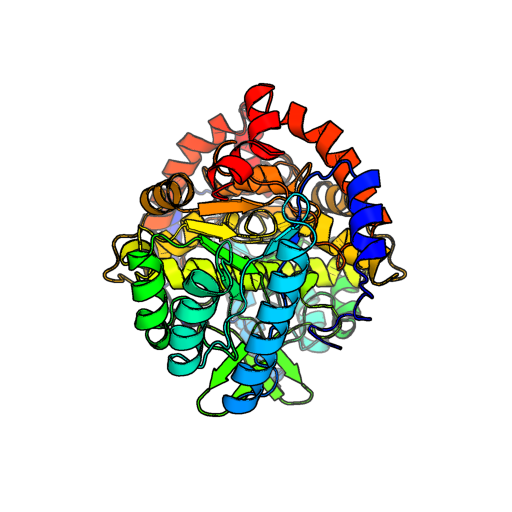391 14.758 25.375 1 98.69 81 GLU B N 1
ATOM 2976 C CA . GLU B 1 81 ? -9.562 15.953 26.188 1 98.69 81 GLU B CA 1
ATOM 2977 C C . GLU B 1 81 ? -8.414 16.938 25.969 1 98.69 81 GLU B C 1
ATOM 2979 O O . GLU B 1 81 ? -8.648 18.125 25.688 1 98.69 81 GLU B O 1
ATOM 2984 N N . GLY B 1 82 ? -7.203 16.438 26.062 1 98.88 82 GLY B N 1
ATOM 2985 C CA . GLY B 1 82 ? -6.043 17.281 25.828 1 98.88 82 GLY B CA 1
ATOM 2986 C C . GLY B 1 82 ? -5.984 17.828 24.422 1 98.88 82 GLY B C 1
ATOM 2987 O O . GLY B 1 82 ? -5.566 18.969 24.203 1 98.88 82 GLY B O 1
ATOM 2988 N N . SER B 1 83 ? -6.418 17.062 23.484 1 98.94 83 SER B N 1
ATOM 2989 C CA . SER B 1 83 ? -6.391 17.469 22.094 1 98.94 83 SER B CA 1
ATOM 2990 C C . SER B 1 83 ? -7.406 18.578 21.812 1 98.94 83 SER B C 1
ATOM 2992 O O . SER B 1 83 ? -7.121 19.531 21.094 1 98.94 83 SER B O 1
ATOM 2994 N N . LEU B 1 84 ? -8.602 18.438 22.406 1 98.88 84 LEU B N 1
ATOM 2995 C CA . LEU B 1 84 ? -9.617 19.469 22.234 1 98.88 84 LEU B CA 1
ATOM 2996 C C . LEU B 1 84 ? -9.148 20.797 22.812 1 98.88 84 LEU B C 1
ATOM 2998 O O . LEU B 1 84 ? -9.289 21.844 22.188 1 98.88 84 LEU B O 1
ATOM 3002 N N . ALA B 1 85 ? -8.531 20.719 23.969 1 98.88 85 ALA B N 1
ATOM 3003 C CA . ALA B 1 85 ? -7.988 21.938 24.578 1 98.88 85 ALA B CA 1
ATOM 3004 C C . ALA B 1 85 ? -6.879 22.531 23.719 1 98.88 85 ALA B C 1
ATOM 3006 O O . ALA B 1 85 ? -6.801 23.75 23.562 1 98.88 85 ALA B O 1
ATOM 3007 N N . GLU B 1 86 ? -6.07 21.672 23.188 1 98.94 86 GLU B N 1
ATOM 3008 C CA . GLU B 1 86 ? -4.941 22.141 22.391 1 98.94 86 GLU B CA 1
ATOM 3009 C C . GLU B 1 86 ? -5.406 22.734 21.062 1 98.94 86 GLU B C 1
ATOM 3011 O O . GLU B 1 86 ? -4.816 23.688 20.562 1 98.94 86 GLU B O 1
ATOM 3016 N N . ILE B 1 87 ? -6.449 22.156 20.484 1 98.88 87 ILE B N 1
ATOM 3017 C CA . ILE B 1 87 ? -7 22.688 19.234 1 98.88 87 ILE B CA 1
ATOM 3018 C C . ILE B 1 87 ? -7.426 24.141 19.453 1 98.88 87 ILE B C 1
ATOM 3020 O O . ILE B 1 87 ? -7.059 25.016 18.672 1 98.88 87 ILE B O 1
ATOM 3024 N N . GLU B 1 88 ? -8.133 24.375 20.484 1 98.75 88 GLU B N 1
ATOM 3025 C CA . GLU B 1 88 ? -8.586 25.719 20.812 1 98.75 88 GLU B CA 1
ATOM 3026 C C . GLU B 1 88 ? -7.406 26.656 21.016 1 98.75 88 GLU B C 1
ATOM 3028 O O . GLU B 1 88 ? -7.363 27.75 20.422 1 98.75 88 GLU B O 1
ATOM 3033 N N . TYR B 1 89 ? -6.465 26.266 21.766 1 98.88 89 TYR B N 1
ATOM 3034 C CA . TYR B 1 89 ? -5.297 27.078 22.078 1 98.88 89 TYR B CA 1
ATOM 3035 C C . TYR B 1 89 ? -4.465 27.359 20.828 1 98.88 89 TYR B C 1
ATOM 3037 O O . TYR B 1 89 ? -4.086 28.5 20.562 1 98.88 89 TYR B O 1
ATOM 3045 N N . ALA B 1 90 ? -4.184 26.328 20.047 1 98.81 90 ALA B N 1
ATOM 3046 C CA . ALA B 1 90 ? -3.316 26.422 18.875 1 98.81 90 ALA B CA 1
ATOM 3047 C C . ALA B 1 90 ? -3.941 27.297 17.797 1 98.81 90 ALA B C 1
ATOM 3049 O O . ALA B 1 90 ? -3.262 28.141 17.188 1 98.81 90 ALA B O 1
ATOM 3050 N N . LEU B 1 91 ? -5.227 27.109 17.562 1 98.44 91 LEU B N 1
ATOM 3051 C CA . LEU B 1 91 ? -5.875 27.828 16.469 1 98.44 91 LEU B CA 1
ATOM 3052 C C . LEU B 1 91 ? -6.242 29.25 16.891 1 98.44 91 LEU B C 1
ATOM 3054 O O . LEU B 1 91 ? -6.059 30.188 16.125 1 98.44 91 LEU B O 1
ATOM 3058 N N . ASP B 1 92 ? -6.672 29.469 18.125 1 98.38 92 ASP B N 1
ATOM 3059 C CA . ASP B 1 92 ? -7.23 30.75 18.531 1 98.38 92 ASP B CA 1
ATOM 3060 C C . ASP B 1 92 ? -6.152 31.641 19.141 1 98.38 92 ASP B C 1
ATOM 3062 O O . ASP B 1 92 ? -6.195 32.875 19 1 98.38 92 ASP B O 1
ATOM 3066 N N . THR B 1 93 ? -5.215 31.062 19.844 1 98.69 93 THR B N 1
ATOM 3067 C CA . THR B 1 93 ? -4.223 31.844 20.562 1 98.69 93 THR B CA 1
ATOM 3068 C C . THR B 1 93 ? -2.908 31.891 19.797 1 98.69 93 THR B C 1
ATOM 3070 O O . THR B 1 93 ? -2.316 32.969 19.641 1 98.69 93 THR B O 1
ATOM 3073 N N . LEU B 1 94 ? -2.463 30.766 19.234 1 98.62 94 LEU B N 1
ATOM 3074 C CA . LEU B 1 94 ? -1.155 30.703 18.594 1 98.62 94 LEU B CA 1
ATOM 3075 C C . LEU B 1 94 ? -1.267 31 17.109 1 98.62 94 LEU B C 1
ATOM 3077 O O . LEU B 1 94 ? -0.253 31.156 16.422 1 98.62 94 LEU B O 1
ATOM 3081 N N . ASN B 1 95 ? -2.484 31.062 16.625 1 97.44 95 ASN B N 1
ATOM 3082 C CA . ASN B 1 95 ? -2.754 31.328 15.211 1 97.44 95 ASN B CA 1
ATOM 3083 C C . ASN B 1 95 ? -2.121 30.266 14.312 1 97.44 95 ASN B C 1
ATOM 3085 O O . ASN B 1 95 ? -1.45 30.609 13.336 1 97.44 95 ASN B O 1
ATOM 3089 N N . ALA B 1 96 ? -2.225 29.047 14.68 1 98.38 96 ALA B N 1
ATOM 3090 C CA . ALA B 1 96 ? -1.79 27.953 13.82 1 98.38 96 ALA B CA 1
ATOM 3091 C C . ALA B 1 96 ? -2.576 27.938 12.508 1 98.38 96 ALA B C 1
ATOM 3093 O O . ALA B 1 96 ? -3.725 28.391 12.469 1 98.38 96 ALA B O 1
ATOM 3094 N N . ASP B 1 97 ? -1.979 27.406 11.438 1 98.19 97 ASP B N 1
ATOM 3095 C CA . ASP B 1 97 ? -2.613 27.375 10.125 1 98.19 97 ASP B CA 1
ATOM 3096 C C . ASP B 1 97 ? -3.51 26.141 9.984 1 98.19 97 ASP B C 1
ATOM 3098 O O . ASP B 1 97 ? -4.297 26.047 9.047 1 98.19 97 ASP B O 1
ATOM 3102 N N . GLY B 1 98 ? -3.477 25.219 10.852 1 98.31 98 GLY B N 1
ATOM 3103 C CA . GLY B 1 98 ? -4.199 23.969 10.961 1 98.31 98 GLY B CA 1
ATOM 3104 C C . GLY B 1 98 ? -3.588 23 11.969 1 98.31 98 GLY B C 1
ATOM 3105 O O . GLY B 1 98 ? -2.867 23.422 12.875 1 98.31 98 GLY B O 1
ATOM 3106 N N . VAL B 1 99 ? -3.896 21.766 11.812 1 98.75 99 VAL B N 1
ATOM 3107 C CA . VAL B 1 99 ? -3.342 20.781 12.734 1 98.75 99 VAL B CA 1
ATOM 3108 C C . VAL B 1 99 ? -2.656 19.656 11.953 1 98.75 99 VAL B C 1
ATOM 3110 O O . VAL B 1 99 ? -2.988 19.406 10.789 1 98.75 99 VAL B O 1
ATOM 3113 N N . ALA B 1 100 ? -1.657 19.078 12.57 1 98.75 100 ALA B N 1
ATOM 3114 C CA . ALA B 1 100 ? -1.004 17.875 12.055 1 98.75 100 ALA B CA 1
ATOM 3115 C C . ALA B 1 100 ? -1.319 16.672 12.93 1 98.75 100 ALA B C 1
ATOM 3117 O O . ALA B 1 100 ? -1.216 16.734 14.156 1 98.75 100 ALA B O 1
ATOM 3118 N N . VAL B 1 101 ? -1.758 15.656 12.281 1 98.75 101 VAL B N 1
ATOM 3119 C CA . VAL B 1 101 ? -2 14.406 12.992 1 98.75 101 VAL B CA 1
ATOM 3120 C C . VAL B 1 101 ? -1.295 13.258 12.273 1 98.75 101 VAL B C 1
ATOM 3122 O O . VAL B 1 101 ? -0.879 13.398 11.125 1 98.75 101 VAL B O 1
ATOM 3125 N N . LEU B 1 102 ? -1.099 12.172 13.023 1 98.69 102 LEU B N 1
ATOM 3126 C CA . LEU B 1 102 ? -0.515 10.969 12.438 1 98.69 102 LEU B CA 1
ATOM 3127 C C . LEU B 1 102 ? -1.601 9.977 12.039 1 98.69 102 LEU B C 1
ATOM 3129 O O . LEU B 1 102 ? -2.76 10.125 12.43 1 98.69 102 LEU B O 1
ATOM 3133 N N . THR B 1 103 ? -1.264 9.016 11.258 1 98.75 103 THR B N 1
ATOM 3134 C CA . THR B 1 103 ? -2.215 8.039 10.742 1 98.75 103 THR B CA 1
ATOM 3135 C C . THR B 1 103 ? -2.848 7.242 11.883 1 98.75 103 THR B C 1
ATOM 3137 O O . THR B 1 103 ? -3.971 6.754 11.75 1 98.75 103 THR B O 1
ATOM 3140 N N . ASN B 1 104 ? -2.139 7.066 12.922 1 98.44 104 ASN B N 1
ATOM 3141 C CA . ASN B 1 104 ? -2.646 6.465 14.148 1 98.44 104 ASN B CA 1
ATOM 3142 C C . ASN B 1 104 ? -1.934 7.012 15.375 1 98.44 104 ASN B C 1
ATOM 3144 O O . ASN B 1 104 ? -0.854 7.598 15.266 1 98.44 104 ASN B O 1
ATOM 3148 N N . ALA B 1 105 ? -2.541 7 16.453 1 97.69 105 ALA B N 1
ATOM 3149 C CA . ALA B 1 105 ? -1.963 7.352 17.75 1 97.69 105 ALA B CA 1
ATOM 3150 C C . ALA B 1 105 ? -2.051 6.184 18.734 1 97.69 105 ALA B C 1
ATOM 3152 O O . ALA B 1 105 ? -3.1 5.945 19.328 1 97.69 105 ALA B O 1
ATOM 3153 N N . HIS B 1 106 ? -0.933 5.48 18.812 1 96.31 106 HIS B N 1
ATOM 3154 C CA . HIS B 1 106 ? -0.88 4.301 19.672 1 96.31 106 HIS B CA 1
ATOM 3155 C C . HIS B 1 106 ? -1.995 3.318 19.328 1 96.31 106 HIS B C 1
ATOM 3157 O O . HIS B 1 106 ? -2.691 2.828 20.219 1 96.31 106 HIS B O 1
ATOM 3163 N N . GLY B 1 107 ? -2.229 3.125 18.016 1 97 107 GLY B N 1
ATOM 3164 C CA . GLY B 1 107 ? -3.168 2.119 17.547 1 97 107 GLY B CA 1
ATOM 3165 C C . GLY B 1 107 ? -4.566 2.662 17.344 1 97 107 GLY B C 1
ATOM 3166 O O . GLY B 1 107 ? -5.434 1.968 16.797 1 97 107 GLY B O 1
ATOM 3167 N N . VAL B 1 108 ? -4.824 3.861 17.797 1 97.69 108 VAL B N 1
ATOM 3168 C CA . VAL B 1 108 ? -6.086 4.527 17.484 1 97.69 108 VAL B CA 1
ATOM 3169 C C . VAL B 1 108 ? -5.992 5.211 16.125 1 97.69 108 VAL B C 1
ATOM 3171 O O . VAL B 1 108 ? -5.312 6.23 15.984 1 97.69 108 VAL B O 1
ATOM 3174 N N . TYR B 1 109 ? -6.672 4.652 15.172 1 98.5 109 TYR B N 1
ATOM 3175 C CA . TYR B 1 109 ? -6.637 5.191 13.82 1 98.5 109 TYR B CA 1
ATOM 3176 C C . TYR B 1 109 ? -7.672 6.297 13.648 1 98.5 109 TYR B C 1
ATOM 3178 O O . TYR B 1 109 ? -8.617 6.398 14.43 1 98.5 109 TYR B O 1
ATOM 3186 N N . LEU B 1 110 ? -7.535 7.102 12.633 1 98.69 110 LEU B N 1
ATOM 3187 C CA . LEU B 1 110 ? -8.219 8.383 12.5 1 98.69 110 LEU B CA 1
ATOM 3188 C C . LEU B 1 110 ? -9.719 8.188 12.312 1 98.69 110 LEU B C 1
ATOM 3190 O O . LEU B 1 110 ? -10.508 9.094 12.578 1 98.69 110 LEU B O 1
ATOM 3194 N N . GLY B 1 111 ? -10.148 6.984 11.883 1 97.81 111 GLY B N 1
ATOM 3195 C CA . GLY B 1 111 ? -11.57 6.727 11.727 1 97.81 111 GLY B CA 1
ATOM 3196 C C . GLY B 1 111 ? -12.203 6.145 12.977 1 97.81 111 GLY B C 1
ATOM 3197 O O . GLY B 1 111 ? -13.406 5.859 12.992 1 97.81 111 GLY B O 1
ATOM 3198 N N . ASP B 1 112 ? -11.43 5.926 14.016 1 97.5 112 ASP B N 1
ATOM 3199 C CA . ASP B 1 112 ? -11.961 5.371 15.258 1 97.5 112 ASP B CA 1
ATOM 3200 C C . ASP B 1 112 ? -12.969 6.32 15.898 1 97.5 112 ASP B C 1
ATOM 3202 O O . ASP B 1 112 ? -12.75 7.531 15.945 1 97.5 112 ASP B O 1
ATOM 3206 N N . LYS B 1 113 ? -14 5.828 16.484 1 97.06 113 LYS B N 1
ATOM 3207 C CA . LYS B 1 113 ? -15.109 6.609 17.031 1 97.06 113 LYS B CA 1
ATOM 3208 C C . LYS B 1 113 ? -14.648 7.449 18.219 1 97.06 113 LYS B C 1
ATOM 3210 O O . LYS B 1 113 ? -15.211 8.508 18.5 1 97.06 113 LYS B O 1
ATOM 3215 N N . ILE B 1 114 ? -13.633 7.02 18.875 1 97.44 114 ILE B N 1
ATOM 3216 C CA . ILE B 1 114 ? -13.133 7.75 20.031 1 97.44 114 ILE B CA 1
ATOM 3217 C C . ILE B 1 114 ? -12.68 9.141 19.594 1 97.44 114 ILE B C 1
ATOM 3219 O O . ILE B 1 114 ? -12.648 10.07 20.406 1 97.44 114 ILE B O 1
ATOM 3223 N N . LEU B 1 115 ? -12.391 9.312 18.312 1 98.62 115 LEU B N 1
ATOM 3224 C CA . LEU B 1 115 ? -11.859 10.586 17.828 1 98.62 115 LEU B CA 1
ATOM 3225 C C . LEU B 1 115 ? -12.969 11.445 17.219 1 98.62 115 LEU B C 1
ATOM 3227 O O . LEU B 1 115 ? -12.711 12.547 16.734 1 98.62 115 LEU B O 1
ATOM 3231 N N . ASP B 1 116 ? -14.227 10.984 17.312 1 98.5 116 ASP B N 1
ATOM 3232 C CA . ASP B 1 116 ? -15.352 11.719 16.75 1 98.5 116 ASP B CA 1
ATOM 3233 C C . ASP B 1 116 ? -15.391 13.156 17.266 1 98.5 116 ASP B C 1
ATOM 3235 O O . ASP B 1 116 ? -15.57 14.094 16.484 1 98.5 116 ASP B O 1
ATOM 3239 N N . PRO B 1 117 ? -15.156 13.383 18.578 1 98.81 117 PRO B N 1
ATOM 3240 C CA . PRO B 1 117 ? -15.203 14.758 19.078 1 98.81 117 PRO B CA 1
ATOM 3241 C C . PRO B 1 117 ? -14.141 15.656 18.438 1 98.81 117 PRO B C 1
ATOM 3243 O O . PRO B 1 117 ? -14.375 16.844 18.25 1 98.81 117 PRO B O 1
ATOM 3246 N N . ILE B 1 118 ? -13.008 15.07 18.141 1 98.88 118 ILE B N 1
ATOM 3247 C CA . ILE B 1 118 ? -11.93 15.82 17.5 1 98.88 118 ILE B CA 1
ATOM 3248 C C . ILE B 1 118 ? -12.375 16.281 16.109 1 98.88 118 ILE B C 1
ATOM 3250 O O . ILE B 1 118 ? -12.266 17.469 15.781 1 98.88 118 ILE B O 1
ATOM 3254 N N . PHE B 1 119 ? -12.914 15.414 15.305 1 98.81 119 PHE B N 1
ATOM 3255 C CA . PHE B 1 119 ? -13.336 15.727 13.945 1 98.81 119 PHE B CA 1
ATOM 3256 C C . PHE B 1 119 ? -14.523 16.688 13.953 1 98.81 119 PHE B C 1
ATOM 3258 O O . PHE B 1 119 ? -14.656 17.516 13.062 1 98.81 119 PHE B O 1
ATOM 3265 N N . GLU B 1 120 ? -15.367 16.531 14.969 1 98.75 120 GLU B N 1
ATOM 3266 C CA . GLU B 1 120 ? -16.484 17.453 15.102 1 98.75 120 GLU B CA 1
ATOM 3267 C C . GLU B 1 120 ? -16.016 18.891 15.281 1 98.75 120 GLU B C 1
ATOM 3269 O O . GLU B 1 120 ? -16.484 19.797 14.594 1 98.75 120 GLU B O 1
ATOM 3274 N N . VAL B 1 121 ? -15.062 19.094 16.125 1 98.81 121 VAL B N 1
ATOM 3275 C CA . VAL B 1 121 ? -14.547 20.438 16.391 1 98.81 121 VAL B CA 1
ATOM 3276 C C . VAL B 1 121 ? -13.805 20.953 15.164 1 98.81 121 VAL B C 1
ATOM 3278 O O . VAL B 1 121 ? -13.984 22.109 14.766 1 98.81 121 VAL B O 1
ATOM 3281 N N . LEU B 1 122 ? -13 20.125 14.516 1 98.88 122 LEU B N 1
ATOM 3282 C CA . LEU B 1 122 ? -12.273 20.531 13.32 1 98.88 122 LEU B CA 1
ATOM 3283 C C . LEU B 1 122 ? -13.242 20.891 12.195 1 98.88 122 LEU B C 1
ATOM 3285 O O . LEU B 1 122 ? -13.016 21.859 11.461 1 98.88 122 LEU B O 1
ATOM 3289 N N . ASN B 1 123 ? -14.266 20.078 12.109 1 98.75 123 ASN B N 1
ATOM 3290 C CA . ASN B 1 123 ? -15.289 20.328 11.094 1 98.75 123 ASN B CA 1
ATOM 3291 C C . ASN B 1 123 ? -16 21.656 11.328 1 98.75 123 ASN B C 1
ATOM 3293 O O . ASN B 1 123 ? -16.188 22.438 10.391 1 98.75 123 ASN B O 1
ATOM 3297 N N . ASN B 1 124 ? -16.391 21.906 12.578 1 98.56 124 ASN B N 1
ATOM 3298 C CA . ASN B 1 124 ? -17.094 23.141 12.93 1 98.56 124 ASN B CA 1
ATOM 3299 C C . ASN B 1 124 ? -16.219 24.359 12.672 1 98.56 124 ASN B C 1
ATOM 3301 O O . ASN B 1 124 ? -16.734 25.438 12.367 1 98.56 124 ASN B O 1
ATOM 3305 N N . ARG B 1 125 ? -14.953 24.219 12.625 1 98.19 125 ARG B N 1
ATOM 3306 C CA . ARG B 1 125 ? -14.008 25.312 12.469 1 98.19 125 ARG B CA 1
ATOM 3307 C C . ARG B 1 125 ? -13.516 25.422 11.031 1 98.19 125 ARG B C 1
ATOM 3309 O O . ARG B 1 125 ? -12.68 26.266 10.719 1 98.19 125 ARG B O 1
ATOM 3316 N N . ASN B 1 126 ? -13.992 24.531 10.156 1 98 126 ASN B N 1
ATOM 3317 C CA . ASN B 1 126 ? -13.477 24.453 8.797 1 98 126 ASN B CA 1
ATOM 3318 C C . ASN B 1 126 ? -11.953 24.344 8.781 1 98 126 ASN B C 1
ATOM 3320 O O . ASN B 1 126 ? -11.289 25.062 8.023 1 98 126 ASN B O 1
ATOM 3324 N N . ALA B 1 127 ? -11.438 23.5 9.633 1 98.19 127 ALA B N 1
ATOM 3325 C CA . ALA B 1 127 ? -10 23.438 9.859 1 98.19 127 ALA B CA 1
ATOM 3326 C C . ALA B 1 127 ? -9.305 22.625 8.773 1 98.19 127 ALA B C 1
ATOM 3328 O O . ALA B 1 127 ? -9.945 21.812 8.102 1 98.19 127 ALA B O 1
ATOM 3329 N N . THR B 1 128 ? -7.996 22.906 8.594 1 98.44 128 THR B N 1
ATOM 3330 C CA . THR B 1 128 ? -7.117 22.078 7.762 1 98.44 128 THR B CA 1
ATOM 3331 C C . THR B 1 128 ? -6.359 21.062 8.617 1 98.44 128 THR B C 1
ATOM 3333 O O . THR B 1 128 ? -5.836 21.406 9.68 1 98.44 128 THR B O 1
ATOM 3336 N N . MET B 1 129 ? -6.395 19.875 8.156 1 98.69 129 MET B N 1
ATOM 3337 C CA . MET B 1 129 ? -5.695 18.781 8.828 1 98.69 129 MET B CA 1
ATOM 3338 C C . MET B 1 129 ? -4.672 18.141 7.902 1 98.69 129 MET B C 1
ATOM 3340 O O . MET B 1 129 ? -5.027 17.609 6.852 1 98.69 129 MET B O 1
ATOM 3344 N N . PHE B 1 130 ? -3.406 18.266 8.305 1 98.75 130 PHE B N 1
ATOM 3345 C CA . PHE B 1 130 ? -2.309 17.578 7.625 1 98.75 130 PHE B CA 1
ATOM 3346 C C . PHE B 1 130 ? -2.057 16.219 8.25 1 98.75 130 PHE B C 1
ATOM 3348 O O . PHE B 1 130 ? -1.891 16.094 9.461 1 98.75 130 PHE B O 1
ATOM 3355 N N . ILE B 1 131 ? -2.064 15.18 7.422 1 98.88 131 ILE B N 1
ATOM 3356 C CA . ILE B 1 131 ? -1.852 13.82 7.918 1 98.88 131 ILE B CA 1
ATOM 3357 C C . ILE B 1 131 ? -0.48 13.32 7.477 1 98.88 131 ILE B C 1
ATOM 3359 O O . ILE B 1 131 ? -0.179 13.289 6.281 1 98.88 131 ILE B O 1
ATOM 3363 N N . HIS B 1 132 ? 0.351 12.992 8.406 1 98.69 132 HIS B N 1
ATOM 3364 C CA . HIS B 1 132 ? 1.621 12.32 8.148 1 98.69 132 HIS B CA 1
ATOM 3365 C C . HIS B 1 132 ? 1.606 10.891 8.688 1 98.69 132 HIS B C 1
ATOM 3367 O O . HIS B 1 132 ? 1.069 10.633 9.766 1 98.69 132 HIS B O 1
ATOM 3373 N N . PRO B 1 133 ? 2.193 9.961 7.934 1 98.44 133 PRO B N 1
ATOM 3374 C CA . PRO B 1 133 ? 2.191 8.57 8.391 1 98.44 133 PRO B CA 1
ATOM 3375 C C . PRO B 1 133 ? 3.131 8.328 9.57 1 98.44 133 PRO B C 1
ATOM 3377 O O . PRO B 1 133 ? 4.004 9.156 9.844 1 98.44 133 PRO B O 1
ATOM 3380 N N . THR B 1 134 ? 2.871 7.305 10.266 1 97.94 134 THR B N 1
ATOM 3381 C CA . THR B 1 134 ? 3.729 6.766 11.312 1 97.94 134 THR B CA 1
ATOM 3382 C C . THR B 1 134 ? 3.734 5.238 11.273 1 97.94 134 THR B C 1
ATOM 3384 O O . THR B 1 134 ? 3.123 4.633 10.391 1 97.94 134 THR B O 1
ATOM 3387 N N . SER B 1 135 ? 4.477 4.582 12.156 1 97.44 135 SER B N 1
ATOM 3388 C CA . SER B 1 135 ? 4.555 3.125 12.203 1 97.44 135 SER B CA 1
ATOM 3389 C C . SER B 1 135 ? 3.205 2.51 12.547 1 97.44 135 SER B C 1
ATOM 3391 O O . SER B 1 135 ? 2.477 3.033 13.398 1 97.44 135 SER B O 1
ATOM 3393 N N . PRO B 1 136 ? 2.836 1.425 11.828 1 97.81 136 PRO B N 1
ATOM 3394 C CA . PRO B 1 136 ? 1.588 0.749 12.188 1 97.81 136 PRO B CA 1
ATOM 3395 C C . PRO B 1 136 ? 1.6 0.208 13.617 1 97.81 136 PRO B C 1
ATOM 3397 O O . PRO B 1 136 ? 2.633 -0.27 14.094 1 97.81 136 PRO B O 1
ATOM 3400 N N . CYS B 1 137 ? 0.464 0.351 14.242 1 96.19 137 CYS B N 1
ATOM 3401 C CA . CYS B 1 137 ? 0.364 -0.052 15.641 1 96.19 137 CYS B CA 1
ATOM 3402 C C . CYS B 1 137 ? -0.924 -0.828 15.891 1 96.19 137 CYS B C 1
ATOM 3404 O O . CYS B 1 137 ? -1.981 -0.472 15.367 1 96.19 137 CYS B O 1
ATOM 3406 N N . LEU B 1 138 ? -0.776 -1.929 16.562 1 93.62 138 LEU B N 1
ATOM 3407 C CA . LEU B 1 138 ? -1.905 -2.752 16.984 1 93.62 138 LEU B CA 1
ATOM 3408 C C . LEU B 1 138 ? -2.211 -2.543 18.453 1 93.62 138 LEU B C 1
ATOM 3410 O O . LEU B 1 138 ? -1.298 -2.516 19.281 1 93.62 138 LEU B O 1
ATOM 3414 N N . ARG B 1 139 ? -3.455 -2.297 18.688 1 90.31 139 ARG B N 1
ATOM 3415 C CA . ARG B 1 139 ? -3.928 -2.104 20.047 1 90.31 139 ARG B CA 1
ATOM 3416 C C . ARG B 1 139 ? -4.887 -3.217 20.469 1 90.31 139 ARG B C 1
ATOM 3418 O O . ARG B 1 139 ? -5.91 -3.432 19.812 1 90.31 139 ARG B O 1
ATOM 3425 N N . ARG B 1 140 ? -4.492 -3.998 21.391 1 86.19 140 ARG B N 1
ATOM 3426 C CA . ARG B 1 140 ? -5.312 -5.039 22 1 86.19 140 ARG B CA 1
ATOM 3427 C C . ARG B 1 140 ? -5.441 -4.824 23.5 1 86.19 140 ARG B C 1
ATOM 3429 O O . ARG B 1 140 ? -4.586 -5.262 24.281 1 86.19 140 ARG B O 1
ATOM 3436 N N . GLY B 1 141 ? -6.492 -4.184 23.906 1 83.06 141 GLY B N 1
ATOM 3437 C CA . GLY B 1 141 ? -6.586 -3.783 25.297 1 83.06 141 GLY B CA 1
ATOM 3438 C C . GLY B 1 141 ? -5.508 -2.801 25.703 1 83.06 141 GLY B C 1
ATOM 3439 O O . GLY B 1 141 ? -5.355 -1.742 25.094 1 83.06 141 GLY B O 1
ATOM 3440 N N . ASN B 1 142 ? -4.688 -3.238 26.609 1 83.56 142 ASN B N 1
ATOM 3441 C CA . ASN B 1 142 ? -3.641 -2.359 27.125 1 83.56 142 ASN B CA 1
ATOM 3442 C C . ASN B 1 142 ? -2.311 -2.604 26.422 1 83.56 142 ASN B C 1
ATOM 3444 O O . ASN B 1 142 ? -1.331 -1.898 26.672 1 83.56 142 ASN B O 1
ATOM 3448 N N . VAL B 1 143 ? -2.371 -3.496 25.5 1 85.94 143 VAL B N 1
ATOM 3449 C CA . VAL B 1 143 ? -1.142 -3.826 24.797 1 85.94 143 VAL B CA 1
ATOM 3450 C C . VAL B 1 143 ? -1.063 -3.023 23.5 1 85.94 143 VAL B C 1
ATOM 3452 O O . VAL B 1 143 ? -1.988 -3.059 22.688 1 85.94 143 VAL B O 1
ATOM 3455 N N . ILE B 1 144 ? -0.065 -2.217 23.391 1 90.88 144 ILE B N 1
ATOM 3456 C CA . ILE B 1 144 ? 0.225 -1.408 22.203 1 90.88 144 ILE B CA 1
ATOM 3457 C C . ILE B 1 144 ? 1.554 -1.846 21.594 1 90.88 144 ILE B C 1
ATOM 3459 O O . ILE B 1 144 ? 2.576 -1.89 22.281 1 90.88 144 ILE B O 1
ATOM 3463 N N . GLU B 1 145 ? 1.494 -2.221 20.312 1 90.75 145 GLU B N 1
ATOM 3464 C CA . GLU B 1 145 ? 2.707 -2.75 19.703 1 90.75 145 GLU B CA 1
ATOM 3465 C C . GLU B 1 145 ? 2.828 -2.303 18.25 1 90.75 145 GLU B C 1
ATOM 3467 O O . GLU B 1 145 ? 1.848 -2.328 17.5 1 90.75 145 GLU B O 1
ATOM 3472 N N . THR B 1 146 ? 4.047 -1.837 17.953 1 92.44 146 THR B N 1
ATOM 3473 C CA . THR B 1 146 ? 4.344 -1.632 16.547 1 92.44 146 THR B CA 1
ATOM 3474 C C . THR B 1 146 ? 4.352 -2.961 15.797 1 92.44 146 THR B C 1
ATOM 3476 O O . THR B 1 146 ? 4.969 -3.93 16.25 1 92.44 146 THR B O 1
ATOM 3479 N N . VAL B 1 147 ? 3.688 -3.059 14.578 1 93.88 147 VAL B N 1
ATOM 3480 C CA . VAL B 1 147 ? 3.465 -4.363 13.969 1 93.88 147 VAL B CA 1
ATOM 3481 C C . VAL B 1 147 ? 3.916 -4.336 12.516 1 93.88 147 VAL B C 1
ATOM 3483 O O . VAL B 1 147 ? 3.199 -4.809 11.625 1 93.88 147 VAL B O 1
ATOM 3486 N N . ALA B 1 148 ? 5.098 -3.904 12.25 1 94.56 148 ALA B N 1
ATOM 3487 C CA . ALA B 1 148 ? 5.746 -4 10.945 1 94.56 148 ALA B CA 1
ATOM 3488 C C . ALA B 1 148 ? 6.492 -5.324 10.805 1 94.56 148 ALA B C 1
ATOM 3490 O O . ALA B 1 148 ? 7.504 -5.551 11.469 1 94.56 148 ALA B O 1
ATOM 3491 N N . PRO B 1 149 ? 6.055 -6.215 9.852 1 96.12 149 PRO B N 1
ATOM 3492 C CA . PRO B 1 149 ? 6.594 -7.574 9.82 1 96.12 149 PRO B CA 1
ATOM 3493 C C . PRO B 1 149 ? 8.086 -7.609 9.492 1 96.12 149 PRO B C 1
ATOM 3495 O O . PRO B 1 149 ? 8.82 -8.453 10.016 1 96.12 149 PRO B O 1
ATOM 3498 N N . LEU B 1 150 ? 8.57 -6.785 8.602 1 96.12 150 LEU B N 1
ATOM 3499 C CA . LEU B 1 150 ? 9.961 -6.777 8.156 1 96.12 150 LEU B CA 1
ATOM 3500 C C . LEU B 1 150 ? 10.773 -5.742 8.93 1 96.12 150 LEU B C 1
ATOM 3502 O O . LEU B 1 150 ? 11.039 -4.652 8.414 1 96.12 150 LEU B O 1
ATOM 3506 N N . THR B 1 151 ? 11.234 -6.086 10.102 1 92.81 151 THR B N 1
ATOM 3507 C CA . THR B 1 151 ? 11.773 -5.168 11.094 1 92.81 151 THR B CA 1
ATOM 3508 C C . THR B 1 151 ? 13.156 -4.68 10.68 1 92.81 151 THR B C 1
ATOM 3510 O O . THR B 1 151 ? 13.68 -3.715 11.242 1 92.81 151 THR B O 1
ATOM 3513 N N . GLN B 1 152 ? 13.75 -5.328 9.672 1 91.12 152 GLN B N 1
ATOM 3514 C CA . GLN B 1 152 ? 15.086 -4.938 9.234 1 91.12 152 GLN B CA 1
ATOM 3515 C C . GLN B 1 152 ? 15.039 -3.697 8.352 1 91.12 152 GLN B C 1
ATOM 3517 O O . GLN B 1 152 ? 16.078 -3.09 8.062 1 91.12 152 GLN B O 1
ATOM 3522 N N . TYR B 1 153 ? 13.852 -3.336 7.902 1 93.62 153 TYR B N 1
ATOM 3523 C CA . TYR B 1 153 ? 13.703 -2.164 7.051 1 93.62 153 TYR B CA 1
ATOM 3524 C C . TYR B 1 153 ? 13.055 -1.013 7.809 1 93.62 153 TYR B C 1
ATOM 3526 O O . TYR B 1 153 ? 12.148 -1.226 8.617 1 93.62 153 TYR B O 1
ATOM 3534 N N . PRO B 1 154 ? 13.492 0.211 7.543 1 95.06 154 PRO B N 1
ATOM 3535 C CA . PRO B 1 154 ? 12.812 1.343 8.172 1 95.06 154 PRO B CA 1
ATOM 3536 C C . PRO B 1 154 ? 11.367 1.495 7.707 1 95.06 154 PRO B C 1
ATOM 3538 O O . PRO B 1 154 ? 11.07 1.276 6.531 1 95.06 154 PRO B O 1
ATOM 3541 N N . ASN B 1 155 ? 10.492 1.876 8.57 1 96.75 155 ASN B N 1
ATOM 3542 C CA . ASN B 1 155 ? 9.062 1.945 8.297 1 96.75 155 ASN B CA 1
ATOM 3543 C C . ASN B 1 155 ? 8.75 2.977 7.215 1 96.75 155 ASN B C 1
ATOM 3545 O O . ASN B 1 155 ? 7.844 2.779 6.406 1 96.75 155 ASN B O 1
ATOM 3549 N N . PRO B 1 156 ? 9.516 4.133 7.109 1 96.44 156 PRO B N 1
ATOM 3550 C CA . PRO B 1 156 ? 9.234 5.102 6.047 1 96.44 156 PRO B CA 1
ATOM 3551 C C . PRO B 1 156 ? 9.477 4.535 4.652 1 96.44 156 PRO B C 1
ATOM 3553 O O . PRO B 1 156 ? 9.031 5.117 3.66 1 96.44 156 PRO B O 1
ATOM 3556 N N . MET B 1 157 ? 10.18 3.426 4.617 1 96.38 157 MET B N 1
ATOM 3557 C CA . MET B 1 157 ? 10.508 2.828 3.326 1 96.38 157 MET B CA 1
ATOM 3558 C C . MET B 1 157 ? 9.25 2.324 2.627 1 96.38 157 MET B C 1
ATOM 3560 O O . MET B 1 157 ? 9.109 2.463 1.411 1 96.38 157 MET B O 1
ATOM 3564 N N . PHE B 1 158 ? 8.281 1.749 3.418 1 97.94 158 PHE B N 1
ATOM 3565 C CA . PHE B 1 158 ? 7.062 1.307 2.756 1 97.94 158 PHE B CA 1
ATOM 3566 C C . PHE B 1 158 ? 5.91 1.213 3.752 1 97.94 158 PHE B C 1
ATOM 3568 O O . PHE B 1 158 ? 4.762 1.485 3.406 1 97.94 158 PHE B O 1
ATOM 3575 N N . GLU B 1 159 ? 6.133 0.956 5.035 1 98.44 159 GLU B N 1
ATOM 3576 C CA . GLU B 1 159 ? 5.051 0.825 6.008 1 98.44 159 GLU B CA 1
ATOM 3577 C C . GLU B 1 159 ? 4.273 2.131 6.145 1 98.44 159 GLU B C 1
ATOM 3579 O O . GLU B 1 159 ? 3.066 2.119 6.387 1 98.44 159 GLU B O 1
ATOM 3584 N N . PHE B 1 160 ? 4.953 3.283 6.047 1 98.62 160 PHE B N 1
ATOM 3585 C CA . PHE B 1 160 ? 4.301 4.586 6.098 1 98.62 160 PHE B CA 1
ATOM 3586 C C . PHE B 1 160 ? 3.211 4.688 5.039 1 98.62 160 PHE B C 1
ATOM 3588 O O . PHE B 1 160 ? 2.109 5.168 5.316 1 98.62 160 PHE B O 1
ATOM 3595 N N . PHE B 1 161 ? 3.523 4.246 3.799 1 98.88 161 PHE B N 1
ATOM 3596 C CA . PHE B 1 161 ? 2.543 4.293 2.721 1 98.88 161 PHE B CA 1
ATOM 3597 C C . PHE B 1 161 ? 1.336 3.422 3.047 1 98.88 161 PHE B C 1
ATOM 3599 O O . PHE B 1 161 ? 0.196 3.811 2.787 1 98.88 161 PHE B O 1
ATOM 3606 N N . PHE B 1 162 ? 1.615 2.273 3.65 1 98.88 162 PHE B N 1
ATOM 3607 C CA . PHE B 1 162 ? 0.547 1.354 4.023 1 98.88 162 PHE B CA 1
ATOM 3608 C C . PHE B 1 162 ? -0.326 1.952 5.117 1 98.88 162 PHE B C 1
ATOM 3610 O O . PHE B 1 162 ? -1.553 1.845 5.07 1 98.88 162 PHE B O 1
ATOM 3617 N N . ASP B 1 163 ? 0.317 2.594 6.027 1 98.81 163 ASP B N 1
ATOM 3618 C CA . ASP B 1 163 ? -0.448 3.111 7.156 1 98.81 163 ASP B CA 1
ATOM 3619 C C . ASP B 1 163 ? -1.283 4.32 6.746 1 98.81 163 ASP B C 1
ATOM 3621 O O . ASP B 1 163 ? -2.371 4.543 7.285 1 98.81 163 ASP B O 1
ATOM 3625 N N . THR B 1 164 ? -0.778 5.16 5.789 1 98.81 164 THR B N 1
ATOM 3626 C CA . THR B 1 164 ? -1.608 6.195 5.188 1 98.81 164 THR B CA 1
ATOM 3627 C C . THR B 1 164 ? -2.873 5.594 4.582 1 98.81 164 THR B C 1
ATOM 3629 O O . THR B 1 164 ? -3.979 6.082 4.828 1 98.81 164 THR B O 1
ATOM 3632 N N . ALA B 1 165 ? -2.684 4.516 3.875 1 98.88 165 ALA B N 1
ATOM 3633 C CA . ALA B 1 165 ? -3.822 3.855 3.24 1 98.88 165 ALA B CA 1
ATOM 3634 C C . ALA B 1 165 ? -4.793 3.314 4.285 1 98.88 165 ALA B C 1
ATOM 3636 O O . ALA B 1 165 ? -6.012 3.463 4.145 1 98.88 165 ALA B O 1
ATOM 3637 N N . ARG B 1 166 ? -4.277 2.688 5.352 1 98.69 166 ARG B N 1
ATOM 3638 C CA . ARG B 1 166 ? -5.125 2.193 6.434 1 98.69 166 ARG B CA 1
ATOM 3639 C C . ARG B 1 166 ? -5.988 3.311 7.008 1 98.69 166 ARG B C 1
ATOM 3641 O O . ARG B 1 166 ? -7.195 3.141 7.18 1 98.69 166 ARG B O 1
ATOM 3648 N N . ALA B 1 167 ? -5.336 4.434 7.293 1 98.81 167 ALA B N 1
ATOM 3649 C CA . ALA B 1 167 ? -6.039 5.555 7.91 1 98.81 167 ALA B CA 1
ATOM 3650 C C . ALA B 1 167 ? -7.133 6.09 6.992 1 98.81 167 ALA B C 1
ATOM 3652 O O . ALA B 1 167 ? -8.25 6.367 7.445 1 98.81 167 ALA B O 1
ATOM 3653 N N . VAL B 1 168 ? -6.832 6.238 5.723 1 98.75 168 VAL B N 1
ATOM 3654 C CA . VAL B 1 168 ? -7.781 6.789 4.762 1 98.75 168 VAL B CA 1
ATOM 3655 C C . VAL B 1 168 ? -8.961 5.832 4.594 1 98.75 168 VAL B C 1
ATOM 3657 O O . VAL B 1 168 ? -10.117 6.254 4.648 1 98.75 168 VAL B O 1
ATOM 3660 N N . VAL B 1 169 ? -8.672 4.52 4.445 1 98 169 VAL B N 1
ATOM 3661 C CA . VAL B 1 169 ? -9.734 3.525 4.328 1 98 169 VAL B CA 1
ATOM 3662 C C . VAL B 1 169 ? -10.617 3.557 5.578 1 98 169 VAL B C 1
ATOM 3664 O O . VAL B 1 169 ? -11.844 3.58 5.48 1 98 169 VAL B O 1
ATOM 3667 N N . ASN B 1 170 ? -9.969 3.584 6.703 1 97.81 170 ASN B N 1
ATOM 3668 C CA . ASN B 1 170 ? -10.672 3.619 7.98 1 97.81 170 ASN B CA 1
ATOM 3669 C C . ASN B 1 170 ? -11.602 4.828 8.078 1 97.81 170 ASN B C 1
ATOM 3671 O O . ASN B 1 170 ? -12.75 4.699 8.5 1 97.81 170 ASN B O 1
ATOM 3675 N N . MET B 1 171 ? -11.148 6.012 7.684 1 98.06 171 MET B N 1
ATOM 3676 C CA . MET B 1 171 ? -11.938 7.238 7.762 1 98.06 171 MET B CA 1
ATOM 3677 C C . MET B 1 171 ? -13.133 7.18 6.816 1 98.06 171 MET B C 1
ATOM 3679 O O . MET B 1 171 ? -14.211 7.668 7.145 1 98.06 171 MET B O 1
ATOM 3683 N N . PHE B 1 172 ? -12.969 6.609 5.629 1 97.5 172 PHE B N 1
ATOM 3684 C CA . PHE B 1 172 ? -14.078 6.508 4.691 1 97.5 172 PHE B CA 1
ATOM 3685 C C . PHE B 1 172 ? -15.109 5.496 5.18 1 97.5 172 PHE B C 1
ATOM 3687 O O . PHE B 1 172 ? -16.297 5.801 5.238 1 97.5 172 PHE B O 1
ATOM 3694 N N . VAL B 1 173 ? -14.641 4.316 5.598 1 95.75 173 VAL B N 1
ATOM 3695 C CA . VAL B 1 173 ? -15.547 3.213 5.898 1 95.75 173 VAL B CA 1
ATOM 3696 C C . VAL B 1 173 ? -16.25 3.479 7.223 1 95.75 173 VAL B C 1
ATOM 3698 O O . VAL B 1 173 ? -17.406 3.086 7.402 1 95.75 173 VAL B O 1
ATOM 3701 N N . SER B 1 174 ? -15.656 4.199 8.133 1 94.81 174 SER B N 1
ATOM 3702 C CA . SER B 1 174 ? -16.281 4.52 9.414 1 94.81 174 SER B CA 1
ATOM 3703 C C . SER B 1 174 ? -17.281 5.652 9.281 1 94.81 174 SER B C 1
ATOM 3705 O O . SER B 1 174 ? -18.047 5.922 10.211 1 94.81 174 SER B O 1
ATOM 3707 N N . GLY B 1 175 ? -17.219 6.375 8.172 1 94.88 175 GLY B N 1
ATOM 3708 C CA . GLY B 1 175 ? -18.109 7.492 7.953 1 94.88 175 GLY B CA 1
ATOM 3709 C C . GLY B 1 175 ? -17.547 8.82 8.414 1 94.88 175 GLY B C 1
ATOM 3710 O O . GLY B 1 175 ? -18.203 9.859 8.312 1 94.88 175 GLY B O 1
ATOM 3711 N N . THR B 1 176 ? -16.312 8.867 8.867 1 96.94 176 THR B N 1
ATOM 3712 C CA . THR B 1 176 ? -15.672 10.07 9.375 1 96.94 176 THR B CA 1
ATOM 3713 C C . THR B 1 176 ? -15.617 11.148 8.297 1 96.94 176 THR B C 1
ATOM 3715 O O . THR B 1 176 ? -15.906 12.32 8.57 1 96.94 176 THR B O 1
ATOM 3718 N N . ILE B 1 177 ? -15.312 10.789 7.039 1 97.25 177 ILE B N 1
ATOM 3719 C CA . ILE B 1 177 ? -15.203 11.742 5.938 1 97.25 177 ILE B CA 1
ATOM 3720 C C . ILE B 1 177 ? -16.562 12.375 5.664 1 97.25 177 ILE B C 1
ATOM 3722 O O . ILE B 1 177 ? -16.672 13.602 5.539 1 97.25 177 ILE B O 1
ATOM 3726 N N . ASP B 1 178 ? -17.562 11.547 5.672 1 94.88 178 ASP B N 1
ATOM 3727 C CA . ASP B 1 178 ? -18.906 12.031 5.391 1 94.88 178 ASP B CA 1
ATOM 3728 C C . ASP B 1 178 ? -19.422 12.93 6.516 1 94.88 178 ASP B C 1
ATOM 3730 O O . ASP B 1 178 ? -20.125 13.906 6.266 1 94.88 178 ASP B O 1
ATOM 3734 N N . LYS B 1 179 ? -19.062 12.617 7.727 1 95.81 179 LYS B N 1
ATOM 3735 C CA . LYS B 1 179 ? -19.562 13.328 8.898 1 95.81 179 LYS B CA 1
ATOM 3736 C C . LYS B 1 179 ? -18.812 14.648 9.094 1 95.81 179 LYS B C 1
ATOM 3738 O O . LYS B 1 179 ? -19.266 15.523 9.836 1 95.81 179 LYS B O 1
ATOM 3743 N N . SER B 1 180 ? -17.688 14.82 8.445 1 97.94 180 SER B N 1
ATOM 3744 C CA . SER B 1 180 ? -16.875 16.016 8.648 1 97.94 180 SER B CA 1
ATOM 3745 C C . SER B 1 180 ? -16.484 16.641 7.316 1 97.94 180 SER B C 1
ATOM 3747 O O . SER B 1 180 ? -15.297 16.875 7.062 1 97.94 180 SER B O 1
ATOM 3749 N N . PRO B 1 181 ? -17.422 17.047 6.512 1 97.5 181 PRO B N 1
ATOM 3750 C CA . PRO B 1 181 ? -17.156 17.516 5.148 1 97.5 181 PRO B CA 1
ATOM 3751 C C . PRO B 1 181 ? -16.406 18.844 5.113 1 97.5 181 PRO B C 1
ATOM 3753 O O . PRO B 1 181 ? -15.828 19.203 4.082 1 97.5 181 PRO B O 1
ATOM 3756 N N . ASN B 1 182 ? -16.375 19.516 6.25 1 98.31 182 ASN B N 1
ATOM 3757 C CA . ASN B 1 182 ? -15.773 20.844 6.254 1 98.31 182 ASN B CA 1
ATOM 3758 C C . ASN B 1 182 ? -14.312 20.797 6.684 1 98.31 182 ASN B C 1
ATOM 3760 O O . ASN B 1 182 ? -13.633 21.828 6.727 1 98.31 182 ASN B O 1
ATOM 3764 N N . VAL B 1 183 ? -13.812 19.625 7.008 1 98.62 183 VAL B N 1
ATOM 3765 C CA . VAL B 1 183 ? -12.383 19.469 7.289 1 98.62 183 VAL B CA 1
ATOM 3766 C C . VAL B 1 183 ? -11.609 19.328 5.977 1 98.62 183 VAL B C 1
ATOM 3768 O O . VAL B 1 183 ? -11.922 18.453 5.16 1 98.62 183 VAL B O 1
ATOM 3771 N N . THR B 1 184 ? -10.672 20.219 5.75 1 98.69 184 THR B N 1
ATOM 3772 C CA . THR B 1 184 ? -9.75 20.047 4.629 1 98.69 184 THR B CA 1
ATOM 3773 C C . THR B 1 184 ? -8.602 19.125 5.012 1 98.69 184 THR B C 1
ATOM 3775 O O . THR B 1 184 ? -7.918 19.359 6.012 1 98.69 184 THR B O 1
ATOM 3778 N N . ILE B 1 185 ? -8.375 18.125 4.23 1 98.81 185 ILE B N 1
ATOM 3779 C CA . ILE B 1 185 ? -7.402 17.094 4.59 1 98.81 185 ILE B CA 1
ATOM 3780 C C . ILE B 1 185 ? -6.246 17.109 3.592 1 98.81 185 ILE B C 1
ATOM 3782 O O . ILE B 1 185 ? -6.465 17.094 2.379 1 98.81 185 ILE B O 1
ATOM 3786 N N . ILE B 1 186 ? -5.012 17.188 4.07 1 98.81 186 ILE B N 1
ATOM 3787 C CA . ILE B 1 186 ? -3.814 17.094 3.244 1 98.81 186 ILE B CA 1
ATOM 3788 C C . ILE B 1 186 ? -3.115 15.758 3.506 1 98.81 186 ILE B C 1
ATOM 3790 O O . ILE B 1 186 ? -2.715 15.469 4.637 1 98.81 186 ILE B O 1
ATOM 3794 N N . LEU B 1 187 ? -3.02 14.93 2.482 1 98.75 187 LEU B N 1
ATOM 3795 C CA . LEU B 1 187 ? -2.271 13.68 2.566 1 98.75 187 LEU B CA 1
ATOM 3796 C C . LEU B 1 187 ? -0.857 13.852 2.025 1 98.75 187 LEU B C 1
ATOM 3798 O O . LEU B 1 187 ? -0.662 14.469 0.974 1 98.75 187 LEU B O 1
ATOM 3802 N N . SER B 1 188 ? 0.061 13.312 2.732 1 98.25 188 SER B N 1
ATOM 3803 C CA . SER B 1 188 ? 1.458 13.43 2.328 1 98.25 188 SER B CA 1
ATOM 3804 C C . SER B 1 188 ? 1.821 12.375 1.288 1 98.25 188 SER B C 1
ATOM 3806 O O . SER B 1 188 ? 1.092 11.398 1.104 1 98.25 188 SER B O 1
ATOM 3808 N N . HIS B 1 189 ? 2.869 12.57 0.54 1 98.56 189 HIS B N 1
ATOM 3809 C CA . HIS B 1 189 ? 3.535 11.602 -0.326 1 98.56 189 HIS B CA 1
ATOM 3810 C C . HIS B 1 189 ? 2.604 11.125 -1.437 1 98.56 189 HIS B C 1
ATOM 3812 O O . HIS B 1 189 ? 2.545 9.93 -1.73 1 98.56 189 HIS B O 1
ATOM 3818 N N . ALA B 1 190 ? 1.827 12.016 -1.914 1 98.56 190 ALA B N 1
ATOM 3819 C CA . ALA B 1 190 ? 0.91 11.734 -3.018 1 98.56 190 ALA B CA 1
ATOM 3820 C C . ALA B 1 190 ? -0.084 10.641 -2.643 1 98.56 190 ALA B C 1
ATOM 3822 O O . ALA B 1 190 ? -0.508 9.859 -3.5 1 98.56 190 ALA B O 1
ATOM 3823 N N . GLY B 1 191 ? -0.36 10.477 -1.329 1 98.62 191 GLY B N 1
ATOM 3824 C CA . GLY B 1 191 ? -1.373 9.531 -0.882 1 98.62 191 GLY B CA 1
ATOM 3825 C C . GLY B 1 191 ? -0.821 8.141 -0.623 1 98.62 191 GLY B C 1
ATOM 3826 O O . GLY B 1 191 ? -1.568 7.227 -0.268 1 98.62 191 GLY B O 1
ATOM 3827 N N . GLY B 1 192 ? 0.484 7.965 -0.871 1 98.38 192 GLY B N 1
ATOM 3828 C CA . GLY B 1 192 ? 1.108 6.68 -0.587 1 98.38 192 GLY B CA 1
ATOM 3829 C C . GLY B 1 192 ? 0.465 5.527 -1.332 1 98.38 192 GLY B C 1
ATOM 3830 O O . GLY B 1 192 ? 0.329 5.57 -2.557 1 98.38 192 GLY B O 1
ATOM 3831 N N . ALA B 1 193 ? -0.082 4.555 -0.59 1 98.81 193 ALA B N 1
ATOM 3832 C CA . ALA B 1 193 ? -0.639 3.34 -1.181 1 98.81 193 ALA B CA 1
ATOM 3833 C C . ALA B 1 193 ? -2.156 3.439 -1.309 1 98.81 193 ALA B C 1
ATOM 3835 O O . ALA B 1 193 ? -2.834 2.432 -1.531 1 98.81 193 ALA B O 1
ATOM 3836 N N . VAL B 1 194 ? -2.73 4.621 -1.214 1 98.88 194 VAL B N 1
ATOM 3837 C CA . VAL B 1 194 ? -4.18 4.797 -1.263 1 98.88 194 VAL B CA 1
ATOM 3838 C C . VAL B 1 194 ? -4.684 4.539 -2.68 1 98.88 194 VAL B C 1
ATOM 3840 O O . VAL B 1 194 ? -5.66 3.812 -2.875 1 98.88 194 VAL B O 1
ATOM 3843 N N . PRO B 1 195 ? -3.973 5.039 -3.713 1 98.62 195 PRO B N 1
ATOM 3844 C CA . PRO B 1 195 ? -4.578 5.051 -5.047 1 98.62 195 PRO B CA 1
ATOM 3845 C C . PRO B 1 195 ? -4.922 3.65 -5.551 1 98.62 195 PRO B C 1
ATOM 3847 O O . PRO B 1 195 ? -6.035 3.416 -6.027 1 98.62 195 PRO B O 1
ATOM 3850 N N . PRO B 1 196 ? -4.078 2.664 -5.344 1 98.56 196 PRO B N 1
ATOM 3851 C CA . PRO B 1 196 ? -4.438 1.354 -5.891 1 98.56 196 PRO B CA 1
ATOM 3852 C C . PRO B 1 196 ? -5.574 0.687 -5.121 1 98.56 196 PRO B C 1
ATOM 3854 O O . PRO B 1 196 ? -6.125 -0.319 -5.578 1 98.56 196 PRO B O 1
ATOM 3857 N N . LEU B 1 197 ? -6 1.237 -4.039 1 98.5 197 LEU B N 1
ATOM 3858 C CA . LEU B 1 197 ? -6.918 0.556 -3.135 1 98.5 197 LEU B CA 1
ATOM 3859 C C . LEU B 1 197 ? -8.344 1.074 -3.312 1 98.5 197 LEU B C 1
ATOM 3861 O O . LEU B 1 197 ? -9.297 0.468 -2.816 1 98.5 197 LEU B O 1
ATOM 3865 N N . VAL B 1 198 ? -8.578 2.16 -4.047 1 98.44 198 VAL B N 1
ATOM 3866 C CA . VAL B 1 198 ? -9.836 2.902 -4.004 1 98.44 198 VAL B CA 1
ATOM 3867 C C . VAL B 1 198 ? -10.984 2.002 -4.457 1 98.44 198 VAL B C 1
ATOM 3869 O O . VAL B 1 198 ? -11.977 1.844 -3.74 1 98.44 198 VAL B O 1
ATOM 3872 N N . ALA B 1 199 ? -10.828 1.348 -5.562 1 97.5 199 ALA B N 1
ATOM 3873 C CA . ALA B 1 199 ? -11.898 0.476 -6.039 1 97.5 199 ALA B CA 1
ATOM 3874 C C . ALA B 1 199 ? -12.062 -0.736 -5.129 1 97.5 199 ALA B C 1
ATOM 3876 O O . ALA B 1 199 ? -13.188 -1.168 -4.859 1 97.5 199 ALA B O 1
ATOM 3877 N N . ARG B 1 200 ? -11 -1.257 -4.652 1 97.06 200 ARG B N 1
ATOM 3878 C CA . ARG B 1 200 ? -11.016 -2.484 -3.863 1 97.06 200 ARG B CA 1
ATOM 3879 C C . ARG B 1 200 ? -11.727 -2.271 -2.533 1 97.06 200 ARG B C 1
ATOM 3881 O O . ARG B 1 200 ? -12.664 -3.002 -2.201 1 97.06 200 ARG B O 1
ATOM 3888 N N . PHE B 1 201 ? -11.367 -1.178 -1.784 1 96.94 201 PHE B N 1
ATOM 3889 C CA . PHE B 1 201 ? -11.953 -1.062 -0.455 1 96.94 201 PHE B CA 1
ATOM 3890 C C . PHE B 1 201 ? -13.406 -0.611 -0.545 1 96.94 201 PHE B C 1
ATOM 3892 O O . PHE B 1 201 ? -14.227 -0.967 0.305 1 96.94 201 PHE B O 1
ATOM 3899 N N . THR B 1 202 ? -13.805 0.17 -1.595 1 96.31 202 THR B N 1
ATOM 3900 C CA . THR B 1 202 ? -15.195 0.586 -1.735 1 96.31 202 THR B CA 1
ATOM 3901 C C . THR B 1 202 ? -16.078 -0.602 -2.1 1 96.31 202 THR B C 1
ATOM 3903 O O . THR B 1 202 ? -17.172 -0.76 -1.553 1 96.31 202 THR B O 1
ATOM 3906 N N . GLN B 1 203 ? -15.539 -1.496 -2.975 1 93.12 203 GLN B N 1
ATOM 3907 C CA . GLN B 1 203 ? -16.312 -2.662 -3.385 1 93.12 203 GLN B CA 1
ATOM 3908 C C . GLN B 1 203 ? -16.422 -3.678 -2.252 1 93.12 203 GLN B C 1
ATOM 3910 O O . GLN B 1 203 ? -17.469 -4.301 -2.068 1 93.12 203 GLN B O 1
ATOM 3915 N N . PHE B 1 204 ? -15.344 -3.85 -1.494 1 92.62 204 PHE B N 1
ATOM 3916 C CA . PHE B 1 204 ? -15.383 -4.73 -0.332 1 92.62 204 PHE B CA 1
ATOM 3917 C C . PHE B 1 204 ? -16.406 -4.23 0.687 1 92.62 204 PHE B C 1
ATOM 3919 O O . PHE B 1 204 ? -17.188 -5.016 1.215 1 92.62 204 PHE B O 1
ATOM 3926 N N . ALA B 1 205 ? -16.359 -2.951 0.902 1 91 205 ALA B N 1
ATOM 3927 C CA . ALA B 1 205 ? -17.219 -2.363 1.915 1 91 205 ALA B CA 1
ATOM 3928 C C . ALA B 1 205 ? -18.703 -2.562 1.557 1 91 205 ALA B C 1
ATOM 3930 O O . ALA B 1 205 ? -19.516 -2.871 2.424 1 91 205 ALA B O 1
ATOM 3931 N N . THR B 1 206 ? -19.047 -2.506 0.292 1 86.38 206 THR B N 1
ATOM 3932 C CA . THR B 1 206 ? -20.438 -2.545 -0.13 1 86.38 206 THR B CA 1
ATOM 3933 C C . THR B 1 206 ? -20.844 -3.961 -0.531 1 86.38 206 THR B C 1
ATOM 3935 O O . THR B 1 206 ? -21.688 -4.574 0.117 1 86.38 206 THR B O 1
ATOM 3938 N N . SER B 1 207 ? -20.094 -4.59 -1.357 1 82.44 207 SER B N 1
ATOM 3939 C CA . SER B 1 207 ? -20.516 -5.828 -2 1 82.44 207 SER B CA 1
ATOM 3940 C C . SER B 1 207 ? -20.141 -7.047 -1.157 1 82.44 207 SER B C 1
ATOM 3942 O O . SER B 1 207 ? -20.828 -8.07 -1.199 1 82.44 207 SER B O 1
ATOM 3944 N N . ILE B 1 208 ? -19.125 -6.902 -0.368 1 78.5 208 ILE B N 1
ATOM 3945 C CA . ILE B 1 208 ? -18.656 -8.086 0.352 1 78.5 208 ILE B CA 1
ATOM 3946 C C . ILE B 1 208 ? -19.109 -8.008 1.812 1 78.5 208 ILE B C 1
ATOM 3948 O O . ILE B 1 208 ? -19.656 -8.969 2.352 1 78.5 208 ILE B O 1
ATOM 3952 N N . LEU B 1 209 ? -18.906 -6.82 2.41 1 81.06 209 LEU B N 1
ATOM 3953 C CA . LEU B 1 209 ? -19.203 -6.684 3.836 1 81.06 209 LEU B CA 1
ATOM 3954 C C . LEU B 1 209 ? -20.609 -6.156 4.059 1 81.06 209 LEU B C 1
ATOM 3956 O O . LEU B 1 209 ? -21.172 -6.305 5.148 1 81.06 209 LEU B O 1
ATOM 3960 N N . GLY B 1 210 ? -21.188 -5.598 3.035 1 80.75 210 GLY B N 1
ATOM 3961 C CA . GLY B 1 210 ? -22.531 -5.059 3.162 1 80.75 210 GLY B CA 1
ATOM 3962 C C . GLY B 1 210 ? -22.656 -3.994 4.238 1 80.75 210 GLY B C 1
ATOM 3963 O O . GLY B 1 210 ? -23.641 -3.961 4.98 1 80.75 210 GLY B O 1
ATOM 3964 N N . LEU B 1 211 ? -21.641 -3.225 4.398 1 79.44 211 LEU B N 1
ATOM 3965 C CA . LEU B 1 211 ? -21.641 -2.191 5.426 1 79.44 211 LEU B CA 1
ATOM 3966 C C . LEU B 1 211 ? -22.609 -1.076 5.074 1 79.44 211 LEU B C 1
ATOM 3968 O O . LEU B 1 211 ? -22.875 -0.824 3.896 1 79.44 211 LEU B O 1
ATOM 3972 N N . PRO B 1 212 ? -23.25 -0.505 6.105 1 73.44 212 PRO B N 1
ATOM 3973 C CA . PRO B 1 212 ? -24.25 0.547 5.906 1 73.44 212 PRO B CA 1
ATOM 3974 C C . PRO B 1 212 ? -23.625 1.888 5.523 1 73.44 212 PRO B C 1
ATOM 3976 O O . PRO B 1 212 ? -23.969 2.92 6.102 1 73.44 212 PRO B O 1
ATOM 3979 N N . VAL B 1 213 ? -22.656 1.93 4.871 1 71.81 213 VAL B N 1
ATOM 3980 C CA . VAL B 1 213 ? -22.016 3.176 4.457 1 71.81 213 VAL B CA 1
ATOM 3981 C C . VAL B 1 213 ? -22.25 3.406 2.965 1 71.81 213 VAL B C 1
ATOM 3983 O O . VAL B 1 213 ? -22.281 2.453 2.184 1 71.81 213 VAL B O 1
ATOM 3986 N N . GLN B 1 214 ? -22.531 4.582 2.631 1 81.62 214 GLN B N 1
ATOM 3987 C CA . GLN B 1 214 ? -22.672 4.953 1.228 1 81.62 214 GLN B CA 1
ATOM 3988 C C . GLN B 1 214 ? -21.328 5.32 0.617 1 81.62 214 GLN B C 1
ATOM 3990 O O . GLN B 1 214 ? -20.984 6.5 0.521 1 81.62 214 GLN B O 1
ATOM 3995 N N . ILE B 1 215 ? -20.562 4.297 0.318 1 91.19 215 ILE B N 1
ATOM 3996 C CA . ILE B 1 215 ? -19.25 4.543 -0.247 1 91.19 215 ILE B CA 1
ATOM 3997 C C . ILE B 1 215 ? -19.141 3.896 -1.626 1 91.19 215 ILE B C 1
ATOM 3999 O O . ILE B 1 215 ? -19.656 2.799 -1.843 1 91.19 215 ILE B O 1
ATOM 4003 N N . SER B 1 216 ? -18.641 4.586 -2.527 1 93.5 216 SER B N 1
ATOM 4004 C CA . SER B 1 216 ? -18.375 4.16 -3.898 1 93.5 216 SER B CA 1
ATOM 4005 C C . SER B 1 216 ? -17.109 4.797 -4.434 1 93.5 216 SER B C 1
ATOM 4007 O O . SER B 1 216 ? -16.531 5.691 -3.803 1 93.5 216 SER B O 1
ATOM 4009 N N . ILE B 1 217 ? -16.703 4.289 -5.5 1 95.81 217 ILE B N 1
ATOM 4010 C CA . ILE B 1 217 ? -15.547 4.891 -6.156 1 95.81 217 ILE B CA 1
ATOM 4011 C C . ILE B 1 217 ? -15.828 6.363 -6.449 1 95.81 217 ILE B C 1
ATOM 4013 O O . ILE B 1 217 ? -14.977 7.223 -6.207 1 95.81 217 ILE B O 1
ATOM 4017 N N . GLN B 1 218 ? -17.031 6.68 -6.824 1 95.62 218 GLN B N 1
ATOM 4018 C CA . GLN B 1 218 ? -17.422 8.039 -7.176 1 95.62 218 GLN B CA 1
ATOM 4019 C C . GLN B 1 218 ? -17.438 8.945 -5.949 1 95.62 218 GLN B C 1
ATOM 4021 O O . GLN B 1 218 ? -17.031 10.109 -6.02 1 95.62 218 GLN B O 1
ATOM 4026 N N . SER B 1 219 ? -17.906 8.406 -4.875 1 95.38 219 SER B N 1
ATOM 4027 C CA . SER B 1 219 ? -17.938 9.219 -3.664 1 95.38 219 SER B CA 1
ATOM 4028 C C . SER B 1 219 ? -16.531 9.516 -3.162 1 95.38 219 SER B C 1
ATOM 4030 O O . SER B 1 219 ? -16.266 10.602 -2.637 1 95.38 219 SER B O 1
ATOM 4032 N N . VAL B 1 220 ? -15.617 8.562 -3.287 1 98 220 VAL B N 1
ATOM 4033 C CA . VAL B 1 220 ? -14.227 8.781 -2.895 1 98 220 VAL B CA 1
ATOM 4034 C C . VAL B 1 220 ? -13.586 9.812 -3.816 1 98 220 VAL B C 1
ATOM 4036 O O . VAL B 1 220 ? -12.914 10.742 -3.35 1 98 220 VAL B O 1
ATOM 4039 N N . LYS B 1 221 ? -13.836 9.695 -5.094 1 98.06 221 LYS B N 1
ATOM 4040 C CA . LYS B 1 221 ? -13.32 10.672 -6.047 1 98.06 221 LYS B CA 1
ATOM 4041 C C . LYS B 1 221 ? -13.836 12.07 -5.738 1 98.06 221 LYS B C 1
ATOM 4043 O O . LYS B 1 221 ? -13.078 13.047 -5.789 1 98.06 221 LYS B O 1
ATOM 4048 N N . LYS B 1 222 ? -15.086 12.133 -5.395 1 97.69 222 LYS B N 1
ATOM 4049 C CA . LYS B 1 222 ? -15.672 13.422 -5.035 1 97.69 222 LYS B CA 1
ATOM 4050 C C . LYS B 1 222 ? -14.984 14.008 -3.799 1 97.69 222 LYS B C 1
ATOM 4052 O O . LYS B 1 222 ? -14.633 15.188 -3.777 1 97.69 222 LYS B O 1
ATOM 4057 N N . ALA B 1 223 ? -14.789 13.18 -2.836 1 98.12 223 ALA B N 1
ATOM 4058 C CA . ALA B 1 223 ? -14.117 13.648 -1.625 1 98.12 223 ALA B CA 1
ATOM 4059 C C . ALA B 1 223 ? -12.703 14.125 -1.933 1 98.12 223 ALA B C 1
ATOM 4061 O O . ALA B 1 223 ? -12.273 15.172 -1.432 1 98.12 223 ALA B O 1
ATOM 4062 N N . PHE B 1 224 ? -11.984 13.359 -2.77 1 98.62 224 PHE B N 1
ATOM 4063 C CA . PHE B 1 224 ? -10.617 13.711 -3.129 1 98.62 224 PHE B CA 1
ATOM 4064 C C . PHE B 1 224 ? -10.578 15.039 -3.877 1 98.62 224 PHE B C 1
ATOM 4066 O O . PHE B 1 224 ? -9.609 15.797 -3.762 1 98.62 224 PHE B O 1
ATOM 4073 N N . GLN B 1 225 ? -11.609 15.406 -4.5 1 97.44 225 GLN B N 1
ATOM 4074 C CA . GLN B 1 225 ? -11.641 16.594 -5.344 1 97.44 225 GLN B CA 1
ATOM 4075 C C . GLN B 1 225 ? -12.195 17.797 -4.582 1 97.44 225 GLN B C 1
ATOM 4077 O O . GLN B 1 225 ? -12.109 18.938 -5.051 1 97.44 225 GLN B O 1
ATOM 4082 N N . THR B 1 226 ? -12.75 17.562 -3.371 1 97.06 226 THR B N 1
ATOM 4083 C CA . THR B 1 226 ? -13.406 18.672 -2.695 1 97.06 226 THR B CA 1
ATOM 4084 C C . THR B 1 226 ? -12.844 18.859 -1.292 1 97.06 226 THR B C 1
ATOM 4086 O O . THR B 1 226 ? -12.836 19.984 -0.766 1 97.06 226 THR B O 1
ATOM 4089 N N . GLN B 1 227 ? -12.391 17.781 -0.743 1 98.06 227 GLN B N 1
ATOM 4090 C CA . GLN B 1 227 ? -12.023 17.828 0.669 1 98.06 227 GLN B CA 1
ATOM 4091 C C . GLN B 1 227 ? -10.531 17.578 0.862 1 98.06 227 GLN B C 1
ATOM 4093 O O . GLN B 1 227 ? -9.93 18.062 1.822 1 98.06 227 GLN B O 1
ATOM 4098 N N . PHE B 1 228 ? -9.891 16.906 -0.098 1 98.81 228 PHE B N 1
ATOM 4099 C CA . PHE B 1 228 ? -8.523 16.438 0.091 1 98.81 228 PHE B CA 1
ATOM 4100 C C . PHE B 1 228 ? -7.551 17.25 -0.762 1 98.81 228 PHE B C 1
ATOM 4102 O O . PHE B 1 228 ? -7.926 17.766 -1.817 1 98.81 228 PHE B O 1
ATOM 4109 N N . PHE B 1 229 ? -6.359 17.391 -0.293 1 98.81 229 PHE B N 1
ATOM 4110 C CA . PHE B 1 229 ? -5.156 17.766 -1.033 1 98.81 229 PHE B CA 1
ATOM 4111 C C . PHE B 1 229 ? -4.074 16.703 -0.87 1 98.81 229 PHE B C 1
ATOM 4113 O O . PHE B 1 229 ? -4.074 15.953 0.11 1 98.81 229 PHE B O 1
ATOM 4120 N N . PHE B 1 230 ? -3.195 16.641 -1.867 1 98.88 230 PHE B N 1
ATOM 4121 C CA . PHE B 1 230 ? -2.074 15.711 -1.851 1 98.88 230 PHE B CA 1
ATOM 4122 C C . PHE B 1 230 ? -0.756 16.438 -2.059 1 98.88 230 PHE B C 1
ATOM 4124 O O . PHE B 1 230 ? -0.591 17.172 -3.043 1 98.88 230 PHE B O 1
ATOM 4131 N N . ASP B 1 231 ? 0.145 16.281 -1.136 1 98.38 231 ASP B N 1
ATOM 4132 C CA . ASP B 1 231 ? 1.438 16.891 -1.42 1 98.38 231 ASP B CA 1
ATOM 4133 C C . ASP B 1 231 ? 2.373 15.914 -2.119 1 98.38 231 ASP B C 1
ATOM 4135 O O . ASP B 1 231 ? 2.133 14.703 -2.109 1 98.38 231 ASP B O 1
ATOM 4139 N N . LEU B 1 232 ? 3.418 16.406 -2.674 1 98.12 232 LEU B N 1
ATOM 4140 C CA . LEU B 1 232 ? 4.289 15.625 -3.537 1 98.12 232 LEU B CA 1
ATOM 4141 C C . LEU B 1 232 ? 5.625 15.352 -2.855 1 98.12 232 LEU B C 1
ATOM 4143 O O . LEU B 1 232 ? 6.66 15.258 -3.523 1 98.12 232 LEU B O 1
ATOM 4147 N N . ALA B 1 233 ? 5.605 15.32 -1.536 1 97.69 233 ALA B N 1
ATOM 4148 C CA . ALA B 1 233 ? 6.82 14.953 -0.818 1 97.69 233 ALA B CA 1
ATOM 4149 C C . ALA B 1 233 ? 7.281 13.555 -1.205 1 97.69 233 ALA B C 1
ATOM 4151 O O . ALA B 1 233 ? 6.477 12.625 -1.267 1 97.69 233 ALA B O 1
ATOM 4152 N N . GLY B 1 234 ? 8.586 13.422 -1.432 1 96.06 234 GLY B N 1
ATOM 4153 C CA . GLY B 1 234 ? 9.141 12.117 -1.765 1 96.06 234 GLY B CA 1
ATOM 4154 C C . GLY B 1 234 ? 9.383 11.938 -3.252 1 96.06 234 GLY B C 1
ATOM 4155 O O . GLY B 1 234 ? 9.539 12.914 -3.986 1 96.06 234 GLY B O 1
ATOM 4156 N N . PHE B 1 235 ? 9.477 10.727 -3.719 1 96.75 235 PHE B N 1
ATOM 4157 C CA . PHE B 1 235 ? 9.883 10.352 -5.066 1 96.75 235 PHE B CA 1
ATOM 4158 C C . PHE B 1 235 ? 8.664 10.117 -5.953 1 96.75 235 PHE B C 1
ATOM 4160 O O . PHE B 1 235 ? 8.508 9.039 -6.535 1 96.75 235 PHE B O 1
ATOM 4167 N N . VAL B 1 236 ? 7.902 11.188 -6.176 1 98.12 236 VAL B N 1
ATOM 4168 C CA . VAL B 1 236 ? 6.578 11.062 -6.777 1 98.12 236 VAL B CA 1
ATOM 4169 C C . VAL B 1 236 ? 6.703 11.008 -8.297 1 98.12 236 VAL B C 1
ATOM 4171 O O . VAL B 1 236 ? 5.93 10.312 -8.969 1 98.12 236 VAL B O 1
ATOM 4174 N N . PHE B 1 237 ? 7.648 11.781 -8.836 1 97.62 237 PHE B N 1
ATOM 4175 C CA . PHE B 1 237 ? 7.828 11.844 -10.281 1 97.62 237 PHE B CA 1
ATOM 4176 C C . PHE B 1 237 ? 8.961 10.922 -10.719 1 97.62 237 PHE B C 1
ATOM 4178 O O . PHE B 1 237 ? 9.961 10.773 -10.008 1 97.62 237 PHE B O 1
ATOM 4185 N N . PRO B 1 238 ? 8.875 10.289 -11.867 1 97.69 238 PRO B N 1
ATOM 4186 C CA . PRO B 1 238 ? 7.781 10.445 -12.836 1 97.69 238 PRO B CA 1
ATOM 4187 C C . PRO B 1 238 ? 6.684 9.398 -12.656 1 97.69 238 PRO B C 1
ATOM 4189 O O . PRO B 1 238 ? 5.594 9.539 -13.211 1 97.69 238 PRO B O 1
ATOM 4192 N N . ASP B 1 239 ? 6.934 8.398 -11.852 1 98.25 239 ASP B N 1
ATOM 4193 C CA . ASP B 1 239 ? 6.137 7.18 -11.977 1 98.25 239 ASP B CA 1
ATOM 4194 C C . ASP B 1 239 ? 4.953 7.195 -11.016 1 98.25 239 ASP B C 1
ATOM 4196 O O . ASP B 1 239 ? 3.809 6.992 -11.43 1 98.25 239 ASP B O 1
ATOM 4200 N N . GLN B 1 240 ? 5.133 7.52 -9.75 1 98.5 240 GLN B N 1
ATOM 4201 C CA . GLN B 1 240 ? 4.109 7.383 -8.719 1 98.5 240 GLN B CA 1
ATOM 4202 C C . GLN B 1 240 ? 2.898 8.258 -9.023 1 98.5 240 GLN B C 1
ATOM 4204 O O . GLN B 1 240 ? 1.758 7.863 -8.781 1 98.5 240 GLN B O 1
ATOM 4209 N N . ILE B 1 241 ? 3.168 9.477 -9.633 1 98.69 241 ILE B N 1
ATOM 4210 C CA . ILE B 1 241 ? 2.121 10.469 -9.875 1 98.69 241 ILE B CA 1
ATOM 4211 C C . ILE B 1 241 ? 1.05 9.867 -10.781 1 98.69 241 ILE B C 1
ATOM 4213 O O . ILE B 1 241 ? -0.123 10.234 -10.695 1 98.69 241 ILE B O 1
ATOM 4217 N N . GLN B 1 242 ? 1.419 8.891 -11.594 1 98.5 242 GLN B N 1
ATOM 4218 C CA . GLN B 1 242 ? 0.5 8.32 -12.57 1 98.5 242 GLN B CA 1
ATOM 4219 C C . GLN B 1 242 ? -0.67 7.621 -11.883 1 98.5 242 GLN B C 1
ATOM 4221 O O . GLN B 1 242 ? -1.794 7.637 -12.391 1 98.5 242 GLN B O 1
ATOM 4226 N N . GLY B 1 243 ? -0.442 7.055 -10.742 1 98.5 243 GLY B N 1
ATOM 4227 C CA . GLY B 1 243 ? -1.491 6.371 -10 1 98.5 243 GLY B CA 1
ATOM 4228 C C . GLY B 1 243 ? -2.475 7.32 -9.344 1 98.5 243 GLY B C 1
ATOM 4229 O O . GLY B 1 243 ? -3.592 6.926 -9 1 98.5 243 GLY B O 1
ATOM 4230 N N . LEU B 1 244 ? -2.096 8.57 -9.148 1 98.69 244 LEU B N 1
ATOM 4231 C CA . LEU B 1 244 ? -2.914 9.555 -8.453 1 98.69 244 LEU B CA 1
ATOM 4232 C C . LEU B 1 244 ? -3.805 10.312 -9.43 1 98.69 244 LEU B C 1
ATOM 4234 O O . LEU B 1 244 ? -4.891 10.766 -9.07 1 98.69 244 LEU B O 1
ATOM 4238 N N . LEU B 1 245 ? -3.463 10.344 -10.672 1 98.19 245 LEU B N 1
ATOM 4239 C CA . LEU B 1 245 ? -4.027 11.25 -11.672 1 98.19 245 LEU B CA 1
ATOM 4240 C C . LEU B 1 245 ? -5.477 10.891 -11.969 1 98.19 245 LEU B C 1
ATOM 4242 O O . LEU B 1 245 ? -6.27 11.758 -12.359 1 98.19 245 LEU B O 1
ATOM 4246 N N . PRO B 1 246 ? -5.91 9.617 -11.805 1 98 246 PRO B N 1
ATOM 4247 C CA . PRO B 1 246 ? -7.328 9.32 -12.016 1 98 246 PRO B CA 1
ATOM 4248 C C . PRO B 1 246 ? -8.227 9.961 -10.961 1 98 246 PRO B C 1
ATOM 4250 O O . PRO B 1 246 ? -9.453 10 -11.133 1 98 246 PRO B O 1
ATOM 4253 N N . TYR B 1 247 ? -7.637 10.492 -9.938 1 98.19 247 TYR B N 1
ATOM 4254 C CA . TYR B 1 247 ? -8.453 10.859 -8.789 1 98.19 247 TYR B CA 1
ATOM 4255 C C . TYR B 1 247 ? -8.453 12.367 -8.57 1 98.19 247 TYR B C 1
ATOM 4257 O O . TYR B 1 247 ? -9.383 12.922 -7.988 1 98.19 247 TYR B O 1
ATOM 4265 N N . VAL B 1 248 ? -7.402 13.008 -9 1 98 248 VAL B N 1
ATOM 4266 C CA . VAL B 1 248 ? -7.305 14.43 -8.688 1 98 248 VAL B CA 1
ATOM 4267 C C . VAL B 1 248 ? -6.727 15.188 -9.883 1 98 248 VAL B C 1
ATOM 4269 O O . VAL B 1 248 ? -6.113 14.578 -10.766 1 98 248 VAL B O 1
ATOM 4272 N N . ASP B 1 249 ? -6.938 16.469 -9.914 1 97.94 249 ASP B N 1
ATOM 4273 C CA . ASP B 1 249 ? -6.277 17.375 -10.859 1 97.94 249 ASP B CA 1
ATOM 4274 C C . ASP B 1 249 ? -5.324 18.328 -10.141 1 97.94 249 ASP B C 1
ATOM 4276 O O . ASP B 1 249 ? -5.102 18.203 -8.938 1 97.94 249 ASP B O 1
ATOM 4280 N N . ALA B 1 250 ? -4.785 19.219 -10.859 1 98.38 250 ALA B N 1
ATOM 4281 C CA . ALA B 1 250 ? -3.738 20.109 -10.352 1 98.38 250 ALA B CA 1
ATOM 4282 C C . ALA B 1 250 ? -4.234 20.922 -9.164 1 98.38 250 ALA B C 1
ATOM 4284 O O . ALA B 1 250 ? -3.453 21.297 -8.289 1 98.38 250 ALA B O 1
ATOM 4285 N N . SER B 1 251 ? -5.539 21.188 -9.094 1 98.25 251 SER B N 1
ATOM 4286 C CA . SER B 1 251 ? -6.094 22.062 -8.07 1 98.25 251 SER B CA 1
ATOM 4287 C C . SER B 1 251 ? -6.066 21.406 -6.699 1 98.25 251 SER B C 1
ATOM 4289 O O . SER B 1 251 ? -6.293 22.078 -5.684 1 98.25 251 SER B O 1
ATOM 4291 N N . ARG B 1 252 ? -5.684 20.078 -6.668 1 98.62 252 ARG B N 1
ATOM 4292 C CA . ARG B 1 252 ? -5.719 19.344 -5.414 1 98.62 252 ARG B CA 1
ATOM 4293 C C . ARG B 1 252 ? -4.324 18.875 -5.012 1 98.62 252 ARG B C 1
ATOM 4295 O O . ARG B 1 252 ? -4.176 18.016 -4.133 1 98.62 252 ARG B O 1
ATOM 4302 N N . ILE B 1 253 ? -3.301 19.391 -5.641 1 98.75 253 ILE B N 1
ATOM 4303 C CA . ILE B 1 253 ? -1.933 18.922 -5.434 1 98.75 253 ILE B CA 1
ATOM 4304 C C . ILE B 1 253 ? -1.082 20.062 -4.867 1 98.75 253 ILE B C 1
ATOM 4306 O O . ILE B 1 253 ? -1.208 21.203 -5.293 1 98.75 253 ILE B O 1
ATOM 4310 N N . LEU B 1 254 ? -0.272 19.766 -3.914 1 98.44 254 LEU B N 1
ATOM 4311 C CA . LEU B 1 254 ? 0.622 20.703 -3.248 1 98.44 254 LEU B CA 1
ATOM 4312 C C . LEU B 1 254 ? 2.072 20.25 -3.355 1 98.44 254 LEU B C 1
ATOM 4314 O O . LEU B 1 254 ? 2.338 19.078 -3.604 1 98.44 254 LEU B O 1
ATOM 4318 N N . TYR B 1 255 ? 2.98 21.203 -3.225 1 97.81 255 TYR B N 1
ATOM 4319 C CA . TYR B 1 255 ? 4.391 20.859 -3.068 1 97.81 255 TYR B CA 1
ATOM 4320 C C . TYR B 1 255 ? 4.711 20.516 -1.619 1 97.81 255 TYR B C 1
ATOM 4322 O O . TYR B 1 255 ? 4.207 21.156 -0.696 1 97.81 255 TYR B O 1
ATOM 4330 N N . GLY B 1 256 ? 5.426 19.484 -1.41 1 97.12 256 GLY B N 1
ATOM 4331 C CA . GLY B 1 256 ? 5.973 19.109 -0.116 1 97.12 256 GLY B CA 1
ATOM 4332 C C . GLY B 1 256 ? 7.418 18.641 -0.192 1 97.12 256 GLY B C 1
ATOM 4333 O O . GLY B 1 256 ? 7.781 17.875 -1.089 1 97.12 256 GLY B O 1
ATOM 4334 N N . SER B 1 257 ? 8.25 19.109 0.741 1 96 257 SER B N 1
ATOM 4335 C CA . SER B 1 257 ? 9.672 18.766 0.689 1 96 257 SER B CA 1
ATOM 4336 C C . SER B 1 257 ? 9.992 17.594 1.627 1 96 257 SER B C 1
ATOM 4338 O O . SER B 1 257 ? 10.922 16.828 1.371 1 96 257 SER B O 1
ATOM 4340 N N . ASP B 1 258 ? 9.32 17.531 2.697 1 95.75 258 ASP B N 1
ATOM 4341 C CA . ASP B 1 258 ? 9.578 16.562 3.764 1 95.75 258 ASP B CA 1
ATOM 4342 C C . ASP B 1 258 ? 10.914 16.844 4.441 1 95.75 258 ASP B C 1
ATOM 4344 O O . ASP B 1 258 ? 11.539 15.938 4.996 1 95.75 258 ASP B O 1
ATOM 4348 N N . TYR B 1 259 ? 11.398 18.062 4.379 1 96.25 259 TYR B N 1
ATOM 4349 C CA . TYR B 1 259 ? 12.602 18.469 5.094 1 96.25 259 TYR B CA 1
ATOM 4350 C C . TYR B 1 259 ? 12.359 18.484 6.598 1 96.25 259 TYR B C 1
ATOM 4352 O O . TYR B 1 259 ? 11.312 18.953 7.059 1 96.25 259 TYR B O 1
ATOM 4360 N N . PRO B 1 260 ? 13.32 18 7.414 1 95.12 260 PRO B N 1
ATOM 4361 C CA . PRO B 1 260 ? 14.688 17.609 7.062 1 95.12 260 PRO B CA 1
ATOM 4362 C C . PRO B 1 260 ? 14.859 16.109 6.938 1 95.12 260 PRO B C 1
ATOM 4364 O O . PRO B 1 260 ? 15.977 15.617 6.789 1 95.12 260 PRO B O 1
ATOM 4367 N N . TYR B 1 261 ? 13.773 15.367 7.027 1 92.25 261 TYR B N 1
ATOM 4368 C CA . TYR B 1 261 ? 13.914 13.93 6.828 1 92.25 261 TYR B CA 1
ATOM 4369 C C . TYR B 1 261 ? 14.43 13.617 5.43 1 92.25 261 TYR B C 1
ATOM 4371 O O . TYR B 1 261 ? 15.148 12.641 5.23 1 92.25 261 TYR B O 1
ATOM 4379 N N . THR B 1 262 ? 13.992 14.352 4.453 1 93 262 THR B N 1
ATOM 4380 C CA . THR B 1 262 ? 14.734 14.477 3.201 1 93 262 THR B CA 1
ATOM 4381 C C . THR B 1 262 ? 15.844 15.516 3.326 1 93 262 THR B C 1
ATOM 4383 O O . THR B 1 262 ? 15.562 16.719 3.395 1 93 262 THR B O 1
ATOM 4386 N N . PRO B 1 263 ? 17.031 15.078 3.363 1 91.81 263 PRO B N 1
ATOM 4387 C CA . PRO B 1 263 ? 18.109 16.062 3.559 1 91.81 263 PRO B CA 1
ATOM 4388 C C . PRO B 1 263 ? 18.172 17.094 2.436 1 91.81 263 PRO B C 1
ATOM 4390 O O . PRO B 1 263 ? 17.641 16.859 1.347 1 91.81 263 PRO B O 1
ATOM 4393 N N . GLU B 1 264 ? 18.859 18.156 2.705 1 94.75 264 GLU B N 1
ATOM 4394 C CA . GLU B 1 264 ? 18.891 19.297 1.793 1 94.75 264 GLU B CA 1
ATOM 4395 C C . GLU B 1 264 ? 19.25 18.859 0.376 1 94.75 264 GLU B C 1
ATOM 4397 O O . GLU B 1 264 ? 18.578 19.25 -0.587 1 94.75 264 GLU B O 1
ATOM 4402 N N . ALA B 1 265 ? 20.281 18.078 0.24 1 93.5 265 ALA B N 1
ATOM 4403 C CA . ALA B 1 265 ? 20.703 17.625 -1.081 1 93.5 265 ALA B CA 1
ATOM 4404 C C . ALA B 1 265 ? 19.578 16.844 -1.772 1 93.5 265 ALA B C 1
ATOM 4406 O O . ALA B 1 265 ? 19.406 16.953 -2.988 1 93.5 265 ALA B O 1
ATOM 4407 N N . GLY B 1 266 ? 18.844 16.094 -0.986 1 93.75 266 GLY B N 1
ATOM 4408 C CA . GLY B 1 266 ? 17.688 15.375 -1.504 1 93.75 266 GLY B CA 1
ATOM 4409 C C . GLY B 1 266 ? 16.562 16.297 -1.943 1 93.75 266 GLY B C 1
ATOM 4410 O O . GLY B 1 266 ? 15.969 16.094 -3.006 1 93.75 266 GLY B O 1
ATOM 4411 N N . VAL B 1 267 ? 16.281 17.312 -1.108 1 96.38 267 VAL B N 1
ATOM 4412 C CA . VAL B 1 267 ? 15.25 18.297 -1.433 1 96.38 267 VAL B CA 1
ATOM 4413 C C . VAL B 1 267 ? 15.57 18.953 -2.77 1 96.38 267 VAL B C 1
ATOM 4415 O O . VAL B 1 267 ? 14.703 19.047 -3.65 1 96.38 267 VAL B O 1
ATOM 4418 N N . LEU B 1 268 ? 16.812 19.391 -2.938 1 97.06 268 LEU B N 1
ATOM 4419 C CA . LEU B 1 268 ? 17.234 20.078 -4.152 1 97.06 268 LEU B CA 1
ATOM 4420 C C . LEU B 1 268 ? 17.172 19.156 -5.355 1 97.06 268 LEU B C 1
ATOM 4422 O O . LEU B 1 268 ? 16.703 19.547 -6.426 1 97.06 268 LEU B O 1
ATOM 4426 N N . GLY B 1 269 ? 17.594 17.922 -5.176 1 96.12 269 GLY B N 1
ATOM 4427 C CA . GLY B 1 269 ? 17.516 16.938 -6.25 1 96.12 269 GLY B CA 1
ATOM 4428 C C . GLY B 1 269 ? 16.109 16.641 -6.684 1 96.12 269 GLY B C 1
ATOM 4429 O O . GLY B 1 269 ? 15.812 16.578 -7.879 1 96.12 269 GLY B O 1
ATOM 4430 N N . LEU B 1 270 ? 15.242 16.484 -5.711 1 96.19 270 LEU B N 1
ATOM 4431 C CA . LEU B 1 270 ? 13.852 16.172 -6.008 1 96.19 270 LEU B CA 1
ATOM 4432 C C . LEU B 1 270 ? 13.148 17.359 -6.66 1 96.19 270 LEU B C 1
ATOM 4434 O O . LEU B 1 270 ? 12.281 17.172 -7.516 1 96.19 270 LEU B O 1
ATOM 4438 N N . ALA B 1 271 ? 13.523 18.578 -6.219 1 96.75 271 ALA B N 1
ATOM 4439 C CA . ALA B 1 271 ? 12.984 19.766 -6.848 1 96.75 271 ALA B CA 1
ATOM 4440 C C . ALA B 1 271 ? 13.367 19.844 -8.32 1 96.75 271 ALA B C 1
ATOM 4442 O O . ALA B 1 271 ? 12.547 20.219 -9.164 1 96.75 271 ALA B O 1
ATOM 4443 N N . GLU B 1 272 ? 14.578 19.469 -8.664 1 97.12 272 GLU B N 1
ATOM 4444 C CA . GLU B 1 272 ? 15.039 19.453 -10.055 1 97.12 272 GLU B CA 1
ATOM 4445 C C . GLU B 1 272 ? 14.25 18.438 -10.883 1 97.12 272 GLU B C 1
ATOM 4447 O O . GLU B 1 272 ? 13.82 18.75 -12 1 97.12 272 GLU B O 1
ATOM 4452 N N . VAL B 1 273 ? 14.016 17.281 -10.32 1 97.12 273 VAL B N 1
ATOM 4453 C CA . VAL B 1 273 ? 13.227 16.266 -11 1 97.12 273 VAL B CA 1
ATOM 4454 C C . VAL B 1 273 ? 11.805 16.781 -11.242 1 97.12 273 VAL B C 1
ATOM 4456 O O . VAL B 1 273 ? 11.258 16.625 -12.336 1 97.12 273 VAL B O 1
ATOM 4459 N N . MET B 1 274 ? 11.25 17.422 -10.227 1 97.25 274 MET B N 1
ATOM 4460 C CA . MET B 1 274 ? 9.891 17.938 -10.336 1 97.25 274 MET B CA 1
ATOM 4461 C C . MET B 1 274 ? 9.812 19.016 -11.406 1 97.25 274 MET B C 1
ATOM 4463 O O . MET B 1 274 ? 8.867 19.047 -12.195 1 97.25 274 MET B O 1
ATOM 4467 N N . ASN B 1 275 ? 10.789 19.891 -11.414 1 97 275 ASN B N 1
ATOM 4468 C CA . ASN B 1 275 ? 10.82 20.953 -12.414 1 97 275 ASN B CA 1
ATOM 4469 C C . ASN B 1 275 ? 10.828 20.391 -13.836 1 97 275 ASN B C 1
ATOM 4471 O O . ASN B 1 275 ? 10.25 21 -14.742 1 97 275 ASN B O 1
ATOM 4475 N N . GLN B 1 276 ? 11.422 19.266 -14.016 1 97.75 276 GLN B N 1
ATOM 4476 C CA . GLN B 1 276 ? 11.523 18.641 -15.328 1 97.75 276 GLN B CA 1
ATOM 4477 C C . GLN B 1 276 ? 10.258 17.859 -15.664 1 97.75 276 GLN B C 1
ATOM 4479 O O . GLN B 1 276 ? 9.773 17.891 -16.797 1 97.75 276 GLN B O 1
ATOM 4484 N N . GLU B 1 277 ? 9.688 17.203 -14.672 1 98.12 277 GLU B N 1
ATOM 4485 C CA . GLU B 1 277 ? 8.641 16.219 -14.93 1 98.12 277 GLU B CA 1
ATOM 4486 C C . GLU B 1 277 ? 7.254 16.844 -14.82 1 98.12 277 GLU B C 1
ATOM 4488 O O . GLU B 1 277 ? 6.316 16.406 -15.492 1 98.12 277 GLU B O 1
ATOM 4493 N N . LEU B 1 278 ? 7.086 17.859 -13.969 1 98.19 278 LEU B N 1
ATOM 4494 C CA . LEU B 1 278 ? 5.781 18.453 -13.703 1 98.19 278 LEU B CA 1
ATOM 4495 C C . LEU B 1 278 ? 5.148 18.969 -14.992 1 98.19 278 LEU B C 1
ATOM 4497 O O . LEU B 1 278 ? 3.98 18.688 -15.273 1 98.19 278 LEU B O 1
ATOM 4501 N N . PRO B 1 279 ? 5.91 19.656 -15.914 1 97.81 279 PRO B N 1
ATOM 4502 C CA . PRO B 1 279 ? 5.312 20.156 -17.156 1 97.81 279 PRO B CA 1
ATOM 4503 C C . PRO B 1 279 ? 4.918 19.031 -18.109 1 97.81 279 PRO B C 1
ATOM 4505 O O . PRO B 1 279 ? 4.113 19.25 -19.016 1 97.81 279 PRO B O 1
ATOM 4508 N N . ARG B 1 280 ? 5.48 17.844 -17.922 1 97.44 280 ARG B N 1
ATOM 4509 C CA . ARG B 1 280 ? 5.145 16.719 -18.766 1 97.44 280 ARG B CA 1
ATOM 4510 C C . ARG B 1 280 ? 3.781 16.141 -18.406 1 97.44 280 ARG B C 1
ATOM 4512 O O . ARG B 1 280 ? 3.076 15.602 -19.25 1 97.44 280 ARG B O 1
ATOM 4519 N N . VAL B 1 281 ? 3.449 16.281 -17.156 1 97.62 281 VAL B N 1
ATOM 4520 C CA . VAL B 1 281 ? 2.195 15.727 -16.656 1 97.62 281 VAL B CA 1
ATOM 4521 C C . VAL B 1 281 ? 1.109 16.797 -16.688 1 97.62 281 VAL B C 1
ATOM 4523 O O . VAL B 1 281 ? -0.013 16.547 -17.125 1 97.62 281 VAL B O 1
ATOM 4526 N N . PHE B 1 282 ? 1.486 17.953 -16.219 1 97.94 282 PHE B N 1
ATOM 4527 C CA . PHE B 1 282 ? 0.601 19.109 -16.219 1 97.94 282 PHE B CA 1
ATOM 4528 C C . PHE B 1 282 ? 1.08 20.172 -17.203 1 97.94 282 PHE B C 1
ATOM 4530 O O . PHE B 1 282 ? 1.905 21.016 -16.859 1 97.94 282 PHE B O 1
ATOM 4537 N N . LYS B 1 283 ? 0.412 20.266 -18.375 1 97.12 283 LYS B N 1
ATOM 4538 C CA . LYS B 1 283 ? 0.928 21.031 -19.516 1 97.12 283 LYS B CA 1
ATOM 4539 C C . LYS B 1 283 ? 0.681 22.516 -19.328 1 97.12 283 LYS B C 1
ATOM 4541 O O . LYS B 1 283 ? 1.467 23.344 -19.812 1 97.12 283 LYS B O 1
ATOM 4546 N N . ARG B 1 284 ? -0.434 22.953 -18.641 1 97.5 284 ARG B N 1
ATOM 4547 C CA . ARG B 1 284 ? -0.766 24.359 -18.469 1 97.5 284 ARG B CA 1
ATOM 4548 C C . ARG B 1 284 ? 0.09 25 -17.375 1 97.5 284 ARG B C 1
ATOM 4550 O O . ARG B 1 284 ? 0.197 24.469 -16.281 1 97.5 284 ARG B O 1
ATOM 4557 N N . ARG B 1 285 ? 0.701 26.062 -17.656 1 97.5 285 ARG B N 1
ATOM 4558 C CA . ARG B 1 285 ? 1.511 26.812 -16.688 1 97.5 285 ARG B CA 1
ATOM 4559 C C . ARG B 1 285 ? 0.705 27.156 -15.445 1 97.5 285 ARG B C 1
ATOM 4561 O O . ARG B 1 285 ? 1.241 27.156 -14.336 1 97.5 285 ARG B O 1
ATOM 4568 N N . SER B 1 286 ? -0.493 27.469 -15.672 1 97.88 286 SER B N 1
ATOM 4569 C CA . SER B 1 286 ? -1.356 27.797 -14.539 1 97.88 286 SER B CA 1
ATOM 4570 C C . SER B 1 286 ? -1.467 26.625 -13.57 1 97.88 286 SER B C 1
ATOM 4572 O O . SER B 1 286 ? -1.503 26.828 -12.352 1 97.88 286 SER B O 1
ATOM 4574 N N . SER B 1 287 ? -1.553 25.375 -14.102 1 98.19 287 SER B N 1
ATOM 4575 C CA . SER B 1 287 ? -1.58 24.172 -13.273 1 98.19 287 SER B CA 1
ATOM 4576 C C . SER B 1 287 ? -0.282 24.016 -12.484 1 98.19 287 SER B C 1
ATOM 4578 O O . SER B 1 287 ? -0.305 23.719 -11.289 1 98.19 287 SER B O 1
ATOM 4580 N N . GLN B 1 288 ? 0.828 24.25 -13.141 1 98.06 288 GLN B N 1
ATOM 4581 C CA . GLN B 1 288 ? 2.129 24.141 -12.492 1 98.06 288 GLN B CA 1
ATOM 4582 C C . GLN B 1 288 ? 2.271 25.156 -11.367 1 98.06 288 GLN B C 1
ATOM 4584 O O . GLN B 1 288 ? 2.701 24.828 -10.266 1 98.06 288 GLN B O 1
ATOM 4589 N N . LYS B 1 289 ? 1.833 26.375 -11.641 1 97.56 289 LYS B N 1
ATOM 4590 C CA . LYS B 1 289 ? 1.883 27.438 -10.641 1 97.56 289 LYS B CA 1
ATOM 4591 C C . LYS B 1 289 ? 0.973 27.125 -9.453 1 97.56 289 LYS B C 1
ATOM 4593 O O . LYS B 1 289 ? 1.328 27.391 -8.305 1 97.56 289 LYS B O 1
ATOM 4598 N N . ALA B 1 290 ? -0.204 26.578 -9.766 1 97.88 290 ALA B N 1
ATOM 4599 C CA . ALA B 1 290 ? -1.13 26.188 -8.703 1 97.88 290 ALA B CA 1
ATOM 4600 C C . ALA B 1 290 ? -0.49 25.172 -7.77 1 97.88 290 ALA B C 1
ATOM 4602 O O . ALA B 1 290 ? -0.596 25.281 -6.543 1 97.88 290 ALA B O 1
ATOM 4603 N N . ILE B 1 291 ? 0.241 24.203 -8.305 1 98.38 291 ILE B N 1
ATOM 4604 C CA . ILE B 1 291 ? 0.842 23.125 -7.535 1 98.38 291 ILE B CA 1
ATOM 4605 C C . ILE B 1 291 ? 1.993 23.672 -6.691 1 98.38 291 ILE B C 1
ATOM 4607 O O . ILE B 1 291 ? 2.111 23.344 -5.508 1 98.38 291 ILE B O 1
ATOM 4611 N N . TYR B 1 292 ? 2.766 24.547 -7.242 1 96.88 292 TYR B N 1
ATOM 4612 C CA . TYR B 1 292 ? 3.945 25.047 -6.547 1 96.88 292 TYR B CA 1
ATOM 4613 C C . TYR B 1 292 ? 3.559 26.031 -5.453 1 96.88 292 TYR B C 1
ATOM 4615 O O . TYR B 1 292 ? 4.164 26.047 -4.379 1 96.88 292 TYR B O 1
ATOM 4623 N N . ASN B 1 293 ? 2.521 26.875 -5.68 1 94.12 293 ASN B N 1
ATOM 4624 C CA . ASN B 1 293 ? 2.27 27.891 -4.652 1 94.12 293 ASN B CA 1
ATOM 4625 C C . ASN B 1 293 ? 0.801 28.297 -4.617 1 94.12 293 ASN B C 1
ATOM 4627 O O . ASN B 1 293 ? 0.25 28.562 -3.547 1 94.12 293 ASN B O 1
ATOM 4631 N N . GLY B 1 294 ? 0.099 28.281 -5.758 1 95.88 294 GLY B N 1
ATOM 4632 C CA . GLY B 1 294 ? -1.254 28.812 -5.82 1 95.88 294 GLY B CA 1
ATOM 4633 C C . GLY B 1 294 ? -2.213 28.109 -4.879 1 95.88 294 GLY B C 1
ATOM 4634 O O . GLY B 1 294 ? -2.975 28.75 -4.16 1 95.88 294 GLY B O 1
ATOM 4635 N N . ASN B 1 295 ? -2.203 26.812 -4.879 1 97.75 295 ASN B N 1
ATOM 4636 C CA . ASN B 1 295 ? -3.111 26.047 -4.031 1 97.75 295 ASN B CA 1
ATOM 4637 C C . ASN B 1 295 ? -2.828 26.281 -2.551 1 97.75 295 ASN B C 1
ATOM 4639 O O . ASN B 1 295 ? -3.756 26.438 -1.757 1 97.75 295 ASN B O 1
ATOM 4643 N N . ALA B 1 296 ? -1.569 26.281 -2.184 1 96.5 296 ALA B N 1
ATOM 4644 C CA . ALA B 1 296 ? -1.191 26.516 -0.792 1 96.5 296 ALA B CA 1
ATOM 4645 C C . ALA B 1 296 ? -1.619 27.906 -0.333 1 96.5 296 ALA B C 1
ATOM 4647 O O . ALA B 1 296 ? -2.088 28.078 0.794 1 96.5 296 ALA B O 1
ATOM 4648 N N . MET B 1 297 ? -1.481 28.906 -1.175 1 94.19 297 MET B N 1
ATOM 4649 C CA . MET B 1 297 ? -1.847 30.281 -0.844 1 94.19 297 MET B CA 1
ATOM 4650 C C . MET B 1 297 ? -3.344 30.391 -0.579 1 94.19 297 MET B C 1
ATOM 4652 O O . MET B 1 297 ? -3.771 31.188 0.261 1 94.19 297 MET B O 1
ATOM 4656 N N . LYS B 1 298 ? -4.086 29.578 -1.28 1 92.62 298 LYS B N 1
ATOM 4657 C CA . LYS B 1 298 ? -5.531 29.578 -1.072 1 92.62 298 LYS B CA 1
ATOM 4658 C C . LYS B 1 298 ? -5.895 28.906 0.251 1 92.62 298 LYS B C 1
ATOM 4660 O O . LYS B 1 298 ? -6.875 29.297 0.895 1 92.62 298 LYS B O 1
ATOM 4665 N N . LEU B 1 299 ? -5.16 27.938 0.574 1 92.75 299 LEU B N 1
ATOM 4666 C CA . LEU B 1 299 ? -5.434 27.141 1.767 1 92.75 299 LEU B CA 1
ATOM 4667 C C . LEU B 1 299 ? -5.016 27.891 3.027 1 92.75 299 LEU B C 1
ATOM 4669 O O . LEU B 1 299 ? -5.684 27.797 4.062 1 92.75 299 LEU B O 1
ATOM 4673 N N . ILE B 1 300 ? -3.834 28.531 2.953 1 86.31 300 ILE B N 1
ATOM 4674 C CA . ILE B 1 300 ? -3.252 29.141 4.145 1 86.31 300 ILE B CA 1
ATOM 4675 C C . ILE B 1 300 ? -3.602 30.625 4.191 1 86.31 300 ILE B C 1
ATOM 4677 O O . ILE B 1 300 ? -3.594 31.312 3.162 1 86.31 300 ILE B O 1
ATOM 4681 N N . ARG B 1 301 ? -4.723 31.016 4.875 1 64.06 301 ARG B N 1
ATOM 4682 C CA . ARG B 1 301 ? -5.156 32.406 5.02 1 64.06 301 ARG B CA 1
ATOM 4683 C C . ARG B 1 301 ? -3.965 33.312 5.254 1 64.06 301 ARG B C 1
ATOM 4685 O O . ARG B 1 301 ? -3.184 33.125 6.184 1 64.06 301 ARG B O 1
ATOM 4692 N N . THR B 1 302 ? -3.221 33.594 4.043 1 47.81 302 THR B N 1
ATOM 4693 C CA . THR B 1 302 ? -2.201 34.625 4.23 1 47.81 302 THR B CA 1
ATOM 4694 C C . THR B 1 302 ? -2.82 35.906 4.777 1 47.81 302 THR B C 1
ATOM 4696 O O . THR B 1 302 ? -3.973 36.219 4.473 1 47.81 302 THR B O 1
#

Secondary structure (DSSP, 8-state):
-GGG-S-PPP--HHHHHHHHHHHT-S-EEE---TT-S--STT-HHHHHHHHHHHHHHHHHHHHH-TTTEEEEEE--TT-HHHHHHHHHIIIIIS--SEEEEESEETTEETT-GGGHHHHHHHHHTT-EEEEE----EEEETTEEEE--S-TTS-GGGTHHHHHHHHHHHHHHHTTHHHH-TT-EEEESGGGTTSGGGHHHHHHIIIIIT--S----HHHHHHHHHHTEEEE--SS-TTTTHHHHTTT--GGGEE----TTTS-HHHHHHHHHHHHHHHHHH--SHHHHHIIIIIHHHHHS--/-GGG-S-PPP--HHHHHHHHHHHT---EEE---TT-S--STT-HHHHHHHHHHHHHHHHHHHHH-TTTEEEEEE--TT-HHHHHHHHHIIIIIS--SEEEEESEETTEETT-GGGHHHHHHHHHTT-EEEEE----EEEETTEEEE--S-TTS-GGGTHHHHHHHHHHHHHHHTTHHHH-TT-EEEESGGGTTSGGGHHHHHHIIIIIT--S----HHHHHHHHHHTEEEE--SS-TTTTHHHHTTT--GGGEE----TTTS-HHHHHHHHHHHHHHHHHH--SHHHHHIIIIIHHHHHS--

Organism: Fusarium oxysporum f. sp. cubense (strain race 4) (NCBI:txid2502994)

Nearest PDB structures (foldseek):
  2f6k-assembly1_A  TM=9.344E-01  e=2.490E-23  Lactiplantibacillus plantarum WCFS1
  4ign-assembly2_B  TM=8.813E-01  e=8.253E-16  Homo sapiens
  4ofc-assembly1_A  TM=8.727E-01  e=3.577E-15  Homo sapiens
  7pwy-assembly2_C  TM=8.797E-01  e=7.523E-14  Homo sapiens
  7pwy-assembly2_D  TM=8.649E-01  e=5.069E-14  Homo sapiens

Sequence (604 aa):
MPDGMPAIPQWTEEAHLAMMRQANITKSILSITSPGTHLVPGDDALARNITRRCNEFAADLKRRHPDKFGFWASLPLPDVEGSLAEIEYALDTLNADGVAVLTNAHGVYLGDKILDPIFEVLNNRNATMFIHPTSPCLRRGNVIETVAPLTQYPNPMFEFFFDTARAVVNMFVSGTIDKSPNVTIILSHAGGAVPPLVARFTQFATSILGLPVQISIQSVKKAFQTQFFFDLAGFVFPDQIQGLLPYVDASRILYGSDYPYTPEAGVLGLAEVMNQELPRVFKRRSSQKAIYNGNAMKLIRTMPDGMPAIPQWTEEAHLAMMRQANITKSILSITSPGTHLVPGDDALARNITRRCNEFAADLKRRHPDKFGFWASLPLPDVEGSLAEIEYALDTLNADGVAVLTNAHGVYLGDKILDPIFEVLNNRNATMFIHPTSPCLRRGNVIETVAPLTQYPNPMFEFFFDTARAVVNMFVSGTIDKSPNVTIILSHAGGAVPPLVARFTQFATSILGLPVQISIQSVKKAFQTQFFFDLAGFVFPDQIQGLLPYVDASRILYGSDYPYTPEAGVLGLAEVMNQELPRVFKRRSSQKAIYNGNAMKLIRT

Foldseek 3Di:
DFQLDPDDDDDDPVVVVVLCVLLVNFADADEDAPPFQQPDPPCLVSSLVSQVVVLVVQLVVCVVPVRHYAYARGASPPPQVSRVVVQCCSCPPSVHQAHEDECADLQHGPLHVSCLVVLVVLLVVLGEYEYFYGFHWHDDPPDIDRDDPCSNDRCVVAVRLVSLQVRVLSCQLSCVCVVRVSYAYEYEQLSRPNLVCLQPSQCCSPVPVNRPGPHHSVVQLVSLARRYAYENADDCPPPVVVSNPVRYALLRYAYDHPPPVQPSVRSNVSSVRCVVRVCVVVVDPVSVCNHYPVNVPVSRVD/DFQLDPDDDDDDPVVVVVLCVLLVNFADADEDAPPFQQPDPPCQVSSLVSQVVVLVVQLVVCVVPVRHYAYAGGASPPPQVSRVVVQCCSCPPSVHQAHEDECADLQHGPLHVSCLVVLVVLLVVLGEYEYFYGFHWHDDPPDIDRDDPCSNDRCVVAVRLVSLQVRVLSCQLSCVCVVRVSYAYEYEQLSRPNLVCLQPSQCCSCVPVNRPGDHHSVVQLVCLARRYAYENADDCPPPVVVSNPVRYALLRYAYDHPPPVPPSVSSNVSSVRCVVRVCVVVVDPVSVVNHYPVNVCVSRVD

Radius of gyration: 24.5 Å; Cα contacts (8 Å, |Δi|>4): 1155; chains: 2; bounding box: 50×73×62 Å

Solvent-accessible surface area (backbone atoms only — not comparable to full-atom values): 31071 Å² total; per-residue (Å²): 97,77,58,52,36,94,71,80,68,78,84,49,74,66,58,51,54,50,46,25,61,76,61,71,47,69,62,46,73,43,64,70,51,68,83,56,42,42,80,50,89,89,43,55,67,60,9,45,52,47,23,51,51,53,38,50,52,49,34,47,49,18,69,79,33,63,74,42,30,47,28,29,28,55,49,27,49,73,38,56,69,59,25,54,55,42,49,51,44,37,47,72,71,52,59,36,67,30,32,28,46,53,26,45,31,83,36,48,38,69,28,40,72,84,45,47,65,57,46,50,53,35,22,76,62,53,31,38,37,37,42,37,42,33,69,48,30,31,55,59,87,91,46,67,41,77,45,64,58,63,71,91,48,36,27,78,46,51,47,20,26,46,28,36,24,50,20,52,52,37,17,54,68,61,38,45,52,77,76,24,67,45,32,34,36,35,32,46,42,55,37,40,40,33,52,60,36,47,51,40,39,28,45,36,39,38,78,69,64,58,46,92,54,92,57,38,56,66,54,52,36,49,42,39,64,72,29,33,33,28,19,45,22,66,62,33,71,79,52,37,48,44,30,41,52,81,45,43,58,49,84,29,30,36,67,40,58,56,69,54,81,35,42,66,71,50,38,46,51,48,50,53,50,42,68,64,43,47,54,74,75,39,74,50,65,67,42,49,46,22,22,69,43,47,40,55,55,69,68,40,86,120,98,77,57,52,38,95,69,80,68,79,83,49,74,66,58,51,55,49,47,25,61,75,60,71,48,69,62,44,73,44,66,69,52,68,84,54,41,41,78,50,90,88,43,56,68,60,8,45,52,46,23,52,52,53,39,50,52,48,35,50,49,18,69,78,33,65,74,42,30,45,29,29,29,56,49,26,48,73,38,56,69,58,24,53,54,41,50,52,45,34,48,72,72,52,59,36,67,29,32,29,45,52,25,46,32,83,37,47,38,69,26,41,72,83,44,47,67,56,45,49,54,35,23,76,64,54,30,38,37,37,41,38,42,34,69,47,29,31,56,60,87,90,46,66,40,78,45,64,59,64,70,90,47,36,26,79,44,51,45,21,27,47,26,37,23,51,22,52,51,36,18,56,69,62,39,46,50,75,76,24,67,46,32,33,36,34,31,48,42,54,37,38,39,32,51,61,34,47,50,40,41,27,44,36,40,41,77,70,64,60,46,97,53,93,57,38,57,65,55,51,37,48,41,38,64,73,29,34,34,26,19,44,21,65,64,32,71,77,52,37,48,45,31,40,52,80,46,42,57,49,85,31,31,35,67,39,60,55,69,55,80,34,42,64,72,50,38,48,51,46,49,53,50,41,68,64,42,47,54,74,76,39,75,50,65,66,42,48,46,23,23,68,43,49,40,54,55,70,67,40,85,119

InterPro domains:
  IPR006680 Amidohydrolase-related [PF04909] (10-301)
  IPR032465 2-amino-3-carboxymuconate-6-semialdehyde decarboxylase [PTHR21240] (6-300)
  IPR032466 Metal-dependent hydrolase [SSF51556] (5-300)

pLDDT: mean 95.96, std 5.51, range [47.75, 98.94]